Protein AF-A0A931I633-F1 (afdb_monomer)

Radius of gyration: 41.32 Å; Cα contacts (8 Å, |Δi|>4): 1097; chains: 1; bounding box: 123×38×95 Å

pLDDT: mean 81.34, std 18.95, range [30.23, 98.69]

Foldseek 3Di:
DDKDKPPVVLAAFDWADEAFGKDKDKDWDAWACDDPVCPPVFPTKKKKKKFKFFDFDDAKWKWKAWAQDDTDIAAQDWDWYFNHPVPPDPPGTQFTWHKDPPDSGMIMIMGGGNDDDITIMMMMITHHHHHDTIGMIMMMHNDPVVRPDPSRVLLVLEWEADDPPDDQWPPLEEAFQDKIKGFTANCQAADKWKDFAPRTFDWDDHDDGTITITTRHPPDDQVDFTWMWMAHSNGIYTDPRTHGYDQQAEEEQDDVVLCSVVLQVLLVVVVNPRYYYFQDDDDAAHLEYEYRAELVPADDPSSLVSLLSCAQHWYQAYAYEYEPCVVVVDVVSVVVSVVVVQVSCVVQQHHNVDPLRYHYPPDPRSNVSVVVRSPDGTPTGRGHNPPPFDKDFPDDDDDPVCLQVQNWTWIWTQDVVPADKDWAWDFPDPPDDGDGDDWDFPDDDRIGTGTGRDPNPPPPDDPDDAFTWTWTWIDRDPDTDTDTDGDGDDPPPPD

InterPro domains:
  IPR002909 IPT domain [PF01833] (174-241)
  IPR013783 Immunoglobulin-like fold [G3DSA:2.60.40.10] (163-245)
  IPR014756 Immunoglobulin E-set [SSF81296] (164-244)
  IPR027417 P-loop containing nucleoside triphosphate hydrolase [G3DSA:3.40.50.300] (247-362)

Solvent-accessible surface area (backbone atoms only — not comparable to full-atom values): 27322 Å² total; per-residue (Å²): 137,70,66,52,56,41,40,79,73,85,78,60,59,47,77,26,47,38,53,67,30,65,45,76,46,76,49,76,68,33,73,23,72,43,55,82,94,40,59,86,72,30,62,20,20,28,29,31,31,40,14,43,40,36,88,70,86,58,74,62,50,42,26,45,25,34,64,63,18,62,70,36,67,40,39,75,58,79,35,79,38,28,38,39,69,87,36,94,50,84,68,49,61,47,28,32,27,20,34,44,78,80,48,86,41,31,35,37,38,42,35,39,18,64,48,91,80,84,51,50,35,32,47,30,42,25,25,58,33,76,82,50,69,39,31,32,25,37,32,40,9,31,41,72,72,71,41,72,44,71,83,49,38,45,74,70,47,27,31,40,62,39,62,83,92,48,65,43,47,44,65,54,59,46,37,64,66,40,74,30,41,36,28,33,39,39,52,48,41,72,61,67,47,42,23,57,55,92,44,68,39,58,66,58,73,81,59,32,48,47,40,40,36,32,34,36,47,80,90,63,55,47,90,51,67,30,39,40,35,42,36,31,42,36,34,65,26,72,46,88,66,58,38,27,39,39,73,65,32,34,35,36,37,41,50,71,94,34,44,39,56,58,53,45,51,43,30,40,76,73,65,46,81,43,62,43,76,50,46,87,82,78,87,71,74,30,50,28,41,32,43,32,29,24,49,82,73,33,78,48,72,69,42,55,58,32,56,46,62,44,34,76,36,47,29,27,36,55,34,39,35,39,20,50,44,73,80,43,73,51,66,66,57,47,51,47,38,51,52,53,45,49,51,57,35,40,73,32,47,39,68,64,83,51,80,84,30,60,44,56,27,83,57,74,62,63,42,60,52,54,51,52,51,68,70,47,85,77,70,57,28,56,24,50,43,68,76,69,66,45,77,42,71,75,60,77,81,89,44,76,69,43,57,75,70,38,55,61,48,49,36,34,35,42,58,84,79,75,68,82,72,45,79,46,66,50,79,61,53,97,86,66,81,91,61,86,70,87,68,58,80,62,72,90,68,104,46,43,43,41,41,44,62,57,75,71,79,75,82,79,82,81,87,85,79,77,72,56,45,58,40,48,35,40,32,50,81,93,46,75,48,74,54,79,56,81,53,80,70,79,78,82,77,75,134

Mean predicted aligned error: 13.02 Å

Sequence (495 aa):
MAFELFPDPPVTPLPVGPQGVRVDTVFVQHAGVPMPEFAGIYAQMMFLRVAMIGPAMVPPRFFLRAGAGPPVEAVSDPTPIFRDAAAAGAAGLVGDVFSIAVSNQVFEIVVGFDQATTERWELGIENDDPTTVRLFTWIVAETPAETINAWVDPATFRPRFAEPPAAQFEPVTAAEGTPVTLTGDNFDIGAVRVAFGAITTELIGSPSRTRLVAAVPEGLDPETAVPITVTTTAGAAVSTVRFRAVARQVVLLGRADHGVEDVAAALRARGLRTVTVGAETFTADTALVAAVVSCVDGPMPDMRRSLHSLGGRTVARAAIVLTKTDVVADPEIQALVEAETRELLAGVHISPLDPHSVVRQPGPDVAAEVVRILALPEANYHVVAPLAATIGFADPPFTPERAKRGDPITLHVVNPEQEPLKVGFQPLWFGLPQQVVDAEIIGTSTGVSVQVRVPSLAMAGIHGLGSGVAVVSLVAGDHRIECGQRFQVESAVNP

Secondary structure (DSSP, 8-state):
--EEEESSSSSS-EEE-SSSEEEEEEEE---BPPPGGGBTTBSEEEEEEEEEES--SS--EEEEEETTSPPEE--SS-EEEESSTT-SSSTTEEEEEEEEEEETTEEEEEEEESS----EEEEEEEE--SS--EEEEEEEESSHHHH--GGG-GGGGS-EEPPTTS-SEE-SEEETT-EEEEEEE-TTSSS-EEEETTEEE-BSS---SSEEEEEPPTT--TTS-EEEEEEETTEEEEEEEEEEEEP--EEEES-GGGTHHHHHHHHHHTT---EEESSS---S-BSEEEEEEETTT-S-HHHHHHHHTTTT-EES-EEEEEE-TTT---HHHHHHHHHHHHHHHHHTT-----GGGEEESSSS-HHHHHHHHHTSPP--EE-PPP---EEEESSS---HHHHHHTPPEEEEEE-TT----EEEEEEE-TTPPPPPP---B---SSSEEEEE-PPP----S-------EEEEEEEETTEEEEEEPPP--------

Structure (mmCIF, N/CA/C/O backbone):
data_AF-A0A931I633-F1
#
_entry.id   AF-A0A931I633-F1
#
loop_
_atom_site.group_PDB
_atom_site.id
_atom_site.type_symbol
_atom_site.label_atom_id
_atom_site.label_alt_id
_atom_site.label_comp_id
_atom_site.label_asym_id
_atom_site.label_entity_id
_atom_site.label_seq_id
_atom_site.pdbx_PDB_ins_code
_atom_site.Cartn_x
_atom_site.Cartn_y
_atom_site.Cartn_z
_atom_site.occupancy
_atom_site.B_iso_or_equiv
_atom_site.auth_seq_id
_atom_site.auth_comp_id
_atom_site.auth_asym_id
_atom_site.auth_atom_id
_atom_site.pdbx_PDB_model_num
ATOM 1 N N . MET A 1 1 ? 5.555 -2.480 -37.995 1.00 56.84 1 MET A N 1
ATOM 2 C CA . MET A 1 1 ? 6.330 -2.081 -36.811 1.00 56.84 1 MET A CA 1
ATOM 3 C C . MET A 1 1 ? 6.818 -3.367 -36.188 1.00 56.84 1 MET A C 1
ATOM 5 O O . MET A 1 1 ? 5.989 -4.137 -35.711 1.00 56.84 1 MET A O 1
ATOM 9 N N . ALA A 1 2 ? 8.104 -3.662 -36.339 1.00 79.62 2 ALA A N 1
ATOM 10 C CA . ALA A 1 2 ? 8.739 -4.807 -35.705 1.00 79.62 2 ALA A CA 1
ATOM 11 C C . ALA A 1 2 ? 9.575 -4.252 -34.551 1.00 79.62 2 ALA A C 1
ATOM 13 O O . ALA A 1 2 ? 10.611 -3.639 -34.779 1.00 79.62 2 ALA A O 1
ATOM 14 N N . PHE A 1 3 ? 9.078 -4.407 -33.330 1.00 85.00 3 PHE A N 1
ATOM 15 C CA . PHE A 1 3 ? 9.819 -4.093 -32.116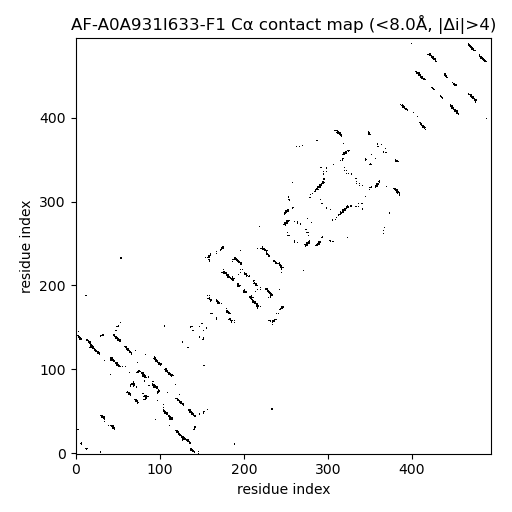 1.00 85.00 3 PHE A CA 1
ATOM 16 C C . PHE A 1 3 ? 9.681 -5.261 -31.145 1.00 85.00 3 PHE A C 1
ATOM 18 O O . PHE A 1 3 ? 8.679 -5.980 -31.173 1.00 85.00 3 PHE A O 1
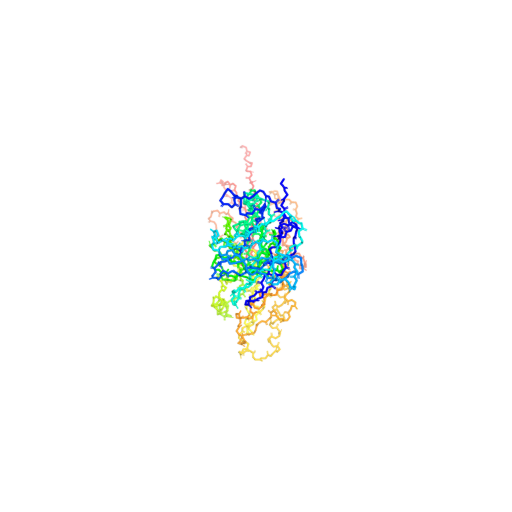ATOM 25 N N . GLU A 1 4 ? 10.677 -5.420 -30.288 1.00 87.38 4 GLU A N 1
ATOM 26 C CA . GLU A 1 4 ? 10.678 -6.366 -29.177 1.00 87.38 4 GLU A CA 1
ATOM 27 C C . GLU A 1 4 ? 10.752 -5.566 -27.879 1.00 87.38 4 GLU A C 1
ATOM 29 O O . GLU A 1 4 ? 11.484 -4.580 -27.782 1.00 87.38 4 GLU A O 1
ATOM 34 N N . LEU A 1 5 ? 9.951 -5.947 -26.891 1.00 87.94 5 LEU A N 1
ATOM 35 C CA . LEU A 1 5 ? 9.843 -5.233 -25.626 1.00 87.94 5 LEU A CA 1
ATOM 36 C C . LEU A 1 5 ? 10.089 -6.200 -24.472 1.00 87.94 5 LEU A C 1
ATOM 38 O O . LEU A 1 5 ? 9.743 -7.376 -24.556 1.00 87.94 5 LEU A O 1
ATOM 42 N N . PHE A 1 6 ? 10.642 -5.695 -23.376 1.00 84.56 6 PHE A N 1
ATOM 43 C CA . PHE A 1 6 ? 10.820 -6.475 -22.164 1.00 84.56 6 PHE A CA 1
ATOM 44 C C . PHE A 1 6 ? 10.346 -5.716 -20.921 1.00 84.56 6 PHE A C 1
ATOM 46 O O . PHE A 1 6 ? 10.748 -4.565 -20.698 1.00 84.56 6 PHE A O 1
ATOM 53 N N . PRO A 1 7 ? 9.560 -6.380 -20.056 1.00 80.62 7 PRO A N 1
ATOM 54 C CA . PRO A 1 7 ? 8.985 -7.728 -20.239 1.00 80.62 7 PRO A CA 1
ATOM 55 C C . PRO A 1 7 ? 7.817 -7.714 -21.247 1.00 80.62 7 PRO A C 1
ATOM 57 O O . PRO A 1 7 ? 7.091 -6.729 -21.286 1.00 80.62 7 PRO A O 1
ATOM 60 N N . ASP A 1 8 ? 7.583 -8.792 -22.004 1.00 78.06 8 ASP A N 1
ATOM 61 C CA . ASP A 1 8 ? 6.388 -8.959 -22.857 1.00 78.06 8 ASP A CA 1
ATOM 62 C C . ASP A 1 8 ? 5.464 -10.069 -22.311 1.00 78.06 8 ASP A C 1
ATOM 64 O O . ASP A 1 8 ? 5.882 -11.231 -22.265 1.00 78.06 8 ASP A O 1
ATOM 68 N N . PRO A 1 9 ? 4.226 -9.767 -21.863 1.00 78.44 9 PRO A N 1
ATOM 69 C CA . PRO A 1 9 ? 3.612 -8.438 -21.732 1.00 78.44 9 PRO A CA 1
ATOM 70 C C . PRO A 1 9 ? 4.278 -7.584 -20.624 1.00 78.44 9 PRO A C 1
ATOM 72 O O . PRO A 1 9 ? 4.942 -8.134 -19.743 1.00 78.44 9 PRO A O 1
ATOM 75 N N . PRO A 1 10 ? 4.060 -6.250 -20.593 1.00 71.50 10 PRO A N 1
ATOM 76 C CA . PRO A 1 10 ? 4.782 -5.249 -19.784 1.00 71.50 10 PRO A CA 1
ATOM 77 C C . PRO A 1 10 ? 4.318 -5.237 -18.327 1.00 71.50 10 PRO A C 1
ATOM 79 O O . PRO A 1 10 ? 3.842 -4.229 -17.801 1.00 71.50 10 PRO A O 1
ATOM 82 N N . VAL A 1 11 ? 4.320 -6.397 -17.688 1.00 75.31 11 VAL A N 1
ATOM 83 C CA . VAL A 1 11 ? 3.654 -6.569 -16.398 1.00 75.31 11 VAL A CA 1
ATOM 84 C C . VAL A 1 11 ? 4.610 -6.404 -15.227 1.00 75.31 11 VAL A C 1
ATOM 86 O O . VAL A 1 11 ? 4.189 -5.904 -14.189 1.00 75.31 11 VAL A O 1
ATOM 89 N N . THR A 1 12 ? 5.886 -6.768 -15.379 1.00 84.62 12 THR A N 1
ATOM 90 C CA . THR A 1 12 ? 6.834 -6.790 -14.255 1.00 84.62 12 THR A CA 1
ATOM 91 C C . THR A 1 12 ? 8.235 -6.345 -14.679 1.00 84.62 12 THR A C 1
ATOM 93 O O . THR A 1 12 ? 8.969 -7.142 -15.264 1.00 84.62 12 THR A O 1
ATOM 96 N N . PRO A 1 13 ? 8.629 -5.092 -14.389 1.00 92.25 13 PRO A N 1
ATOM 97 C CA . PRO A 1 13 ? 9.971 -4.601 -14.683 1.00 92.25 13 PRO A CA 1
ATOM 98 C C . PRO A 1 13 ? 11.075 -5.539 -14.187 1.00 92.25 13 PRO A C 1
ATOM 100 O O . PRO A 1 13 ? 10.929 -6.169 -13.140 1.00 92.25 13 PRO A O 1
ATOM 103 N N . LEU A 1 14 ? 12.194 -5.584 -14.907 1.00 94.19 14 LEU A N 1
ATOM 104 C CA . LEU A 1 14 ? 13.354 -6.400 -14.573 1.00 94.19 14 LEU A CA 1
ATOM 105 C C . LEU A 1 14 ? 14.002 -5.906 -13.271 1.00 94.19 14 LEU A C 1
ATOM 107 O O . LEU A 1 14 ? 14.526 -4.788 -13.259 1.00 94.19 14 LEU A O 1
ATOM 111 N N . PRO A 1 15 ? 14.021 -6.704 -12.191 1.00 94.62 15 PRO A N 1
ATOM 112 C CA . PRO A 1 15 ? 14.761 -6.347 -10.995 1.00 94.62 15 PRO A CA 1
ATOM 113 C C . PRO A 1 15 ? 16.251 -6.627 -11.191 1.00 94.62 15 PRO A C 1
ATOM 115 O O . PRO A 1 15 ? 16.653 -7.748 -11.498 1.00 94.62 15 PRO A O 1
ATOM 118 N N . VAL A 1 16 ? 17.078 -5.615 -10.953 1.00 95.06 16 VAL A N 1
ATOM 119 C CA . VAL A 1 16 ? 18.538 -5.726 -10.929 1.00 95.06 16 VAL A CA 1
ATOM 120 C C . VAL A 1 16 ? 19.001 -5.371 -9.519 1.00 95.06 16 VAL A C 1
ATOM 122 O O . VAL A 1 16 ? 18.698 -4.291 -9.000 1.00 95.06 16 VAL A O 1
ATOM 125 N N . GLY A 1 17 ? 19.676 -6.323 -8.869 1.00 92.94 17 GLY A N 1
ATOM 126 C CA . GLY A 1 17 ? 20.149 -6.197 -7.486 1.00 92.94 17 GLY A CA 1
ATOM 127 C C . GLY A 1 17 ? 21.093 -5.005 -7.284 1.00 92.94 17 GLY A C 1
ATOM 128 O O . GLY A 1 17 ? 21.555 -4.430 -8.263 1.00 92.94 17 GLY A O 1
ATOM 129 N N . PRO A 1 18 ? 21.367 -4.587 -6.040 1.00 93.00 18 PRO A N 1
ATOM 130 C CA . PRO A 1 18 ? 22.313 -3.505 -5.778 1.00 93.00 18 PRO A CA 1
ATOM 131 C C . PRO A 1 18 ? 23.761 -3.912 -6.101 1.00 93.00 18 PRO A C 1
ATOM 133 O O . PRO A 1 18 ? 24.086 -5.095 -6.133 1.00 93.00 18 PRO A O 1
ATOM 136 N N . GLN A 1 19 ? 24.629 -2.913 -6.242 1.00 88.94 19 GLN A N 1
ATOM 137 C CA . GLN A 1 19 ? 26.090 -2.999 -6.219 1.00 88.94 19 GLN A CA 1
ATOM 138 C C . GLN A 1 19 ? 26.716 -3.950 -7.255 1.00 88.94 19 GLN A C 1
ATOM 140 O O . GLN A 1 19 ? 27.241 -5.011 -6.913 1.00 88.94 19 GLN A O 1
ATOM 145 N N . GLY A 1 20 ? 26.729 -3.539 -8.525 1.00 87.75 20 GLY A N 1
ATOM 146 C CA . GLY A 1 20 ? 27.462 -4.236 -9.591 1.00 87.75 20 GLY A CA 1
ATOM 147 C C . GLY A 1 20 ? 26.839 -5.575 -9.994 1.00 87.75 20 GLY A C 1
ATOM 148 O O . GLY A 1 20 ? 27.438 -6.365 -10.722 1.00 87.75 20 GLY A O 1
ATOM 149 N N . VAL A 1 21 ? 25.624 -5.862 -9.514 1.00 93.88 21 VAL A N 1
ATOM 150 C CA . VAL A 1 21 ? 24.847 -6.997 -10.004 1.00 93.88 21 VAL A CA 1
ATOM 151 C C . VAL A 1 21 ? 24.427 -6.691 -11.433 1.00 93.88 21 VAL A C 1
ATOM 153 O O . VAL A 1 21 ? 23.756 -5.692 -11.698 1.00 93.88 21 VAL A O 1
ATOM 156 N N . ARG A 1 22 ? 24.813 -7.588 -12.338 1.00 96.19 22 ARG A N 1
ATOM 157 C CA . ARG A 1 22 ? 24.447 -7.558 -13.749 1.00 96.19 22 ARG A CA 1
ATOM 158 C C . ARG A 1 22 ? 23.402 -8.624 -14.052 1.00 96.19 22 ARG A C 1
ATOM 160 O O . ARG A 1 22 ? 23.537 -9.768 -13.621 1.00 96.19 22 ARG A O 1
ATOM 167 N N . VAL A 1 23 ? 22.384 -8.250 -14.821 1.00 97.06 23 VAL A N 1
ATOM 168 C CA . VAL A 1 23 ? 21.394 -9.178 -15.378 1.00 97.06 23 VAL A CA 1
ATOM 169 C C . VAL A 1 23 ? 21.416 -9.073 -16.895 1.00 97.06 23 VAL A C 1
ATOM 171 O O . VAL A 1 23 ? 21.296 -7.976 -17.435 1.00 97.06 23 VAL A O 1
ATOM 174 N N . ASP A 1 24 ? 21.561 -10.213 -17.568 1.00 97.00 24 ASP A N 1
ATOM 175 C CA . ASP A 1 24 ? 21.559 -10.310 -19.026 1.00 97.00 24 ASP A CA 1
ATOM 176 C C . ASP A 1 24 ? 20.196 -10.782 -19.543 1.00 97.00 24 ASP A C 1
ATOM 178 O O . ASP A 1 24 ? 19.603 -11.732 -19.026 1.00 97.00 24 ASP A O 1
ATOM 182 N N . THR A 1 25 ? 19.702 -10.121 -20.586 1.00 96.75 25 THR A N 1
ATOM 183 C CA . THR A 1 25 ? 18.447 -10.453 -21.268 1.00 96.75 25 THR A CA 1
ATOM 184 C C . THR A 1 25 ? 18.686 -10.595 -22.766 1.00 96.75 25 THR A C 1
ATOM 186 O O . THR A 1 25 ? 19.440 -9.824 -23.349 1.00 96.75 25 THR A O 1
ATOM 189 N N . VAL A 1 26 ? 18.086 -11.609 -23.389 1.00 96.25 26 VAL A N 1
ATOM 190 C CA . VAL A 1 26 ? 18.274 -11.923 -24.814 1.00 96.25 26 VAL A CA 1
ATOM 191 C C . VAL A 1 26 ? 17.187 -11.246 -25.643 1.00 96.25 26 VAL A C 1
ATOM 193 O O . VAL A 1 26 ? 16.039 -11.243 -25.211 1.00 96.25 26 VAL A O 1
ATOM 196 N N . PHE A 1 27 ? 17.531 -10.778 -26.844 1.00 96.50 27 PHE A N 1
ATOM 197 C CA . PHE A 1 27 ? 16.575 -10.282 -27.839 1.00 96.50 27 PHE A CA 1
ATOM 198 C C . PHE A 1 27 ? 17.049 -10.544 -29.280 1.00 96.50 27 PHE A C 1
ATOM 200 O O . PHE A 1 27 ? 18.200 -10.938 -29.524 1.00 96.50 27 PHE A O 1
ATOM 207 N N . VAL A 1 28 ? 16.147 -10.362 -30.244 1.00 95.38 28 VAL A N 1
ATOM 208 C CA . VAL A 1 28 ? 16.416 -10.479 -31.683 1.00 95.38 28 VAL A CA 1
ATOM 209 C C . VAL A 1 28 ? 16.796 -9.116 -32.262 1.00 95.38 28 VAL A C 1
ATOM 211 O O . VAL A 1 28 ? 16.290 -8.075 -31.858 1.00 95.38 28 VAL A O 1
ATOM 214 N N . GLN A 1 29 ? 17.704 -9.107 -33.236 1.00 96.44 29 GLN A N 1
ATOM 215 C CA . GLN A 1 29 ? 18.097 -7.880 -33.921 1.00 96.44 29 GLN A CA 1
ATOM 216 C C . GLN A 1 29 ? 16.925 -7.221 -34.668 1.00 96.44 29 GLN A C 1
ATOM 218 O O . GLN A 1 29 ? 16.305 -7.848 -35.527 1.00 96.44 29 GLN A O 1
ATOM 223 N N . HIS A 1 30 ? 16.721 -5.925 -34.426 1.00 96.00 30 HIS A N 1
ATOM 224 C CA . HIS A 1 30 ? 15.824 -5.060 -35.198 1.00 96.00 30 HIS A CA 1
ATOM 225 C C . HIS A 1 30 ? 16.642 -3.969 -35.891 1.00 96.00 30 HIS A C 1
ATOM 227 O O . HIS A 1 30 ? 16.983 -2.960 -35.282 1.00 96.00 30 HIS A O 1
ATOM 233 N N . ALA A 1 31 ? 17.010 -4.195 -37.152 1.00 94.19 31 ALA A N 1
ATOM 234 C CA . ALA A 1 31 ? 17.910 -3.315 -37.893 1.00 94.19 31 ALA A CA 1
ATOM 235 C C . ALA A 1 31 ? 17.167 -2.534 -38.986 1.00 94.19 31 ALA A C 1
ATOM 237 O O . ALA A 1 31 ? 16.661 -3.118 -39.944 1.00 94.19 31 ALA A O 1
ATOM 238 N N . GLY A 1 32 ? 17.139 -1.210 -38.848 1.00 94.69 32 GLY A N 1
ATOM 239 C CA . GLY A 1 32 ? 16.532 -0.268 -39.781 1.00 94.69 32 GLY A CA 1
ATOM 240 C C . GLY A 1 32 ? 17.545 0.557 -40.575 1.00 94.69 32 GLY A C 1
ATOM 241 O O . GLY A 1 32 ? 18.752 0.291 -40.594 1.00 94.69 32 GLY A O 1
ATOM 242 N N . VAL A 1 33 ? 17.024 1.577 -41.260 1.00 96.62 33 VAL A N 1
ATOM 243 C CA . VAL A 1 33 ? 17.825 2.545 -42.022 1.00 96.62 33 VAL A CA 1
ATOM 244 C C . VAL A 1 33 ? 18.628 3.422 -41.049 1.00 96.62 33 VAL A C 1
ATOM 246 O O . VAL A 1 33 ? 18.052 3.885 -40.062 1.00 96.62 33 VAL A O 1
ATOM 249 N N . PRO A 1 34 ? 19.921 3.691 -41.314 1.00 97.31 34 PRO A N 1
ATOM 250 C CA . PRO A 1 34 ? 20.709 4.598 -40.488 1.00 97.31 34 PRO A CA 1
ATOM 251 C C . PRO A 1 34 ? 20.084 5.990 -40.370 1.00 97.31 34 PRO A C 1
ATOM 253 O O . PRO A 1 34 ? 19.471 6.490 -41.319 1.00 97.31 34 PRO A O 1
ATOM 256 N N . MET A 1 35 ? 20.281 6.648 -39.225 1.00 96.50 35 MET A N 1
ATOM 257 C CA . MET A 1 35 ? 19.895 8.055 -39.086 1.00 96.50 35 MET A CA 1
ATOM 258 C C . MET A 1 35 ? 20.694 8.924 -40.076 1.00 96.50 35 MET A C 1
ATOM 260 O O . MET A 1 35 ? 21.826 8.562 -40.419 1.00 96.50 35 MET A O 1
ATOM 264 N N . PRO A 1 36 ? 20.149 10.065 -40.541 1.00 97.31 36 PRO A N 1
ATOM 265 C CA . PRO A 1 36 ? 20.804 10.909 -41.543 1.00 97.31 36 PRO A CA 1
ATOM 266 C C . PRO A 1 36 ? 22.255 11.292 -41.217 1.00 97.31 36 PRO A C 1
ATOM 268 O O . PRO A 1 36 ? 23.085 11.352 -42.119 1.00 97.31 36 PRO A O 1
ATOM 271 N N . GLU A 1 37 ? 22.576 11.520 -39.945 1.00 96.31 37 GLU A N 1
ATOM 272 C CA . GLU A 1 37 ? 23.918 11.861 -39.460 1.00 96.31 37 GLU A CA 1
ATOM 273 C C . GLU A 1 37 ? 24.929 10.705 -39.526 1.00 96.31 37 GLU A C 1
ATOM 275 O O . GLU A 1 37 ? 26.132 10.953 -39.564 1.00 96.31 37 GLU A O 1
ATOM 280 N N . PHE A 1 38 ? 24.458 9.457 -39.588 1.00 96.50 38 PHE A N 1
ATOM 281 C CA . PHE A 1 38 ? 25.288 8.253 -39.692 1.00 96.50 38 PHE A CA 1
ATOM 282 C C . PHE A 1 38 ? 25.221 7.603 -41.082 1.00 96.50 38 PHE A C 1
ATOM 284 O O . PHE A 1 38 ? 25.799 6.536 -41.314 1.00 96.50 38 PHE A O 1
ATOM 291 N N . ALA A 1 39 ? 24.524 8.238 -42.027 1.00 95.69 39 ALA A N 1
ATOM 292 C CA . ALA A 1 39 ? 24.407 7.749 -43.389 1.00 95.69 39 ALA A CA 1
ATOM 293 C C . ALA A 1 39 ? 25.790 7.675 -44.063 1.00 95.69 39 ALA A C 1
ATOM 295 O O . ALA A 1 39 ? 26.520 8.661 -44.141 1.00 95.69 39 ALA A O 1
ATOM 296 N N . GLY A 1 40 ? 26.144 6.491 -44.570 1.00 95.25 40 GLY A N 1
ATOM 297 C CA . GLY A 1 40 ? 27.442 6.230 -45.201 1.00 95.25 40 GLY A CA 1
ATOM 298 C C . GLY A 1 40 ? 28.559 5.827 -44.233 1.00 95.25 40 GLY A C 1
ATOM 299 O O . GLY A 1 40 ? 29.627 5.445 -44.704 1.00 95.25 40 GLY A O 1
ATOM 300 N N . ILE A 1 41 ? 28.308 5.871 -42.919 1.00 97.25 41 ILE A N 1
ATOM 301 C CA . ILE A 1 41 ? 29.176 5.274 -41.893 1.00 97.25 41 ILE A CA 1
ATOM 302 C C . ILE A 1 41 ? 28.711 3.842 -41.625 1.00 97.25 41 ILE A C 1
ATOM 304 O O . ILE A 1 41 ? 29.490 2.908 -41.774 1.00 97.25 41 ILE A O 1
ATOM 308 N N . TYR A 1 42 ? 27.420 3.671 -41.326 1.00 97.94 42 TYR A N 1
ATOM 309 C CA . TYR A 1 42 ? 26.810 2.366 -41.069 1.00 97.94 42 TYR A CA 1
ATOM 310 C C . TYR A 1 42 ? 25.879 1.943 -42.211 1.00 97.94 42 TYR A C 1
ATOM 312 O O . TYR A 1 42 ? 25.251 2.777 -42.868 1.00 97.94 42 TYR A O 1
ATOM 320 N N . ALA A 1 43 ? 25.773 0.635 -42.441 1.00 97.56 43 ALA A N 1
ATOM 321 C CA . ALA A 1 43 ? 24.849 0.032 -43.397 1.00 97.56 43 ALA A CA 1
ATOM 322 C C . ALA A 1 43 ? 23.416 -0.050 -42.842 1.00 97.56 43 ALA A C 1
ATOM 324 O O . ALA A 1 43 ? 22.453 0.142 -43.585 1.00 97.56 43 ALA A O 1
ATOM 325 N N . GLN A 1 44 ? 23.276 -0.333 -41.545 1.00 97.75 44 GLN A N 1
ATOM 326 C CA . GLN A 1 44 ? 22.005 -0.408 -40.818 1.00 97.75 44 GLN A CA 1
ATOM 327 C C . GLN A 1 44 ? 22.188 0.087 -39.377 1.00 97.75 44 GLN A C 1
ATOM 329 O O . GLN A 1 44 ? 23.318 0.185 -38.901 1.00 97.75 44 GLN A O 1
ATOM 334 N N . MET A 1 45 ? 21.092 0.363 -38.665 1.00 98.00 45 MET A N 1
ATOM 335 C CA . MET A 1 45 ? 21.130 0.715 -37.239 1.00 98.00 45 MET A CA 1
ATOM 336 C C . MET A 1 45 ? 20.016 0.035 -36.440 1.00 98.00 45 MET A C 1
ATOM 338 O O . MET A 1 45 ? 18.946 -0.236 -36.976 1.00 98.00 45 MET A O 1
ATOM 342 N N . MET A 1 46 ? 20.266 -0.223 -35.159 1.00 97.88 46 MET A N 1
ATOM 343 C CA . MET A 1 46 ? 19.293 -0.720 -34.183 1.00 97.88 46 MET A CA 1
ATOM 344 C C . MET A 1 46 ? 19.266 0.211 -32.975 1.00 97.88 46 MET A C 1
ATOM 346 O O . MET A 1 46 ? 20.313 0.688 -32.530 1.00 97.88 46 MET A O 1
ATOM 350 N N . PHE A 1 47 ? 18.074 0.435 -32.430 1.00 97.75 47 PHE A N 1
ATOM 351 C CA . PHE A 1 47 ? 17.855 1.361 -31.325 1.00 97.75 47 PHE A CA 1
ATOM 352 C C . PHE A 1 47 ? 17.250 0.614 -30.150 1.00 97.75 47 PHE A C 1
ATOM 354 O O . PHE A 1 47 ? 16.221 -0.047 -30.292 1.00 97.75 47 PHE A O 1
ATOM 361 N N . LEU A 1 48 ? 17.874 0.733 -28.983 1.00 97.56 48 LEU A N 1
ATOM 362 C CA . LEU A 1 48 ? 17.303 0.286 -27.727 1.00 97.56 48 LEU A CA 1
ATOM 363 C C . LEU A 1 48 ? 17.001 1.494 -26.861 1.00 97.56 48 LEU A C 1
ATOM 365 O O . LEU A 1 48 ? 17.793 2.429 -26.781 1.00 97.56 48 LEU A O 1
ATOM 369 N N . ARG A 1 49 ? 15.897 1.436 -26.129 1.00 96.94 49 ARG A N 1
ATOM 370 C CA . ARG A 1 49 ? 15.598 2.407 -25.082 1.00 96.94 49 ARG A CA 1
ATOM 371 C C . ARG A 1 49 ? 15.370 1.684 -23.778 1.00 96.94 49 ARG A C 1
ATOM 373 O O . ARG A 1 49 ? 14.500 0.823 -23.700 1.00 96.94 49 ARG A O 1
ATOM 380 N N . VAL A 1 50 ? 16.154 2.043 -22.770 1.00 96.31 50 VAL A N 1
ATOM 381 C CA . VAL A 1 50 ? 16.130 1.442 -21.439 1.00 96.31 50 VAL A CA 1
ATOM 382 C C . VAL A 1 50 ? 15.634 2.479 -20.442 1.00 96.31 50 VAL A C 1
ATOM 384 O O . VAL A 1 50 ? 16.195 3.570 -20.333 1.00 96.31 50 VAL A O 1
ATOM 387 N N . ALA A 1 51 ? 14.574 2.144 -19.715 1.00 95.19 51 ALA A N 1
ATOM 388 C CA . ALA A 1 51 ? 13.984 2.980 -18.683 1.00 95.19 51 ALA A CA 1
ATOM 389 C C . ALA A 1 51 ? 14.254 2.383 -17.300 1.00 95.19 51 ALA A C 1
ATOM 391 O O . ALA A 1 51 ? 13.935 1.227 -17.033 1.00 95.19 51 ALA A O 1
ATOM 392 N N . MET A 1 52 ? 14.826 3.189 -16.412 1.00 94.88 52 MET A N 1
ATOM 393 C CA . MET A 1 52 ? 15.030 2.891 -15.001 1.00 94.88 52 MET A CA 1
ATOM 394 C C . MET A 1 52 ? 13.867 3.460 -14.183 1.00 94.88 52 MET A C 1
ATOM 396 O O . MET A 1 52 ? 13.586 4.658 -14.213 1.00 94.88 52 MET A O 1
ATOM 400 N N . ILE A 1 53 ? 13.209 2.608 -13.406 1.00 92.94 53 ILE A N 1
ATOM 401 C CA . ILE A 1 53 ? 12.056 2.959 -12.579 1.00 92.94 53 ILE A CA 1
ATOM 402 C C . ILE A 1 53 ? 12.511 3.242 -11.141 1.00 92.94 53 ILE A C 1
ATOM 404 O O . ILE A 1 53 ? 13.255 2.474 -10.526 1.00 92.94 53 ILE A O 1
ATOM 408 N N . GLY A 1 54 ? 12.014 4.352 -10.592 1.00 85.62 54 GLY A N 1
ATOM 409 C CA . GLY A 1 54 ? 12.305 4.828 -9.237 1.00 85.62 54 GLY A CA 1
ATOM 410 C C . GLY A 1 54 ? 13.361 5.936 -9.167 1.00 85.62 54 GLY A C 1
ATOM 411 O O . GLY A 1 54 ? 13.949 6.301 -10.182 1.00 85.62 54 GLY A O 1
ATOM 412 N N . PRO A 1 55 ? 13.588 6.545 -7.990 1.00 80.38 55 PRO A N 1
ATOM 413 C CA . PRO A 1 55 ? 14.351 7.791 -7.863 1.00 80.38 55 PRO A CA 1
ATOM 414 C C . PRO A 1 55 ? 15.820 7.604 -8.270 1.00 80.38 55 PRO A C 1
ATOM 416 O O . PRO A 1 55 ? 16.540 6.849 -7.620 1.00 80.38 55 PRO A O 1
ATOM 419 N N . ALA A 1 56 ? 16.262 8.264 -9.342 1.00 67.69 56 ALA A N 1
ATOM 420 C CA . ALA A 1 56 ? 17.622 8.133 -9.869 1.00 67.69 56 ALA A CA 1
ATOM 421 C C . ALA A 1 56 ? 18.657 8.806 -8.953 1.00 67.69 56 ALA A C 1
ATOM 423 O O . ALA A 1 56 ? 18.458 9.949 -8.547 1.00 67.69 56 ALA A O 1
ATOM 424 N N . MET A 1 57 ? 19.763 8.115 -8.663 1.00 74.62 57 MET A N 1
ATOM 425 C CA . MET A 1 57 ? 20.919 8.677 -7.940 1.00 74.62 57 MET A CA 1
ATOM 426 C C . MET A 1 57 ? 22.257 8.278 -8.578 1.00 74.62 57 MET A C 1
ATOM 428 O O . MET A 1 57 ? 23.191 9.072 -8.560 1.00 74.62 57 MET A O 1
ATOM 432 N N . VAL A 1 58 ? 22.341 7.084 -9.175 1.00 91.25 58 VAL A N 1
ATOM 433 C CA . VAL A 1 58 ? 23.529 6.585 -9.881 1.00 91.25 58 VAL A CA 1
ATOM 434 C C . VAL A 1 58 ? 23.071 5.998 -11.221 1.00 91.25 58 VAL A C 1
ATOM 436 O O . VAL A 1 58 ? 22.132 5.198 -11.215 1.00 91.25 58 VAL A O 1
ATOM 439 N N . PRO A 1 59 ? 23.640 6.423 -12.364 1.00 93.44 59 PRO A N 1
ATOM 440 C CA . PRO A 1 59 ? 23.302 5.840 -13.657 1.00 93.44 59 PRO A CA 1
ATOM 441 C C . PRO A 1 59 ? 23.781 4.376 -13.723 1.00 93.44 59 PRO A C 1
ATOM 443 O O . PRO A 1 59 ? 24.860 4.079 -13.215 1.00 93.44 59 PRO A O 1
ATOM 446 N N . PRO A 1 60 ? 22.997 3.462 -14.318 1.00 95.88 60 PRO A N 1
ATOM 447 C CA . PRO A 1 60 ? 23.422 2.085 -14.562 1.00 95.88 60 PRO A CA 1
ATOM 448 C C . PRO A 1 60 ? 24.488 2.019 -15.664 1.00 95.88 60 PRO A C 1
ATOM 450 O O . PRO A 1 60 ? 24.638 2.955 -16.455 1.00 95.88 60 PRO A O 1
ATOM 453 N N . ARG A 1 61 ? 25.151 0.867 -15.775 1.00 97.31 61 ARG A N 1
ATOM 454 C CA . ARG A 1 61 ? 25.981 0.521 -16.935 1.00 97.31 61 ARG A CA 1
ATOM 455 C C . ARG A 1 61 ? 25.272 -0.497 -17.811 1.00 97.31 61 ARG A C 1
ATOM 457 O O . ARG A 1 61 ? 24.580 -1.392 -17.322 1.00 97.31 61 ARG A O 1
ATOM 464 N N . PHE A 1 62 ? 25.447 -0.349 -19.117 1.00 98.06 62 PHE A N 1
ATOM 465 C CA . PHE A 1 62 ? 24.833 -1.217 -20.112 1.00 98.06 62 PHE A CA 1
ATOM 466 C C . PHE A 1 62 ? 25.907 -1.937 -20.899 1.00 98.06 62 PHE A C 1
ATOM 468 O O . PHE A 1 62 ? 26.899 -1.335 -21.294 1.00 98.06 62 PHE A O 1
ATOM 475 N N . PHE A 1 63 ? 25.683 -3.213 -21.166 1.00 98.38 63 PHE A N 1
ATOM 476 C CA . PHE A 1 63 ? 26.597 -4.047 -21.922 1.00 98.38 63 PHE A CA 1
ATOM 477 C C . PHE A 1 63 ? 25.835 -4.743 -23.033 1.00 98.38 63 PHE A C 1
ATOM 479 O O . PHE A 1 63 ? 24.838 -5.401 -22.751 1.00 98.38 63 PHE A O 1
ATOM 486 N N . LEU A 1 64 ? 26.312 -4.662 -24.271 1.00 98.25 64 LEU A N 1
ATOM 487 C CA . LEU A 1 64 ? 25.770 -5.470 -25.358 1.00 98.25 64 LEU A CA 1
ATOM 488 C C . LEU A 1 64 ? 26.720 -6.594 -25.741 1.00 98.25 64 LEU A C 1
ATOM 490 O O . LEU A 1 64 ? 27.936 -6.426 -25.762 1.00 98.25 64 LEU A O 1
ATOM 494 N N . ARG A 1 65 ? 26.150 -7.748 -26.076 1.00 97.75 65 ARG A N 1
ATOM 495 C CA . ARG A 1 65 ? 26.866 -8.877 -26.670 1.00 97.75 65 ARG A CA 1
ATOM 496 C C . ARG A 1 65 ? 26.163 -9.311 -27.950 1.00 97.75 65 ARG A C 1
ATOM 498 O O . ARG A 1 65 ? 24.955 -9.534 -27.934 1.00 97.75 65 ARG A O 1
ATOM 505 N N . ALA A 1 66 ? 26.931 -9.471 -29.026 1.00 97.06 66 ALA A N 1
ATOM 506 C CA . ALA A 1 66 ? 26.477 -10.063 -30.280 1.00 97.06 66 ALA A CA 1
ATOM 507 C C . ALA A 1 66 ? 26.966 -11.514 -30.372 1.00 97.06 66 ALA A C 1
ATOM 509 O O . ALA A 1 66 ? 28.161 -11.776 -30.223 1.00 97.06 66 ALA A O 1
ATOM 510 N N . GLY A 1 67 ? 26.063 -12.463 -30.620 1.00 94.81 67 GLY A N 1
ATOM 511 C CA . GLY A 1 67 ? 26.417 -13.871 -30.799 1.00 94.81 67 GLY A CA 1
ATOM 512 C C . GLY A 1 67 ? 27.229 -14.437 -29.627 1.00 94.81 67 GLY A C 1
ATOM 513 O O . GLY A 1 67 ? 26.764 -14.453 -28.487 1.00 94.81 67 GLY A O 1
ATOM 514 N N . ALA A 1 68 ? 28.443 -14.913 -29.916 1.00 94.06 68 ALA A N 1
ATOM 515 C CA . ALA A 1 68 ? 29.375 -15.485 -28.941 1.00 94.06 68 ALA A CA 1
ATOM 516 C C . ALA A 1 68 ? 30.535 -14.534 -28.578 1.00 94.06 68 ALA A C 1
ATOM 518 O O . ALA A 1 68 ? 31.526 -14.967 -27.986 1.00 94.06 68 ALA A O 1
ATOM 519 N N . GLY A 1 69 ? 30.447 -13.259 -28.963 1.00 94.94 69 GLY A N 1
ATOM 520 C CA . GLY A 1 69 ? 31.466 -12.255 -28.684 1.00 94.94 69 GLY A CA 1
ATOM 521 C C . GLY A 1 69 ? 31.551 -11.867 -27.206 1.00 94.94 69 GLY A C 1
ATOM 522 O O . GLY A 1 69 ? 30.699 -12.248 -26.399 1.00 94.94 69 GLY A O 1
ATOM 523 N N . PRO A 1 70 ? 32.577 -11.101 -26.808 1.00 95.12 70 PRO A N 1
ATOM 524 C CA . PRO A 1 70 ? 32.629 -10.532 -25.468 1.00 95.12 70 PRO A CA 1
ATOM 525 C C . PRO A 1 70 ? 31.545 -9.449 -25.293 1.00 95.12 70 PRO A C 1
ATOM 527 O O . PRO A 1 70 ? 31.210 -8.759 -26.257 1.00 95.12 70 PRO A O 1
ATOM 530 N N . PRO A 1 71 ? 30.995 -9.264 -24.080 1.00 97.06 71 PRO A N 1
ATOM 531 C CA . PRO A 1 71 ? 30.133 -8.124 -23.801 1.00 97.06 71 PRO A CA 1
ATOM 532 C C . PRO A 1 71 ? 30.933 -6.815 -23.855 1.00 97.06 71 PRO A C 1
ATOM 534 O O . PRO A 1 71 ? 32.013 -6.722 -23.274 1.00 97.06 71 PRO A O 1
ATOM 537 N N . VAL A 1 72 ? 30.373 -5.804 -24.511 1.00 97.25 72 VAL A N 1
ATOM 538 C CA . VAL A 1 72 ? 30.955 -4.469 -24.691 1.00 97.25 72 VAL A CA 1
ATOM 539 C C . VAL A 1 72 ? 30.109 -3.455 -23.936 1.00 97.25 72 VAL A C 1
ATOM 541 O O . VAL A 1 72 ? 28.890 -3.436 -24.098 1.00 97.25 72 VAL A O 1
ATOM 544 N N . GLU A 1 73 ? 30.739 -2.631 -23.100 1.00 97.81 73 GLU A N 1
ATOM 545 C CA . GLU A 1 73 ? 30.050 -1.553 -22.387 1.00 97.81 73 GLU A CA 1
ATOM 546 C C . GLU A 1 73 ? 29.624 -0.453 -23.367 1.00 97.81 73 GLU A C 1
ATOM 548 O O . GLU A 1 73 ? 30.440 0.067 -24.127 1.00 97.81 73 GLU A O 1
ATOM 553 N N . ALA A 1 74 ? 28.344 -0.093 -23.349 1.00 97.88 74 ALA A N 1
ATOM 554 C CA . ALA A 1 74 ? 27.810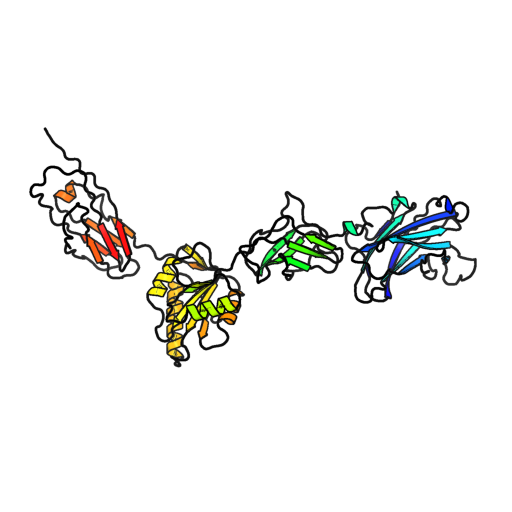 1.004 -24.137 1.00 97.88 74 ALA A CA 1
ATOM 555 C C . ALA A 1 74 ? 28.092 2.328 -23.415 1.00 97.88 74 ALA A C 1
ATOM 557 O O . ALA A 1 74 ? 27.322 2.763 -22.556 1.00 97.88 74 ALA A O 1
ATOM 558 N N . VAL A 1 75 ? 29.203 2.967 -23.771 1.00 97.56 75 VAL A N 1
ATOM 559 C CA . VAL A 1 75 ? 29.603 4.299 -23.287 1.00 97.56 75 VAL A CA 1
ATOM 560 C C . VAL A 1 75 ? 29.202 5.389 -24.288 1.00 97.56 75 VAL A C 1
ATOM 562 O O . VAL A 1 75 ? 28.611 5.090 -25.320 1.00 97.56 75 VAL A O 1
ATOM 565 N N . SER A 1 76 ? 29.489 6.662 -24.004 1.00 96.94 76 SER A N 1
ATOM 566 C CA . SER A 1 76 ? 29.117 7.769 -24.902 1.00 96.94 76 SER A CA 1
ATOM 567 C C . SER A 1 76 ? 29.854 7.757 -26.243 1.00 96.94 76 SER A C 1
ATOM 569 O O . SER A 1 76 ? 29.320 8.246 -27.235 1.00 96.94 76 SER A O 1
ATOM 571 N N . ASP A 1 77 ? 31.074 7.219 -26.265 1.00 97.38 77 ASP A N 1
ATOM 572 C CA . ASP A 1 77 ? 31.883 7.106 -27.476 1.00 97.38 77 ASP A CA 1
ATOM 573 C C . ASP A 1 77 ? 31.605 5.769 -28.193 1.00 97.38 77 ASP A C 1
ATOM 575 O O . ASP A 1 77 ? 31.495 4.733 -27.525 1.00 97.38 77 ASP A O 1
ATOM 579 N N . PRO A 1 78 ? 31.526 5.753 -29.541 1.00 98.00 78 PRO A N 1
ATOM 580 C CA . PRO A 1 78 ? 31.358 4.521 -30.307 1.00 98.00 78 PRO A CA 1
ATOM 581 C C . PRO A 1 78 ? 32.435 3.491 -29.968 1.00 98.00 78 PRO A C 1
ATOM 583 O O . PRO A 1 78 ? 33.633 3.767 -30.071 1.00 98.00 78 PRO A O 1
ATOM 586 N N . THR A 1 79 ? 31.998 2.302 -29.556 1.00 97.38 79 THR A N 1
ATOM 587 C CA . THR A 1 79 ? 32.882 1.198 -29.180 1.00 97.38 79 THR A CA 1
ATOM 588 C C . THR A 1 79 ? 32.614 -0.024 -30.063 1.00 97.38 79 THR A C 1
ATOM 590 O O . THR A 1 79 ? 31.466 -0.472 -30.123 1.00 97.38 79 THR A O 1
ATOM 593 N N . PRO A 1 80 ? 33.643 -0.609 -30.705 1.00 96.94 80 PRO A N 1
ATOM 594 C CA . PRO A 1 80 ? 33.470 -1.762 -31.583 1.00 96.94 80 PRO A CA 1
ATOM 595 C C . PRO A 1 80 ? 32.898 -2.993 -30.872 1.00 96.94 80 PRO A C 1
ATOM 597 O O . PRO A 1 80 ? 33.344 -3.356 -29.781 1.00 96.94 80 PRO A O 1
ATOM 600 N N . ILE A 1 81 ? 31.968 -3.686 -31.531 1.00 96.69 81 ILE A N 1
ATOM 601 C CA . ILE A 1 81 ? 31.356 -4.934 -31.066 1.00 96.69 81 ILE A CA 1
ATOM 602 C C . ILE A 1 81 ? 31.579 -6.078 -32.060 1.00 96.69 81 ILE A C 1
ATOM 604 O O . ILE A 1 81 ? 31.438 -5.931 -33.275 1.00 96.69 81 ILE A O 1
ATOM 608 N N . PHE A 1 82 ? 31.932 -7.250 -31.531 1.00 95.88 82 PHE A N 1
ATOM 609 C CA . PHE A 1 82 ? 32.340 -8.424 -32.305 1.00 95.88 82 PHE A CA 1
ATOM 610 C C . PHE A 1 82 ? 31.411 -9.606 -32.025 1.00 95.88 82 PHE A C 1
ATOM 612 O O . PHE A 1 82 ? 30.911 -9.744 -30.911 1.00 95.88 82 PHE A O 1
ATOM 619 N N . ARG A 1 83 ? 31.203 -10.479 -33.019 1.00 94.75 83 ARG A N 1
ATOM 620 C CA . ARG A 1 83 ? 30.348 -11.679 -32.889 1.00 94.75 83 ARG A CA 1
ATOM 621 C C . ARG A 1 83 ? 31.055 -12.910 -32.309 1.00 94.75 83 ARG A C 1
ATOM 623 O O . ARG A 1 83 ? 30.384 -13.844 -31.875 1.00 94.75 83 ARG A O 1
ATOM 630 N N . ASP A 1 84 ? 32.391 -12.912 -32.310 1.00 91.44 84 ASP A N 1
ATOM 631 C CA . ASP A 1 84 ? 33.233 -14.058 -31.948 1.00 91.44 84 ASP A CA 1
ATOM 632 C C . ASP A 1 84 ? 34.197 -13.713 -30.804 1.00 91.44 84 ASP A C 1
ATOM 634 O O . ASP A 1 84 ? 34.845 -12.667 -30.811 1.00 91.44 84 ASP A O 1
ATOM 638 N N . ALA A 1 85 ? 34.364 -14.626 -29.843 1.00 81.06 85 ALA A N 1
ATOM 639 C CA . ALA A 1 85 ? 35.230 -14.430 -28.673 1.00 81.06 85 ALA A CA 1
ATOM 640 C C . ALA A 1 85 ? 36.727 -14.243 -29.004 1.00 81.06 85 ALA A C 1
ATOM 642 O O . ALA A 1 85 ? 37.462 -13.636 -28.228 1.00 81.06 85 ALA A O 1
ATOM 643 N N . ALA A 1 86 ? 37.195 -14.784 -30.134 1.00 71.00 86 ALA A N 1
ATOM 644 C CA . ALA A 1 86 ? 38.609 -14.771 -30.531 1.00 71.00 86 ALA A CA 1
ATOM 645 C C . ALA A 1 86 ? 39.011 -13.527 -31.348 1.00 71.00 86 ALA A C 1
ATOM 647 O O . ALA A 1 86 ? 40.188 -13.334 -31.656 1.00 71.00 86 ALA A O 1
ATOM 648 N N . ALA A 1 87 ? 38.040 -12.695 -31.720 1.00 60.09 87 ALA A N 1
ATOM 649 C CA . ALA A 1 87 ? 38.209 -11.623 -32.682 1.00 60.09 87 ALA A CA 1
ATOM 650 C C . ALA A 1 87 ? 38.450 -10.268 -32.006 1.00 60.09 87 ALA A C 1
ATOM 652 O O . ALA A 1 87 ? 37.626 -9.370 -32.077 1.00 60.09 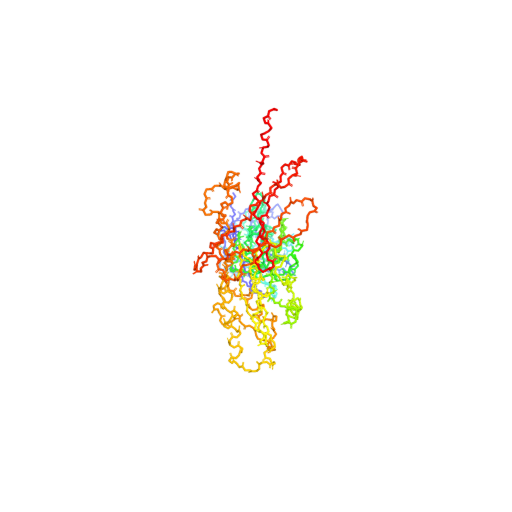87 ALA A O 1
ATOM 653 N N . ALA A 1 88 ? 39.630 -10.073 -31.418 1.00 57.38 88 ALA A N 1
ATOM 654 C CA . ALA A 1 88 ? 40.153 -8.718 -31.192 1.00 57.38 88 ALA A CA 1
ATOM 655 C C . ALA A 1 88 ? 40.760 -8.109 -32.486 1.00 57.38 88 ALA A C 1
ATOM 657 O O . ALA A 1 88 ? 41.615 -7.229 -32.430 1.00 57.38 88 ALA A O 1
ATOM 658 N N . GLY A 1 89 ? 40.365 -8.614 -33.664 1.00 66.81 89 GLY A N 1
ATOM 659 C CA . GLY A 1 89 ? 40.824 -8.187 -34.990 1.00 66.81 89 GLY A CA 1
ATOM 660 C C . GLY A 1 89 ? 39.652 -8.040 -35.968 1.00 66.81 89 GLY A C 1
ATOM 661 O O . GLY A 1 89 ? 38.532 -8.414 -35.649 1.00 66.81 89 GLY A O 1
ATOM 662 N N . ALA A 1 90 ? 39.900 -7.512 -37.173 1.00 71.88 90 ALA A N 1
ATOM 663 C CA . ALA A 1 90 ? 38.848 -7.125 -38.131 1.00 71.88 90 ALA A CA 1
ATOM 664 C C . ALA A 1 90 ? 37.882 -8.256 -38.560 1.00 71.88 90 ALA A C 1
ATOM 666 O O . ALA A 1 90 ? 36.776 -7.984 -39.026 1.00 71.88 90 ALA A O 1
ATOM 667 N N . ALA A 1 91 ? 38.278 -9.524 -38.425 1.00 82.25 91 ALA A N 1
ATOM 668 C CA . ALA A 1 91 ? 37.411 -10.658 -38.730 1.00 82.25 91 ALA A CA 1
ATOM 669 C C . ALA A 1 91 ? 36.370 -10.837 -37.616 1.00 82.25 91 ALA A C 1
ATOM 671 O O . ALA A 1 91 ? 36.737 -11.229 -36.521 1.00 82.25 91 ALA A O 1
ATOM 672 N N . GLY A 1 92 ? 35.091 -10.573 -37.896 1.00 90.25 92 GLY A N 1
ATOM 673 C CA . GLY A 1 92 ? 33.996 -10.747 -36.928 1.00 90.25 92 GLY A CA 1
ATOM 674 C C . GLY A 1 92 ? 33.434 -9.448 -36.341 1.00 90.25 92 GLY A C 1
ATOM 675 O O . GLY A 1 92 ? 32.529 -9.520 -35.508 1.00 90.25 92 GLY A O 1
ATOM 676 N N . LEU A 1 93 ? 33.917 -8.282 -36.793 1.00 94.69 93 LEU A N 1
ATOM 677 C CA . LEU A 1 93 ? 33.313 -6.984 -36.482 1.00 94.69 93 LEU A CA 1
ATOM 678 C C . LEU A 1 93 ? 31.842 -6.965 -36.935 1.00 94.69 93 LEU A C 1
ATOM 680 O O . LEU A 1 93 ? 31.507 -7.369 -38.054 1.00 94.69 93 LEU A O 1
ATOM 684 N N . VAL A 1 94 ? 30.957 -6.559 -36.029 1.00 96.31 94 VAL A N 1
ATOM 685 C CA . VAL A 1 94 ? 29.522 -6.379 -36.289 1.00 96.31 94 VAL A CA 1
ATOM 686 C C . VAL A 1 94 ? 29.219 -4.901 -36.540 1.00 96.31 94 VAL A C 1
ATOM 688 O O . VAL A 1 94 ? 28.434 -4.589 -37.435 1.00 96.31 94 VAL A O 1
ATOM 691 N N . GLY A 1 95 ? 29.883 -4.019 -35.794 1.00 96.62 95 GLY A N 1
ATOM 692 C CA . GLY A 1 95 ? 29.822 -2.568 -35.929 1.00 96.62 95 GLY A CA 1
ATOM 693 C C . GLY A 1 95 ? 30.189 -1.903 -34.604 1.00 96.62 95 GLY A C 1
ATOM 694 O O . GLY A 1 95 ? 31.033 -2.444 -33.887 1.00 96.62 95 GLY A O 1
ATOM 695 N N . ASP A 1 96 ? 29.527 -0.805 -34.244 1.00 97.94 96 ASP A N 1
ATOM 696 C CA . ASP A 1 96 ? 29.786 -0.053 -33.010 1.00 97.94 96 ASP A CA 1
ATOM 697 C C . ASP A 1 96 ? 28.537 0.076 -32.132 1.00 97.94 96 ASP A C 1
ATOM 699 O O . ASP A 1 96 ? 27.408 0.134 -32.626 1.00 97.94 96 ASP A O 1
ATOM 703 N N . VAL A 1 97 ? 28.745 0.181 -30.820 1.00 98.25 97 VAL A N 1
ATOM 704 C CA . VAL A 1 97 ? 27.709 0.490 -29.828 1.00 98.25 97 VAL A CA 1
ATOM 705 C C . VAL A 1 97 ? 28.075 1.744 -29.037 1.00 98.25 97 VAL A C 1
ATOM 707 O O . VAL A 1 97 ? 29.238 1.953 -28.695 1.00 98.25 97 VAL A O 1
ATOM 710 N N . PHE A 1 98 ? 27.079 2.571 -28.726 1.00 98.12 98 PHE A N 1
ATOM 711 C CA . PHE A 1 98 ? 27.204 3.699 -27.802 1.00 98.12 98 PHE A CA 1
ATOM 712 C C . PHE A 1 98 ? 25.879 3.961 -27.076 1.00 98.12 98 PHE A C 1
ATOM 714 O O . PHE A 1 98 ? 24.824 3.473 -27.489 1.00 98.12 98 PHE A O 1
ATOM 721 N N . SER A 1 99 ? 25.923 4.712 -25.977 1.00 97.69 99 SER A N 1
ATOM 722 C CA . SER A 1 99 ? 24.751 5.095 -25.190 1.00 97.69 99 SER A CA 1
ATOM 723 C C . SER A 1 99 ? 24.613 6.609 -25.031 1.00 97.69 99 SER A C 1
ATOM 725 O O . SER A 1 99 ? 25.586 7.356 -24.942 1.00 97.69 99 SER A O 1
ATOM 727 N N . ILE A 1 100 ? 23.364 7.065 -24.985 1.00 96.81 100 ILE A N 1
ATOM 728 C CA . ILE A 1 100 ? 22.967 8.458 -24.807 1.00 96.81 100 ILE A CA 1
ATOM 729 C C . ILE A 1 100 ? 21.996 8.524 -23.629 1.00 96.81 100 ILE A C 1
ATOM 731 O O . ILE A 1 100 ? 20.958 7.861 -23.611 1.00 96.81 100 ILE A O 1
ATOM 735 N N . ALA A 1 101 ? 22.296 9.362 -22.640 1.00 95.81 101 ALA A N 1
ATOM 736 C CA . ALA A 1 101 ? 21.342 9.672 -21.582 1.00 95.81 101 ALA A CA 1
ATOM 737 C C . ALA A 1 101 ? 20.294 10.670 -22.106 1.00 95.81 101 ALA A C 1
ATOM 739 O O . ALA A 1 101 ? 20.596 11.841 -22.324 1.00 95.81 101 ALA A O 1
ATOM 740 N N . VAL A 1 102 ? 19.052 10.215 -22.290 1.00 95.19 102 VAL A N 1
ATOM 741 C CA . VAL A 1 102 ? 17.914 11.071 -22.681 1.00 95.19 102 VAL A CA 1
ATOM 742 C C . VAL A 1 102 ? 17.389 11.839 -21.465 1.00 95.19 102 VAL A C 1
ATOM 744 O O . VAL A 1 102 ? 16.976 12.993 -21.557 1.00 95.19 102 VAL A O 1
ATOM 747 N N . SER A 1 103 ? 17.401 11.187 -20.303 1.00 92.25 103 SER A N 1
ATOM 748 C CA . SER A 1 103 ? 17.128 11.779 -18.993 1.00 92.25 103 SER A CA 1
ATOM 749 C C . SER A 1 103 ? 17.831 10.965 -17.901 1.00 92.25 103 SER A C 1
ATOM 751 O O . SER A 1 103 ? 18.416 9.924 -18.184 1.00 92.25 103 SER A O 1
ATOM 753 N N . ASN A 1 104 ? 17.705 11.368 -16.633 1.00 86.81 104 ASN A N 1
ATOM 754 C CA . ASN A 1 104 ? 18.286 10.631 -15.498 1.00 86.81 104 ASN A CA 1
ATOM 755 C C . ASN A 1 104 ? 17.767 9.187 -15.340 1.00 86.81 104 ASN A C 1
ATOM 757 O O . ASN A 1 104 ? 18.313 8.421 -14.552 1.00 86.81 104 ASN A O 1
ATOM 761 N N . GLN A 1 105 ? 16.680 8.835 -16.026 1.00 93.69 105 GLN A N 1
ATOM 762 C CA . GLN A 1 105 ? 16.017 7.536 -15.923 1.00 93.69 105 GLN A CA 1
ATOM 763 C C . GLN A 1 105 ? 15.839 6.851 -17.273 1.00 93.69 105 GLN A C 1
ATOM 765 O O . GLN A 1 105 ? 15.307 5.750 -17.312 1.00 93.69 105 GLN A O 1
ATOM 770 N N . VAL A 1 106 ? 16.224 7.485 -18.380 1.00 94.62 106 VAL A N 1
ATOM 771 C CA . VAL A 1 106 ? 15.967 6.945 -19.715 1.00 94.62 106 VAL A CA 1
ATOM 772 C C . VAL A 1 106 ? 17.223 7.076 -20.548 1.00 94.62 106 VAL A C 1
ATOM 774 O O . VAL A 1 106 ? 17.751 8.175 -20.712 1.00 94.62 106 VAL A O 1
ATOM 777 N N . PHE A 1 107 ? 17.657 5.946 -21.084 1.00 96.38 107 PHE A N 1
ATOM 778 C CA . PHE A 1 107 ? 18.885 5.797 -21.842 1.00 96.38 107 PHE A CA 1
ATOM 779 C C . PHE A 1 107 ? 18.546 5.225 -23.209 1.00 96.38 107 PHE A C 1
ATOM 781 O O . PHE A 1 107 ? 17.702 4.337 -23.324 1.00 96.38 107 PHE A O 1
ATOM 788 N N . GLU A 1 108 ? 19.192 5.744 -24.237 1.00 97.38 108 GLU A N 1
ATOM 789 C CA . GLU A 1 108 ? 19.130 5.218 -25.590 1.00 97.38 108 GLU A CA 1
ATOM 790 C C . GLU A 1 108 ? 20.462 4.535 -25.885 1.00 97.38 108 GLU A C 1
ATOM 792 O O . GLU A 1 108 ? 21.516 5.127 -25.674 1.00 97.38 108 GLU A O 1
ATOM 797 N N . ILE A 1 109 ? 20.425 3.277 -26.309 1.00 98.19 109 ILE A N 1
ATOM 798 C CA . ILE A 1 109 ? 21.602 2.537 -26.758 1.00 98.19 109 ILE A CA 1
ATOM 799 C C . ILE A 1 109 ? 21.449 2.365 -28.257 1.00 98.19 109 ILE A C 1
ATOM 801 O O . ILE A 1 109 ? 20.432 1.864 -28.737 1.00 98.19 109 ILE A O 1
ATOM 805 N N . VAL A 1 110 ? 22.464 2.785 -28.991 1.00 98.31 110 VAL A N 1
ATOM 806 C CA . VAL A 1 110 ? 22.461 2.784 -30.445 1.00 98.31 110 VAL A CA 1
ATOM 807 C C . VAL A 1 110 ? 23.520 1.807 -30.919 1.00 98.31 110 VAL A C 1
ATOM 809 O O . VAL A 1 110 ? 24.652 1.827 -30.434 1.00 98.31 110 VAL A O 1
ATOM 812 N N . VAL A 1 111 ? 23.145 0.949 -31.864 1.00 98.31 111 VAL A N 1
ATOM 813 C CA . VAL A 1 111 ? 24.066 0.024 -32.521 1.00 98.31 111 VAL A CA 1
ATOM 814 C C . VAL A 1 111 ? 24.105 0.357 -34.004 1.00 98.31 111 VAL A C 1
ATOM 816 O O . VAL A 1 111 ? 23.086 0.259 -34.688 1.00 98.31 111 VAL A O 1
ATOM 819 N N . GLY A 1 112 ? 25.270 0.769 -34.494 1.00 98.00 112 GLY A N 1
ATOM 820 C CA . GLY A 1 112 ? 25.542 0.931 -35.918 1.00 98.00 112 GLY A CA 1
ATOM 821 C C . GLY A 1 112 ? 26.157 -0.344 -36.474 1.00 98.00 112 GLY A C 1
ATOM 822 O O . GLY A 1 112 ? 27.101 -0.858 -35.888 1.00 98.00 112 GLY A O 1
ATOM 823 N N . PHE A 1 113 ? 25.628 -0.871 -37.578 1.00 97.94 113 PHE A N 1
ATOM 824 C CA . PHE A 1 113 ? 26.139 -2.083 -38.222 1.00 97.94 113 PHE A CA 1
ATOM 825 C C . PHE A 1 113 ? 26.942 -1.734 -39.473 1.00 97.94 113 PHE A C 1
ATOM 827 O O . PHE A 1 113 ? 26.423 -1.062 -40.364 1.00 97.94 113 PHE A O 1
ATOM 834 N N . ASP A 1 114 ? 28.163 -2.250 -39.603 1.00 95.81 114 ASP A N 1
ATOM 835 C CA . ASP A 1 114 ? 29.019 -1.994 -40.779 1.00 95.81 114 ASP A CA 1
ATOM 836 C C . ASP A 1 114 ? 28.519 -2.707 -42.045 1.00 95.81 114 ASP A C 1
ATOM 838 O O . ASP A 1 114 ? 28.834 -2.334 -43.174 1.00 95.81 114 ASP A O 1
ATOM 842 N N . GLN A 1 115 ? 27.722 -3.756 -41.859 1.00 95.19 115 GLN A N 1
ATOM 843 C CA . GLN A 1 115 ? 27.107 -4.552 -42.914 1.00 95.19 115 GLN A CA 1
ATOM 844 C C . GLN A 1 115 ? 25.747 -5.069 -42.443 1.00 95.19 115 GLN A C 1
ATOM 846 O O . GLN A 1 115 ? 25.450 -5.047 -41.251 1.00 95.19 115 GLN A O 1
ATOM 851 N N . ALA A 1 116 ? 24.923 -5.570 -43.362 1.00 94.94 116 ALA A N 1
ATOM 852 C CA . ALA A 1 116 ? 23.666 -6.200 -42.978 1.00 94.94 116 ALA A CA 1
ATOM 853 C C . ALA A 1 116 ? 23.919 -7.521 -42.231 1.00 94.94 116 ALA A C 1
ATOM 855 O O . ALA A 1 116 ? 24.632 -8.395 -42.731 1.00 94.94 116 ALA A O 1
ATOM 856 N N . THR A 1 117 ? 23.336 -7.670 -41.042 1.00 93.94 117 THR A N 1
ATOM 857 C CA . THR A 1 117 ? 23.514 -8.843 -40.170 1.00 93.94 117 THR A CA 1
ATOM 858 C C . THR A 1 117 ? 22.186 -9.308 -39.575 1.00 93.94 117 THR A C 1
ATOM 860 O O . THR A 1 117 ? 21.170 -8.621 -39.657 1.00 93.94 117 THR A O 1
ATOM 863 N N . THR A 1 118 ? 22.193 -10.501 -38.982 1.00 93.19 118 THR A N 1
ATOM 864 C CA . THR A 1 118 ? 21.073 -11.050 -38.207 1.00 93.19 118 THR A CA 1
ATOM 865 C C . THR A 1 118 ? 21.647 -11.782 -37.001 1.00 93.19 118 THR A C 1
ATOM 867 O O . THR A 1 118 ? 21.779 -13.008 -37.008 1.00 93.19 118 THR A O 1
ATOM 870 N N . GLU A 1 119 ? 22.072 -11.027 -35.993 1.00 94.94 119 GLU A N 1
ATOM 871 C CA . GLU A 1 119 ? 22.666 -11.600 -34.788 1.00 94.94 119 GLU A CA 1
ATOM 872 C C . GLU A 1 119 ? 21.609 -11.841 -33.702 1.00 94.94 119 GLU A C 1
ATOM 874 O O . GLU A 1 119 ? 20.561 -11.190 -33.642 1.00 94.94 119 GLU A O 1
ATOM 879 N N . ARG A 1 120 ? 21.909 -12.786 -32.809 1.00 95.62 120 ARG A N 1
ATOM 880 C CA . ARG A 1 120 ? 21.249 -12.878 -31.506 1.00 95.62 120 ARG A CA 1
ATOM 881 C C . ARG A 1 120 ? 21.983 -11.955 -30.542 1.00 95.62 120 ARG A C 1
ATOM 883 O O . ARG A 1 120 ? 23.212 -12.010 -30.477 1.00 95.62 120 ARG A O 1
ATOM 890 N N . TRP A 1 121 ? 21.233 -11.159 -29.792 1.00 97.75 121 TRP A N 1
ATOM 891 C CA . TRP A 1 121 ? 21.793 -10.150 -28.904 1.00 97.75 121 TRP A CA 1
ATOM 892 C C . TRP A 1 121 ? 21.498 -10.445 -27.444 1.00 97.75 121 TRP A C 1
ATOM 894 O O . TRP A 1 121 ? 20.509 -11.100 -27.110 1.00 97.75 121 TRP A O 1
ATOM 904 N N . GLU A 1 122 ? 22.361 -9.925 -26.580 1.00 97.81 122 GLU A N 1
ATOM 905 C CA . GLU A 1 122 ? 22.119 -9.844 -25.147 1.00 97.81 122 GLU A CA 1
ATOM 906 C C . GLU A 1 122 ? 22.378 -8.433 -24.628 1.00 97.81 122 GLU A C 1
ATOM 908 O O . GLU A 1 122 ? 23.426 -7.850 -24.912 1.00 97.81 122 GLU A O 1
ATOM 913 N N . LEU A 1 123 ? 21.426 -7.914 -23.852 1.00 98.19 123 LEU A N 1
ATOM 914 C CA . LEU A 1 123 ? 21.530 -6.686 -23.076 1.00 98.19 123 LEU A CA 1
ATOM 915 C C . LEU A 1 123 ? 21.804 -7.047 -21.617 1.00 98.19 123 LEU A C 1
ATOM 917 O O . LEU A 1 123 ? 20.929 -7.573 -20.926 1.00 98.19 123 LEU A O 1
ATOM 921 N N . GLY A 1 124 ? 23.011 -6.729 -21.163 1.00 98.19 124 GLY A N 1
ATOM 922 C CA . GLY A 1 124 ? 23.413 -6.727 -19.767 1.00 98.19 124 GLY A CA 1
ATOM 923 C C . GLY A 1 124 ? 23.141 -5.376 -19.124 1.00 98.19 124 GLY A C 1
ATOM 924 O O . GLY A 1 124 ? 23.656 -4.360 -19.586 1.00 98.19 124 GLY A O 1
ATOM 925 N N . ILE A 1 125 ? 22.362 -5.363 -18.047 1.00 97.81 125 ILE A N 1
ATOM 926 C CA . ILE A 1 125 ? 22.113 -4.172 -17.230 1.00 97.81 125 ILE A CA 1
ATOM 927 C C . ILE A 1 125 ? 22.795 -4.377 -15.886 1.00 97.81 125 ILE A C 1
ATOM 929 O O . ILE A 1 125 ? 22.469 -5.325 -15.171 1.00 97.81 125 ILE A O 1
ATOM 933 N N . GLU A 1 126 ? 23.723 -3.490 -15.547 1.00 97.31 126 GLU A N 1
ATOM 934 C CA . GLU A 1 126 ? 24.421 -3.485 -14.267 1.00 97.31 126 GLU A CA 1
ATOM 935 C C . GLU A 1 126 ? 23.982 -2.284 -13.429 1.00 97.31 126 GLU A C 1
ATOM 937 O O . GLU A 1 126 ? 24.041 -1.131 -13.864 1.00 97.31 126 GLU A O 1
ATOM 942 N N . ASN A 1 127 ? 23.500 -2.567 -12.220 1.00 94.50 127 ASN A N 1
ATOM 943 C CA . ASN A 1 127 ? 23.043 -1.549 -11.286 1.00 94.50 127 ASN A CA 1
ATOM 944 C C . ASN A 1 127 ? 24.176 -1.152 -10.334 1.00 94.50 127 ASN A C 1
ATOM 946 O O . ASN A 1 127 ? 24.535 -1.901 -9.423 1.00 94.50 127 ASN A O 1
ATOM 950 N N . ASP A 1 128 ? 24.694 0.060 -10.513 1.00 92.62 128 ASP A N 1
ATOM 951 C CA . ASP A 1 128 ? 25.752 0.619 -9.668 1.00 92.62 128 ASP A CA 1
ATOM 952 C C . ASP A 1 128 ? 25.221 1.274 -8.375 1.00 92.62 128 ASP A C 1
ATOM 954 O O . ASP A 1 128 ? 25.999 1.808 -7.583 1.00 92.62 128 ASP A O 1
ATOM 958 N N . ASP A 1 129 ? 23.909 1.230 -8.107 1.00 91.69 129 ASP A N 1
ATOM 959 C CA . ASP A 1 129 ? 23.357 1.685 -6.828 1.00 91.69 129 ASP A CA 1
ATOM 960 C C . ASP A 1 129 ? 23.767 0.733 -5.689 1.00 91.69 129 ASP A C 1
ATOM 962 O O . ASP A 1 129 ? 23.437 -0.455 -5.737 1.00 91.69 129 ASP A O 1
ATOM 966 N N . PRO A 1 130 ? 24.452 1.214 -4.635 1.00 91.06 130 PRO A N 1
ATOM 967 C CA . PRO A 1 130 ? 25.015 0.342 -3.608 1.00 91.06 130 PRO A CA 1
ATOM 968 C C . PRO A 1 130 ? 23.974 -0.269 -2.663 1.00 91.06 130 PRO A C 1
ATOM 970 O O . PRO A 1 130 ? 24.298 -1.204 -1.935 1.00 91.06 130 PRO A O 1
ATOM 973 N N . THR A 1 131 ? 22.751 0.262 -2.610 1.00 89.94 131 THR A N 1
ATOM 974 C CA . THR A 1 131 ? 21.774 -0.120 -1.576 1.00 89.94 131 THR A CA 1
ATOM 975 C C . THR A 1 131 ? 20.408 -0.487 -2.128 1.00 89.94 131 THR A C 1
ATOM 977 O O . THR A 1 131 ? 19.639 -1.167 -1.448 1.00 89.94 131 THR A O 1
ATOM 980 N N . THR A 1 132 ? 20.090 -0.060 -3.347 1.00 90.50 132 THR A N 1
ATOM 981 C CA . THR A 1 132 ? 18.730 -0.121 -3.874 1.00 90.50 132 THR A CA 1
ATOM 982 C C . THR A 1 132 ? 18.649 -1.076 -5.055 1.00 90.50 132 THR A C 1
ATOM 984 O O . THR A 1 132 ? 19.347 -0.909 -6.053 1.00 90.50 132 THR A O 1
ATOM 987 N N . VAL A 1 133 ? 17.739 -2.051 -4.975 1.00 91.69 133 VAL A N 1
ATOM 988 C CA . VAL A 1 133 ? 17.310 -2.829 -6.147 1.00 91.69 133 VAL A CA 1
ATOM 989 C C . VAL A 1 133 ? 16.639 -1.879 -7.133 1.00 91.69 133 VAL A C 1
ATOM 991 O O . VAL A 1 133 ? 15.705 -1.157 -6.770 1.00 91.69 133 VAL A O 1
ATOM 994 N N . ARG A 1 134 ? 17.096 -1.886 -8.382 1.00 92.31 134 ARG A N 1
ATOM 995 C CA . ARG A 1 134 ? 16.534 -1.063 -9.453 1.00 92.31 134 ARG A CA 1
ATOM 996 C C . ARG A 1 134 ? 15.667 -1.901 -10.373 1.00 92.31 134 ARG A C 1
ATOM 998 O O . ARG A 1 134 ? 15.853 -3.106 -10.505 1.00 92.31 134 ARG A O 1
ATOM 1005 N N . LEU A 1 135 ? 14.677 -1.245 -10.957 1.00 94.56 135 LEU A N 1
ATOM 1006 C CA . LEU A 1 135 ? 13.696 -1.855 -11.838 1.00 94.56 135 LEU A CA 1
ATOM 1007 C C . LEU A 1 135 ? 13.891 -1.280 -13.238 1.00 94.56 135 LEU A C 1
ATOM 1009 O O . LEU A 1 135 ? 13.993 -0.061 -13.370 1.00 94.56 135 LEU A O 1
ATOM 1013 N N . PHE A 1 136 ? 13.936 -2.132 -14.259 1.00 94.94 136 PHE A N 1
ATOM 1014 C CA . PHE A 1 136 ? 14.188 -1.707 -15.634 1.00 94.94 136 PHE A CA 1
ATOM 1015 C C . PHE A 1 136 ? 13.141 -2.238 -16.608 1.00 94.94 136 PHE A C 1
ATOM 1017 O O . PHE A 1 136 ? 12.675 -3.369 -16.484 1.00 94.94 136 PHE A O 1
ATOM 1024 N N . THR A 1 137 ? 12.810 -1.440 -17.614 1.00 95.31 137 THR A N 1
ATOM 1025 C CA . THR A 1 137 ? 12.140 -1.906 -18.832 1.00 95.31 137 THR A CA 1
ATOM 1026 C C . THR A 1 137 ? 12.953 -1.489 -20.037 1.00 95.31 137 THR A C 1
ATOM 1028 O O . THR A 1 137 ? 13.716 -0.522 -19.975 1.00 95.31 137 THR A O 1
ATOM 1031 N N . TRP A 1 138 ? 12.827 -2.227 -21.133 1.00 95.75 138 TRP A N 1
ATOM 1032 C CA . TRP A 1 138 ? 13.497 -1.853 -22.366 1.00 95.75 138 TRP A CA 1
ATOM 1033 C C . TRP A 1 138 ? 12.701 -2.254 -23.603 1.00 95.75 138 TRP A C 1
ATOM 1035 O O . TRP A 1 138 ? 11.833 -3.123 -23.557 1.00 95.75 138 TRP A O 1
ATOM 1045 N N . ILE A 1 139 ? 12.988 -1.574 -24.706 1.00 95.75 139 ILE A N 1
ATOM 1046 C CA . ILE A 1 139 ? 12.439 -1.842 -26.037 1.00 95.75 139 ILE A CA 1
ATOM 1047 C C . ILE A 1 139 ? 13.573 -1.789 -27.054 1.00 95.75 139 ILE A C 1
ATOM 1049 O O . ILE A 1 139 ? 14.468 -0.956 -26.916 1.00 95.75 139 ILE A O 1
ATOM 1053 N N . VAL A 1 140 ? 13.520 -2.655 -28.060 1.00 96.19 140 VAL A N 1
ATOM 1054 C CA . VAL A 1 140 ? 14.420 -2.675 -29.217 1.00 96.19 140 VAL A CA 1
ATOM 1055 C C . VAL A 1 140 ? 13.587 -2.440 -30.476 1.00 96.19 140 VAL A C 1
ATOM 1057 O O . VAL A 1 140 ? 12.544 -3.073 -30.651 1.00 96.19 140 VAL A O 1
ATOM 1060 N N . ALA A 1 141 ? 14.023 -1.531 -31.348 1.00 96.38 141 ALA A N 1
ATOM 1061 C CA . ALA A 1 141 ? 13.310 -1.178 -32.574 1.00 96.38 141 ALA A CA 1
ATOM 1062 C C . ALA A 1 141 ? 14.249 -0.780 -33.726 1.00 96.38 141 ALA A C 1
ATOM 1064 O O . ALA A 1 141 ? 15.436 -0.505 -33.533 1.00 96.38 141 ALA A O 1
ATOM 1065 N N . GLU A 1 142 ? 13.681 -0.717 -34.933 1.00 96.50 142 GLU A N 1
ATOM 1066 C CA . GLU A 1 142 ? 14.378 -0.340 -36.170 1.00 96.50 142 GLU A CA 1
ATOM 1067 C C . GLU A 1 142 ? 14.577 1.173 -36.306 1.00 96.50 142 GLU A C 1
ATOM 1069 O O . GLU A 1 142 ? 15.452 1.620 -37.047 1.00 96.50 142 GLU A O 1
ATOM 1074 N N . THR A 1 143 ? 13.763 1.975 -35.614 1.00 95.81 143 THR A N 1
ATOM 1075 C CA . THR A 1 143 ? 13.832 3.439 -35.663 1.00 95.81 143 THR A CA 1
ATOM 1076 C C . THR A 1 143 ? 13.795 4.055 -34.263 1.00 95.81 143 THR A C 1
ATOM 1078 O O . THR A 1 143 ? 13.119 3.521 -33.378 1.00 95.81 143 THR A O 1
ATOM 1081 N N . PRO A 1 144 ? 14.422 5.231 -34.048 1.00 95.00 144 PRO A N 1
ATOM 1082 C CA . PRO A 1 144 ? 14.348 5.923 -32.760 1.00 95.00 144 PRO A CA 1
ATOM 1083 C C . PRO A 1 144 ? 12.905 6.225 -32.342 1.00 95.00 144 PRO A C 1
ATOM 1085 O O . PRO A 1 144 ? 12.547 6.078 -31.177 1.00 95.00 144 PRO A O 1
ATOM 1088 N N . ALA A 1 145 ? 12.049 6.601 -33.299 1.00 94.69 145 ALA A N 1
ATOM 1089 C CA . ALA A 1 145 ? 10.655 6.959 -33.043 1.00 94.69 145 ALA A CA 1
ATOM 1090 C C . ALA A 1 145 ? 9.833 5.791 -32.475 1.00 94.69 145 ALA A C 1
ATOM 1092 O O . ALA A 1 145 ? 9.003 6.004 -31.594 1.00 94.69 145 ALA A O 1
ATOM 1093 N N . GLU A 1 146 ? 10.081 4.562 -32.931 1.00 93.62 146 GLU A N 1
ATOM 1094 C CA . GLU A 1 146 ? 9.398 3.364 -32.426 1.00 93.62 146 GLU A CA 1
ATOM 1095 C C . GLU A 1 146 ? 9.807 3.010 -30.990 1.00 93.62 146 GLU A C 1
ATOM 1097 O O . GLU A 1 146 ? 9.015 2.410 -30.264 1.00 93.62 146 GLU A O 1
ATOM 1102 N N . THR A 1 147 ? 10.993 3.439 -30.538 1.00 93.00 147 THR A N 1
ATOM 1103 C CA . THR A 1 147 ? 11.395 3.268 -29.133 1.00 93.00 147 THR A CA 1
ATOM 1104 C C . THR A 1 147 ? 10.625 4.187 -28.178 1.00 93.00 147 THR A C 1
ATOM 1106 O O . THR A 1 147 ? 10.583 3.924 -26.978 1.00 93.00 147 THR A O 1
ATOM 1109 N N . ILE A 1 148 ? 9.981 5.255 -28.670 1.00 91.00 148 ILE A N 1
ATOM 1110 C CA . ILE A 1 148 ? 9.209 6.213 -27.861 1.00 91.00 148 ILE A CA 1
ATOM 1111 C C . ILE A 1 148 ? 7.806 5.651 -27.597 1.00 91.00 148 ILE A C 1
ATOM 1113 O O . ILE A 1 148 ? 6.800 6.141 -28.108 1.00 91.00 148 ILE A O 1
ATOM 1117 N N . ASN A 1 149 ? 7.732 4.593 -26.794 1.00 83.44 149 ASN A N 1
ATOM 1118 C CA . ASN A 1 149 ? 6.470 4.004 -26.360 1.00 83.44 149 ASN A CA 1
ATOM 1119 C C . ASN A 1 149 ? 6.169 4.376 -24.899 1.00 83.44 149 ASN A C 1
ATOM 1121 O O . ASN A 1 149 ? 7.077 4.630 -24.109 1.00 83.44 149 ASN A O 1
ATOM 1125 N N . ALA A 1 150 ? 4.895 4.374 -24.503 1.00 77.31 150 ALA A N 1
ATOM 1126 C CA . ALA A 1 150 ? 4.492 4.706 -23.135 1.00 77.31 150 ALA A CA 1
ATOM 1127 C C . ALA A 1 150 ? 5.126 3.762 -22.091 1.00 77.31 150 ALA A C 1
ATOM 1129 O O . ALA A 1 150 ? 5.283 4.123 -20.934 1.00 77.31 150 ALA A O 1
ATOM 1130 N N . TRP A 1 151 ? 5.528 2.553 -22.487 1.00 74.25 151 TRP A N 1
ATOM 1131 C CA . TRP A 1 151 ? 5.967 1.495 -21.567 1.00 74.25 151 TRP A CA 1
ATOM 1132 C C . TRP A 1 151 ? 7.448 1.623 -21.171 1.00 74.25 151 TRP A C 1
ATOM 1134 O O . TRP A 1 151 ? 7.937 0.898 -20.305 1.00 74.25 151 TRP A O 1
ATOM 1144 N N . VAL A 1 152 ? 8.149 2.581 -21.780 1.00 81.06 152 VAL A N 1
ATOM 1145 C CA . VAL A 1 152 ? 9.485 3.046 -21.380 1.00 81.06 152 VAL A CA 1
ATOM 1146 C C . VAL A 1 152 ? 9.439 4.456 -20.784 1.00 81.06 152 VAL A C 1
ATOM 1148 O O . VAL A 1 152 ? 10.472 5.105 -20.634 1.00 81.06 152 VAL A O 1
ATOM 1151 N N . ASP A 1 153 ? 8.246 4.942 -20.431 1.00 87.75 153 ASP A N 1
ATOM 1152 C CA . ASP A 1 153 ? 8.087 6.105 -19.564 1.00 87.75 153 ASP A CA 1
ATOM 1153 C C . ASP A 1 153 ? 7.958 5.626 -18.105 1.00 87.75 153 ASP A C 1
ATOM 1155 O O . ASP A 1 153 ? 6.936 5.022 -17.751 1.00 87.75 153 ASP A O 1
ATOM 1159 N N . PRO A 1 154 ? 8.949 5.907 -17.233 1.00 87.12 154 PRO A N 1
ATOM 1160 C CA . PRO A 1 154 ? 8.893 5.558 -15.814 1.00 87.12 154 PRO A CA 1
ATOM 1161 C C . PRO A 1 154 ? 7.625 6.050 -15.102 1.00 87.12 154 PRO A C 1
ATOM 1163 O O . PRO A 1 154 ? 7.199 5.445 -14.116 1.00 87.12 154 PRO A O 1
ATOM 1166 N N . ALA A 1 155 ? 6.993 7.127 -15.585 1.00 89.12 155 ALA A N 1
ATOM 1167 C CA . ALA A 1 155 ? 5.757 7.644 -15.013 1.00 89.12 155 ALA A CA 1
ATOM 1168 C C . ALA A 1 155 ? 4.583 6.660 -15.140 1.00 89.12 155 ALA A C 1
ATOM 1170 O O . ALA A 1 155 ? 3.704 6.665 -14.279 1.00 89.12 155 ALA A O 1
ATOM 1171 N N . THR A 1 156 ? 4.580 5.781 -16.147 1.00 90.56 156 THR A N 1
ATOM 1172 C CA . THR A 1 156 ? 3.504 4.791 -16.342 1.00 90.56 156 THR A CA 1
ATOM 1173 C C . THR A 1 156 ? 3.506 3.668 -15.312 1.00 90.56 156 THR A C 1
ATOM 1175 O O . THR A 1 156 ? 2.472 3.032 -15.111 1.00 90.56 156 THR A O 1
ATOM 1178 N N . PHE A 1 157 ? 4.627 3.466 -14.614 1.00 91.19 157 PHE A N 1
ATOM 1179 C CA . PHE A 1 157 ? 4.756 2.498 -13.524 1.00 91.19 157 PHE A CA 1
ATOM 1180 C C . PHE A 1 157 ? 4.397 3.080 -12.161 1.00 91.19 157 PHE A C 1
ATOM 1182 O O . PHE A 1 157 ? 4.367 2.342 -11.177 1.00 91.19 157 PHE A O 1
ATOM 1189 N N . ARG A 1 158 ? 4.119 4.388 -12.070 1.00 94.25 158 ARG A N 1
ATOM 1190 C CA . ARG A 1 158 ? 3.674 4.985 -10.810 1.00 94.25 158 ARG A CA 1
ATOM 1191 C C . ARG A 1 158 ? 2.380 4.312 -10.349 1.00 94.25 158 ARG A C 1
ATOM 1193 O O . ARG A 1 158 ? 1.539 3.971 -11.189 1.00 94.25 158 ARG A O 1
ATOM 1200 N N . PRO A 1 159 ? 2.208 4.129 -9.030 1.00 97.31 159 PRO A N 1
ATOM 1201 C CA . PRO A 1 159 ? 0.952 3.641 -8.507 1.00 97.31 159 PRO A CA 1
ATOM 1202 C C . PRO A 1 159 ? -0.135 4.651 -8.864 1.00 97.31 159 PRO A C 1
ATOM 1204 O O . PRO A 1 159 ? 0.114 5.858 -8.945 1.00 97.31 159 PRO A O 1
ATOM 1207 N N . ARG A 1 160 ? -1.349 4.160 -9.075 1.00 97.38 160 ARG A N 1
ATOM 1208 C CA . ARG A 1 160 ? -2.534 5.002 -9.243 1.00 97.38 160 ARG A CA 1
ATOM 1209 C C . ARG A 1 160 ? -3.713 4.334 -8.569 1.00 97.38 160 ARG A C 1
ATOM 1211 O O . ARG A 1 160 ? -3.835 3.116 -8.622 1.00 97.38 160 ARG A O 1
ATOM 1218 N N . PHE A 1 161 ? -4.565 5.120 -7.927 1.00 98.25 161 PHE A N 1
ATOM 1219 C CA . PHE A 1 161 ? -5.839 4.611 -7.437 1.00 98.25 161 PHE A CA 1
ATOM 1220 C C . PHE A 1 161 ? -6.821 4.447 -8.597 1.00 98.25 161 PHE A C 1
ATOM 1222 O O . PHE A 1 161 ? -6.667 5.080 -9.641 1.00 98.25 161 PHE A O 1
ATOM 1229 N N . ALA A 1 162 ? -7.831 3.600 -8.408 1.00 97.25 162 ALA A N 1
ATOM 1230 C CA . ALA A 1 162 ? -8.920 3.482 -9.365 1.00 97.25 162 ALA A CA 1
ATOM 1231 C C . ALA A 1 162 ? -9.618 4.842 -9.570 1.00 97.25 162 ALA A C 1
ATOM 1233 O O . ALA A 1 162 ? -9.799 5.619 -8.628 1.00 97.25 162 ALA A O 1
ATOM 1234 N N . GLU A 1 163 ? -10.007 5.134 -10.807 1.00 94.69 163 GLU A N 1
ATOM 1235 C CA . GLU A 1 163 ? -10.758 6.349 -11.125 1.00 94.69 163 GLU A CA 1
ATOM 1236 C C . GLU A 1 163 ? -12.267 6.123 -10.918 1.00 94.69 163 GLU A C 1
ATOM 1238 O O . GLU A 1 163 ? -12.763 5.009 -11.142 1.00 94.69 163 GLU A O 1
ATOM 1243 N N . PRO A 1 164 ? -13.032 7.158 -10.519 1.00 90.81 164 PRO A N 1
ATOM 1244 C CA . PRO A 1 164 ? -14.483 7.063 -10.407 1.00 90.81 164 PRO A CA 1
ATOM 1245 C C . PRO A 1 164 ? -15.134 6.521 -11.695 1.00 90.81 164 PRO A C 1
ATOM 1247 O O . PRO A 1 164 ? -14.723 6.895 -12.796 1.00 90.81 164 PRO A O 1
ATOM 1250 N N . PRO A 1 165 ? -16.171 5.666 -11.589 1.00 92.69 165 PRO A N 1
ATOM 1251 C CA . PRO A 1 165 ? -16.970 5.393 -10.390 1.00 92.69 165 PRO A CA 1
ATOM 1252 C C . PRO A 1 165 ? -16.432 4.266 -9.493 1.00 92.69 165 PRO A C 1
ATOM 1254 O O . PRO A 1 165 ? -17.069 3.953 -8.490 1.00 92.69 165 PRO A O 1
ATOM 1257 N N . ALA A 1 166 ? -15.307 3.636 -9.839 1.00 94.69 166 ALA A N 1
ATOM 1258 C CA . ALA A 1 166 ? -14.745 2.576 -9.012 1.00 94.69 166 ALA A CA 1
ATOM 1259 C C . ALA A 1 166 ? -14.266 3.137 -7.663 1.00 94.69 166 ALA A C 1
ATOM 1261 O O . ALA A 1 166 ? -13.669 4.214 -7.596 1.00 94.69 166 ALA A O 1
ATOM 1262 N N . ALA A 1 167 ? -14.526 2.404 -6.579 1.00 95.75 167 ALA A N 1
ATOM 1263 C CA . ALA A 1 167 ? -14.055 2.789 -5.257 1.00 95.75 167 ALA A CA 1
ATOM 1264 C C . ALA A 1 167 ? -12.526 2.655 -5.179 1.00 95.75 167 ALA A C 1
ATOM 1266 O O . ALA A 1 167 ? -11.960 1.610 -5.505 1.00 95.75 167 ALA A O 1
ATOM 1267 N N . GLN A 1 168 ? -11.856 3.710 -4.707 1.00 98.00 168 GLN A N 1
ATOM 1268 C CA . GLN A 1 168 ? -10.407 3.696 -4.469 1.00 98.00 168 GLN A CA 1
ATOM 1269 C C . GLN A 1 168 ? -10.031 2.784 -3.302 1.00 98.00 168 GLN A C 1
ATOM 1271 O O . GLN A 1 168 ? -8.945 2.204 -3.292 1.00 98.00 168 GLN A O 1
ATOM 1276 N N . PHE A 1 169 ? -10.924 2.671 -2.320 1.00 98.38 169 PHE A N 1
ATOM 1277 C CA . PHE A 1 169 ? -10.775 1.786 -1.180 1.00 98.38 169 PHE A CA 1
ATOM 1278 C C . PHE A 1 169 ? -12.106 1.520 -0.483 1.00 98.38 169 PHE A C 1
ATOM 1280 O O . PHE A 1 169 ? -13.010 2.356 -0.517 1.00 98.38 169 PHE A O 1
ATOM 1287 N N . GLU A 1 170 ? -12.192 0.374 0.190 1.00 97.62 170 GLU A N 1
ATOM 1288 C CA . GLU A 1 170 ? -13.334 -0.024 1.010 1.00 97.62 170 GLU A CA 1
ATOM 1289 C C . GLU A 1 170 ? -12.877 -0.771 2.278 1.00 97.62 170 GLU A C 1
ATOM 1291 O O . GLU A 1 170 ? -11.977 -1.617 2.200 1.00 97.62 170 GLU A O 1
ATOM 1296 N N . PRO A 1 171 ? -13.498 -0.504 3.444 1.00 97.31 171 PRO A N 1
ATOM 1297 C CA . PRO A 1 171 ? -14.513 0.531 3.688 1.00 97.31 171 PRO A CA 1
ATOM 1298 C C . PRO A 1 171 ? -13.917 1.956 3.754 1.00 97.31 171 PRO A C 1
ATOM 1300 O O . PRO A 1 171 ? -12.728 2.136 4.005 1.00 97.31 171 PRO A O 1
ATOM 1303 N N . VAL A 1 172 ? -14.752 2.991 3.569 1.00 97.38 172 VAL A N 1
ATOM 1304 C CA . VAL A 1 172 ? -14.329 4.410 3.688 1.00 97.38 172 VAL A CA 1
ATOM 1305 C C . VAL A 1 172 ? -14.185 4.890 5.133 1.00 97.38 172 VAL A C 1
ATOM 1307 O O . VAL A 1 172 ? -13.518 5.892 5.403 1.00 97.38 172 VAL A O 1
ATOM 1310 N N . THR A 1 173 ? -14.810 4.166 6.059 1.00 94.19 173 THR A N 1
ATOM 1311 C CA . THR A 1 173 ? -14.710 4.386 7.496 1.00 94.19 173 THR A CA 1
ATOM 1312 C C . THR A 1 173 ? -14.471 3.067 8.200 1.00 94.19 173 THR A C 1
ATOM 1314 O O . THR A 1 173 ? -15.199 2.108 7.945 1.00 94.19 173 THR A O 1
ATOM 1317 N N . ALA A 1 174 ? -13.496 3.017 9.099 1.00 92.75 174 ALA A N 1
ATOM 1318 C CA . ALA A 1 174 ? -13.251 1.829 9.905 1.00 92.75 174 ALA A CA 1
ATOM 1319 C C . ALA A 1 174 ? -12.473 2.144 11.180 1.00 92.75 174 ALA A C 1
ATOM 1321 O O . ALA A 1 174 ? -11.786 3.161 11.276 1.00 92.75 174 ALA A O 1
ATOM 1322 N N . ALA A 1 175 ? -12.588 1.247 12.155 1.00 86.06 175 ALA A N 1
ATOM 1323 C CA . ALA A 1 175 ? -11.785 1.282 13.363 1.00 86.06 175 ALA A CA 1
ATOM 1324 C C . ALA A 1 175 ? -10.335 0.862 13.088 1.00 86.06 175 ALA A C 1
ATOM 1326 O O . ALA A 1 175 ? -10.050 0.150 12.124 1.00 86.06 175 ALA A O 1
ATOM 1327 N N . GLU A 1 176 ? -9.439 1.257 13.984 1.00 87.88 176 GLU A N 1
ATOM 1328 C CA . GLU A 1 176 ? -8.054 0.787 14.051 1.00 87.88 176 GLU A CA 1
ATOM 1329 C C . GLU A 1 176 ? -7.935 -0.740 13.887 1.00 87.88 176 GLU A C 1
ATOM 1331 O O . GLU A 1 176 ? -8.794 -1.493 14.346 1.00 87.88 176 GLU A O 1
ATOM 1336 N N . GLY A 1 177 ? -6.898 -1.206 13.192 1.00 88.06 177 GLY A N 1
ATOM 1337 C CA . GLY A 1 177 ? -6.634 -2.618 12.904 1.00 88.06 177 GLY A CA 1
ATOM 1338 C C . GLY A 1 177 ? -7.556 -3.260 11.860 1.00 88.06 177 GLY A C 1
ATOM 1339 O O . GLY A 1 177 ? -7.258 -4.349 11.376 1.00 88.06 177 GLY A O 1
ATOM 1340 N N . THR A 1 178 ? -8.658 -2.610 11.473 1.00 90.75 178 THR A N 1
ATOM 1341 C CA . THR A 1 178 ? -9.577 -3.150 10.458 1.00 90.75 178 THR A CA 1
ATOM 1342 C C . THR A 1 178 ? -8.879 -3.201 9.092 1.00 90.75 178 THR A C 1
ATOM 1344 O O . THR A 1 178 ? -8.210 -2.233 8.723 1.00 90.75 178 THR A O 1
ATOM 1347 N N . PRO A 1 179 ? -9.020 -4.284 8.307 1.00 95.81 179 PRO A N 1
ATOM 1348 C CA . PRO A 1 179 ? -8.492 -4.331 6.949 1.00 95.81 179 PRO A CA 1
ATOM 1349 C C . PRO A 1 179 ? -9.246 -3.367 6.023 1.00 95.81 179 PRO A C 1
ATOM 1351 O O . PRO A 1 179 ? -10.472 -3.401 5.936 1.00 95.81 179 PRO A O 1
ATOM 1354 N N . VAL A 1 180 ? -8.502 -2.559 5.270 1.00 97.94 180 VAL A N 1
ATOM 1355 C CA . VAL A 1 180 ? -9.004 -1.710 4.184 1.00 97.94 180 VAL A CA 1
ATOM 1356 C C . VAL A 1 180 ? -8.434 -2.233 2.871 1.00 97.94 180 VAL A C 1
ATOM 1358 O O . VAL A 1 180 ? -7.217 -2.302 2.691 1.00 97.94 180 VAL A O 1
ATOM 1361 N N . THR A 1 181 ? -9.312 -2.620 1.946 1.00 98.44 181 THR A N 1
ATOM 1362 C CA . THR A 1 181 ? -8.916 -3.000 0.586 1.00 98.44 181 THR A CA 1
ATOM 1363 C C . THR A 1 181 ? -8.747 -1.738 -0.250 1.00 98.44 181 THR A C 1
ATOM 1365 O O . THR A 1 181 ? -9.688 -0.964 -0.361 1.00 98.44 181 THR A O 1
ATOM 1368 N N . LEU A 1 182 ? -7.580 -1.552 -0.863 1.00 98.56 182 LEU A N 1
ATOM 1369 C CA . LEU A 1 182 ? -7.285 -0.496 -1.831 1.00 98.56 182 LEU A CA 1
ATOM 1370 C C . LEU A 1 182 ? -7.314 -1.072 -3.252 1.00 98.56 182 LEU A C 1
ATOM 1372 O O . LEU A 1 182 ? -6.809 -2.175 -3.485 1.00 98.56 182 LEU A O 1
ATOM 1376 N N . THR A 1 183 ? -7.831 -0.294 -4.200 1.00 98.50 183 THR A N 1
ATOM 1377 C CA . THR A 1 183 ? -7.963 -0.676 -5.613 1.00 98.50 183 THR A CA 1
ATOM 1378 C C . THR A 1 183 ? -7.261 0.344 -6.505 1.00 98.50 183 THR A C 1
ATOM 1380 O O . THR A 1 183 ? -7.397 1.557 -6.310 1.00 98.50 183 THR A O 1
ATOM 1383 N N . GLY A 1 184 ? -6.513 -0.134 -7.496 1.00 97.69 184 GLY A N 1
ATOM 1384 C CA . GLY A 1 184 ? -5.721 0.727 -8.366 1.00 97.69 184 GLY A CA 1
ATOM 1385 C C . GLY A 1 184 ? -4.942 -0.029 -9.430 1.00 97.69 184 GLY A C 1
ATOM 1386 O O . GLY A 1 184 ? -5.374 -1.084 -9.879 1.00 97.69 184 GLY A O 1
ATOM 1387 N N . ASP A 1 185 ? -3.790 0.513 -9.813 1.00 96.56 185 ASP A N 1
ATOM 1388 C CA . ASP A 1 185 ? -2.796 -0.146 -10.656 1.00 96.56 185 ASP A CA 1
ATOM 1389 C C . ASP A 1 185 ? -1.386 0.079 -10.108 1.00 96.56 185 ASP A C 1
ATOM 1391 O O . ASP A 1 185 ? -1.110 1.075 -9.429 1.00 96.56 185 ASP A O 1
ATOM 1395 N N . ASN A 1 186 ? -0.485 -0.831 -10.486 1.00 95.75 186 ASN A N 1
ATOM 1396 C CA . ASN A 1 186 ? 0.937 -0.816 -10.154 1.00 95.75 186 ASN A CA 1
ATOM 1397 C C . ASN A 1 186 ? 1.207 -0.802 -8.639 1.00 95.75 186 ASN A C 1
ATOM 1399 O O . ASN A 1 186 ? 2.189 -0.223 -8.177 1.00 95.75 186 ASN A O 1
ATOM 1403 N N . PHE A 1 187 ? 0.341 -1.440 -7.849 1.00 97.06 187 PHE A N 1
ATOM 1404 C CA . PHE A 1 187 ? 0.520 -1.578 -6.400 1.00 97.06 187 PHE A CA 1
ATOM 1405 C C . PHE A 1 187 ? 1.554 -2.641 -6.001 1.00 97.06 187 PHE A C 1
ATOM 1407 O O . PHE A 1 187 ? 1.821 -2.787 -4.815 1.00 97.06 187 PHE A O 1
ATOM 1414 N N . ASP A 1 188 ? 2.158 -3.347 -6.957 1.00 95.50 188 ASP A N 1
ATOM 1415 C CA . ASP A 1 188 ? 3.161 -4.404 -6.767 1.00 95.50 188 ASP A CA 1
ATOM 1416 C C . ASP A 1 188 ? 4.561 -4.037 -7.298 1.00 95.50 188 ASP A C 1
ATOM 1418 O O . ASP A 1 188 ? 5.450 -4.887 -7.363 1.00 95.50 188 ASP A O 1
ATOM 1422 N N . ILE A 1 189 ? 4.796 -2.769 -7.658 1.00 93.69 189 ILE A N 1
ATOM 1423 C CA . ILE A 1 189 ? 6.078 -2.341 -8.233 1.00 93.69 189 ILE A CA 1
ATOM 1424 C C . ILE A 1 189 ? 7.136 -2.111 -7.142 1.00 93.69 189 ILE A C 1
ATOM 1426 O O . ILE A 1 189 ? 7.296 -1.017 -6.594 1.00 93.69 189 ILE A O 1
ATOM 1430 N N . GLY A 1 190 ? 7.918 -3.149 -6.855 1.00 91.12 190 GLY A N 1
ATOM 1431 C CA . GLY A 1 190 ? 9.038 -3.084 -5.917 1.00 91.12 190 GLY A CA 1
ATOM 1432 C C . GLY A 1 190 ? 8.589 -2.990 -4.455 1.00 91.12 190 GLY A C 1
ATOM 1433 O O . GLY A 1 190 ? 7.736 -3.753 -4.013 1.00 91.12 190 GLY A O 1
ATOM 1434 N N . ALA A 1 191 ? 9.197 -2.092 -3.674 1.00 92.75 191 ALA A N 1
ATOM 1435 C CA . ALA A 1 191 ? 8.896 -1.958 -2.250 1.00 92.75 191 ALA A CA 1
ATOM 1436 C C . ALA A 1 191 ? 7.624 -1.126 -2.033 1.00 92.75 191 ALA A C 1
ATOM 1438 O O . ALA A 1 191 ? 7.598 0.051 -2.383 1.00 92.75 191 ALA A O 1
ATOM 1439 N N . VAL A 1 192 ? 6.600 -1.720 -1.414 1.00 96.75 192 VAL A N 1
ATOM 1440 C CA . VAL A 1 192 ? 5.274 -1.106 -1.223 1.00 96.75 192 VAL A CA 1
ATOM 1441 C C . VAL A 1 192 ? 5.083 -0.667 0.229 1.00 96.75 192 VAL A C 1
ATOM 1443 O O . VAL A 1 192 ? 5.372 -1.420 1.159 1.00 96.75 192 VAL A O 1
ATOM 1446 N N . ARG A 1 193 ? 4.577 0.551 0.436 1.00 97.75 193 ARG A N 1
ATOM 1447 C CA . ARG A 1 193 ? 4.196 1.107 1.743 1.00 97.75 193 ARG A CA 1
ATOM 1448 C C . ARG A 1 193 ? 2.865 1.841 1.635 1.00 97.75 193 ARG A C 1
ATOM 1450 O O . ARG A 1 193 ? 2.601 2.492 0.627 1.00 97.75 193 ARG A O 1
ATOM 1457 N N . VAL A 1 194 ? 2.060 1.782 2.693 1.00 98.38 194 VAL A N 1
ATOM 1458 C CA . VAL A 1 194 ? 0.781 2.500 2.792 1.00 98.38 194 VAL A CA 1
ATOM 1459 C C . VAL A 1 194 ? 0.800 3.409 4.010 1.00 98.38 194 VAL A C 1
ATOM 1461 O O . VAL A 1 194 ? 1.318 3.035 5.063 1.00 98.38 194 VAL A O 1
ATOM 1464 N N . ALA A 1 195 ? 0.226 4.600 3.868 1.00 98.56 195 ALA A N 1
ATOM 1465 C CA . ALA A 1 195 ? 0.019 5.532 4.965 1.00 98.56 195 ALA A CA 1
ATOM 1466 C C . ALA A 1 195 ? -1.396 6.116 4.947 1.00 98.56 195 ALA A C 1
ATOM 1468 O O . ALA A 1 195 ? -1.933 6.426 3.885 1.00 98.56 195 ALA A O 1
ATOM 1469 N N . PHE A 1 196 ? -1.969 6.305 6.132 1.00 98.19 196 PHE A N 1
ATOM 1470 C CA . PHE A 1 196 ? -3.221 7.022 6.354 1.00 98.19 196 PHE A CA 1
ATOM 1471 C C . PHE A 1 196 ? -2.866 8.394 6.933 1.00 98.19 196 PHE A C 1
ATOM 1473 O O . PHE A 1 196 ? -2.399 8.509 8.068 1.00 98.19 196 PHE A O 1
ATOM 1480 N N . GLY A 1 197 ? -3.008 9.447 6.130 1.00 97.69 197 GLY A N 1
ATOM 1481 C CA . GLY A 1 197 ? -2.419 10.746 6.444 1.00 97.69 197 GLY A CA 1
ATOM 1482 C C . GLY A 1 197 ? -0.897 10.636 6.575 1.00 97.69 197 GLY A C 1
ATOM 1483 O O . GLY A 1 197 ? -0.215 10.295 5.613 1.00 97.69 197 GLY A O 1
ATOM 1484 N N . ALA A 1 198 ? -0.370 10.919 7.768 1.00 97.12 198 ALA A N 1
ATOM 1485 C CA . ALA A 1 198 ? 1.062 10.835 8.066 1.00 97.12 198 ALA A CA 1
ATOM 1486 C C . ALA A 1 198 ? 1.490 9.503 8.715 1.00 97.12 198 ALA A C 1
ATOM 1488 O O . ALA A 1 198 ? 2.680 9.301 8.951 1.00 97.12 198 ALA A O 1
ATOM 1489 N N . ILE A 1 199 ? 0.546 8.608 9.030 1.00 97.38 199 ILE A N 1
ATOM 1490 C CA . ILE A 1 199 ? 0.818 7.391 9.803 1.00 97.38 199 ILE A CA 1
ATOM 1491 C C . ILE A 1 199 ? 0.965 6.207 8.851 1.00 97.38 199 ILE A C 1
ATOM 1493 O O . ILE A 1 199 ? 0.019 5.844 8.150 1.00 97.38 199 ILE A O 1
ATOM 1497 N N . THR A 1 200 ? 2.154 5.608 8.807 1.00 97.81 200 THR A N 1
ATOM 1498 C CA . THR A 1 200 ? 2.414 4.391 8.024 1.00 97.81 200 THR A CA 1
ATOM 1499 C C . THR A 1 200 ? 1.798 3.167 8.689 1.00 97.81 200 THR A C 1
ATOM 1501 O O . THR A 1 200 ? 1.788 3.081 9.913 1.00 97.81 200 THR A O 1
ATOM 1504 N N . THR A 1 201 ? 1.356 2.201 7.889 1.00 97.31 201 THR A N 1
ATOM 1505 C CA . THR A 1 201 ? 0.741 0.960 8.374 1.00 97.31 201 THR A CA 1
ATOM 1506 C C . THR A 1 201 ? 1.342 -0.281 7.716 1.00 97.31 201 THR A C 1
ATOM 1508 O O . THR A 1 201 ? 2.039 -0.190 6.699 1.00 97.31 201 THR A O 1
ATOM 1511 N N . GLU A 1 202 ? 1.051 -1.441 8.295 1.00 93.69 202 GLU A N 1
ATOM 1512 C CA . GLU A 1 202 ? 1.420 -2.743 7.755 1.00 93.69 202 GLU A CA 1
ATOM 1513 C C . GLU A 1 202 ? 0.435 -3.211 6.676 1.00 93.69 202 GLU A C 1
ATOM 1515 O O . GLU A 1 202 ? -0.768 -2.919 6.696 1.00 93.69 202 GLU A O 1
ATOM 1520 N N . LEU A 1 203 ? 0.973 -3.956 5.711 1.00 97.50 203 LEU A N 1
ATOM 1521 C CA . LEU A 1 203 ? 0.192 -4.611 4.672 1.00 97.50 203 LEU A CA 1
ATOM 1522 C C . LEU A 1 203 ? -0.334 -5.949 5.184 1.00 97.50 203 LEU A C 1
ATOM 1524 O O . LEU A 1 203 ? 0.376 -6.699 5.852 1.00 97.50 203 LEU A O 1
ATOM 1528 N N . ILE A 1 204 ? -1.564 -6.273 4.806 1.00 97.00 204 ILE A N 1
ATOM 1529 C CA . ILE A 1 204 ? -2.179 -7.566 5.081 1.00 97.00 204 ILE A CA 1
ATOM 1530 C C . ILE A 1 204 ? -2.053 -8.413 3.814 1.00 97.00 204 ILE A C 1
ATOM 1532 O O . ILE A 1 204 ? -2.785 -8.227 2.843 1.00 97.00 204 ILE A O 1
ATOM 1536 N N . GLY A 1 205 ? -1.116 -9.360 3.834 1.00 96.31 205 GLY A N 1
ATOM 1537 C CA . GLY A 1 205 ? -0.810 -10.218 2.689 1.00 96.31 205 GLY A CA 1
ATOM 1538 C C . GLY A 1 205 ? 0.107 -9.560 1.653 1.00 96.31 205 GLY A C 1
ATOM 1539 O O . GLY A 1 205 ? 0.643 -8.471 1.859 1.00 96.31 205 GLY A O 1
ATOM 1540 N N . SER A 1 206 ? 0.327 -10.257 0.538 1.00 95.69 206 SER A N 1
ATOM 1541 C CA . SER A 1 206 ? 1.182 -9.764 -0.545 1.00 95.69 206 SER A CA 1
ATOM 1542 C C . SER A 1 206 ? 0.422 -8.786 -1.453 1.00 95.69 206 SER A C 1
ATOM 1544 O O . SER A 1 206 ? -0.722 -9.072 -1.818 1.00 95.69 206 SER A O 1
ATOM 1546 N N . PRO A 1 207 ? 1.039 -7.656 -1.850 1.00 97.06 207 PRO A N 1
ATOM 1547 C CA . PRO A 1 207 ? 0.460 -6.747 -2.832 1.00 97.06 207 PRO A CA 1
ATOM 1548 C C . PRO A 1 207 ? 0.244 -7.459 -4.174 1.00 97.06 207 PRO A C 1
ATOM 1550 O O . PRO A 1 207 ? 1.016 -8.336 -4.558 1.00 97.06 207 PRO A O 1
ATOM 1553 N N . SER A 1 208 ? -0.787 -7.043 -4.904 1.00 96.75 208 SER A N 1
ATOM 1554 C CA . SER A 1 208 ? -0.983 -7.391 -6.314 1.00 96.75 208 SER A CA 1
ATOM 1555 C C . SER A 1 208 ? -1.016 -6.119 -7.149 1.00 96.75 208 SER A C 1
ATOM 1557 O O . SER A 1 208 ? -1.251 -5.041 -6.604 1.00 96.75 208 SER A O 1
ATOM 1559 N N . ARG A 1 209 ? -0.864 -6.237 -8.471 1.00 95.31 209 ARG A N 1
ATOM 1560 C CA . ARG A 1 209 ? -0.911 -5.089 -9.383 1.00 95.31 209 ARG A CA 1
ATOM 1561 C C . ARG A 1 209 ? -2.098 -4.167 -9.151 1.00 95.31 209 ARG A C 1
ATOM 1563 O O . ARG A 1 209 ? -1.921 -2.953 -9.168 1.00 95.31 209 ARG A O 1
ATOM 1570 N N . THR A 1 210 ? -3.287 -4.728 -8.945 1.00 97.50 210 THR A N 1
ATOM 1571 C CA . THR A 1 210 ? -4.536 -3.954 -8.916 1.00 97.50 210 THR A CA 1
ATOM 1572 C C . THR A 1 210 ? -5.200 -3.865 -7.549 1.00 97.50 210 THR A C 1
ATOM 1574 O O . THR A 1 210 ? -6.190 -3.150 -7.383 1.00 97.50 210 THR A O 1
ATOM 1577 N N . ARG A 1 211 ? -4.672 -4.584 -6.554 1.00 98.06 211 ARG A N 1
ATOM 1578 C CA . ARG A 1 211 ? -5.277 -4.687 -5.227 1.00 98.06 211 ARG A CA 1
ATOM 1579 C C . ARG A 1 211 ? -4.227 -4.774 -4.130 1.00 98.06 211 ARG A C 1
ATOM 1581 O O . ARG A 1 211 ? -3.272 -5.545 -4.230 1.00 98.06 211 ARG A O 1
ATOM 1588 N N . LEU A 1 212 ? -4.477 -4.041 -3.053 1.00 97.94 212 LEU A N 1
ATOM 1589 C CA . LEU A 1 212 ? -3.685 -4.035 -1.828 1.00 97.94 212 LEU A CA 1
ATOM 1590 C C . LEU A 1 212 ? -4.622 -4.101 -0.620 1.00 97.94 212 LEU A C 1
ATOM 1592 O O . LEU A 1 212 ? -5.739 -3.600 -0.692 1.00 97.94 212 LEU A O 1
ATOM 1596 N N . VAL A 1 213 ? -4.195 -4.698 0.490 1.00 98.38 213 VAL A N 1
ATOM 1597 C CA . VAL A 1 213 ? -4.944 -4.638 1.754 1.00 98.38 213 VAL A CA 1
ATOM 1598 C C . VAL A 1 213 ? -4.020 -4.087 2.830 1.00 98.38 213 VAL A C 1
ATOM 1600 O O . VAL A 1 213 ? -2.890 -4.548 2.970 1.00 98.38 213 VAL A O 1
ATOM 1603 N N . ALA A 1 214 ? -4.486 -3.084 3.566 1.00 98.19 214 ALA A N 1
ATOM 1604 C CA . ALA A 1 214 ? -3.731 -2.427 4.626 1.00 98.19 214 ALA A CA 1
ATOM 1605 C C . ALA A 1 214 ? -4.578 -2.340 5.898 1.00 98.19 214 ALA A C 1
ATOM 1607 O O . ALA A 1 214 ? -5.788 -2.128 5.815 1.00 98.19 214 ALA A O 1
ATOM 1608 N N . ALA A 1 215 ? -3.964 -2.501 7.069 1.00 96.75 215 ALA A N 1
ATOM 1609 C CA . ALA A 1 215 ? -4.662 -2.290 8.336 1.00 96.75 215 ALA A CA 1
ATOM 1610 C C . ALA A 1 215 ? -4.835 -0.786 8.604 1.00 96.75 215 ALA A C 1
ATOM 1612 O O . ALA A 1 215 ? -3.926 -0.003 8.323 1.00 96.75 215 ALA A O 1
ATOM 1613 N N . VAL A 1 216 ? -5.959 -0.356 9.179 1.00 95.56 216 VAL A N 1
ATOM 1614 C CA . VAL A 1 216 ? -6.082 1.019 9.701 1.00 95.56 216 VAL A CA 1
ATOM 1615 C C . VAL A 1 216 ? -5.060 1.205 10.836 1.00 95.56 216 VAL A C 1
ATOM 1617 O O . VAL A 1 216 ? -5.129 0.453 11.807 1.00 95.56 216 VAL A O 1
ATOM 1620 N N . PRO A 1 217 ? -4.115 2.159 10.753 1.00 95.25 217 PRO A N 1
ATOM 1621 C CA . PRO A 1 217 ? -3.094 2.325 11.782 1.00 95.25 217 PRO A CA 1
ATOM 1622 C C . PRO A 1 217 ? -3.652 2.936 13.070 1.00 95.25 217 PRO A C 1
ATOM 1624 O O . PRO A 1 217 ? -4.666 3.642 13.053 1.00 95.25 217 PRO A O 1
ATOM 1627 N N . GLU A 1 218 ? -2.942 2.705 14.174 1.00 86.31 218 GLU A N 1
ATOM 1628 C CA . GLU A 1 218 ? -3.252 3.323 15.462 1.00 86.31 218 GLU A CA 1
ATOM 1629 C C . GLU A 1 218 ? -2.993 4.835 15.458 1.00 86.31 218 GLU A C 1
ATOM 1631 O O . GLU A 1 218 ? -2.192 5.361 14.681 1.00 86.31 218 GLU A O 1
ATOM 1636 N N . GLY A 1 219 ? -3.673 5.552 16.355 1.00 86.25 219 GLY A N 1
ATOM 1637 C CA . GLY A 1 219 ? -3.426 6.979 16.591 1.00 86.25 219 GLY A CA 1
ATOM 1638 C C . GLY A 1 219 ? -4.041 7.938 15.566 1.00 86.25 219 GLY A C 1
ATOM 1639 O O . GLY A 1 219 ? -3.809 9.147 15.657 1.00 86.25 219 GLY A O 1
ATOM 1640 N N . LEU A 1 220 ? -4.847 7.442 14.621 1.00 91.94 220 LEU A N 1
ATOM 1641 C CA . LEU A 1 220 ? -5.662 8.299 13.760 1.00 91.94 220 LEU A CA 1
ATOM 1642 C C . LEU A 1 220 ? -6.718 9.054 14.577 1.00 91.94 220 LEU A C 1
ATOM 1644 O O . LEU A 1 220 ? -7.383 8.494 15.447 1.00 91.94 220 LEU A O 1
ATOM 1648 N N . ASP A 1 221 ? -6.892 10.335 14.263 1.00 89.12 221 ASP A N 1
ATOM 1649 C CA . ASP A 1 221 ? -7.942 11.158 14.854 1.00 89.12 221 ASP A CA 1
ATOM 1650 C C . ASP A 1 221 ? -9.298 10.848 14.187 1.00 89.12 221 ASP A C 1
ATOM 1652 O O . ASP A 1 221 ? -9.446 11.105 12.988 1.00 89.12 221 ASP A O 1
ATOM 1656 N N . PRO A 1 222 ? -10.298 10.315 14.916 1.00 87.56 222 PRO A N 1
ATOM 1657 C CA . PRO A 1 222 ? -11.597 9.950 14.341 1.00 87.56 222 PRO A CA 1
ATOM 1658 C C . PRO A 1 222 ? -12.375 11.150 13.771 1.00 87.56 222 PRO A C 1
ATOM 1660 O O . PRO A 1 222 ? -13.197 11.006 12.858 1.00 87.56 222 PRO A O 1
ATOM 1663 N N . GLU A 1 223 ? -12.083 12.359 14.253 1.00 87.06 223 GLU A N 1
ATOM 1664 C CA . GLU A 1 223 ? -12.738 13.583 13.789 1.00 87.06 223 GLU A CA 1
ATOM 1665 C C . GLU A 1 223 ? -12.166 14.091 12.457 1.00 87.06 223 GLU A C 1
ATOM 1667 O O . GLU A 1 223 ? -12.843 14.811 11.712 1.00 87.06 223 GLU A O 1
ATOM 1672 N N . THR A 1 224 ? -10.970 13.638 12.077 1.00 94.81 224 THR A N 1
ATOM 1673 C CA . THR A 1 224 ? -10.254 14.126 10.898 1.00 94.81 224 THR A CA 1
ATOM 1674 C C . THR A 1 224 ? -10.216 13.071 9.792 1.00 94.81 224 THR A C 1
ATOM 1676 O O . THR A 1 224 ? -9.577 12.030 9.912 1.00 94.81 224 THR A O 1
ATOM 1679 N N . ALA A 1 225 ? -10.860 13.359 8.656 1.00 97.12 225 ALA A N 1
ATOM 1680 C CA . ALA A 1 225 ? -10.740 12.512 7.470 1.00 97.12 225 ALA A CA 1
ATOM 1681 C C . ALA A 1 225 ? -9.389 12.754 6.767 1.00 97.12 225 ALA A C 1
ATOM 1683 O O . ALA A 1 225 ? -9.053 13.896 6.443 1.00 97.12 225 ALA A O 1
ATOM 1684 N N . VAL A 1 226 ? -8.638 11.690 6.484 1.00 98.25 226 VAL A N 1
ATOM 1685 C CA . VAL A 1 226 ? -7.273 11.731 5.934 1.00 98.25 226 VAL A CA 1
ATOM 1686 C C . VAL A 1 226 ? -7.192 11.047 4.563 1.00 98.25 226 VAL A C 1
ATOM 1688 O O . VAL A 1 226 ? -7.943 10.108 4.303 1.00 98.25 226 VAL A O 1
ATOM 1691 N N . PRO A 1 227 ? -6.311 11.487 3.647 1.00 98.44 227 PRO A N 1
ATOM 1692 C CA . PRO A 1 227 ? -6.041 10.737 2.422 1.00 98.44 227 PRO A CA 1
ATOM 1693 C C . PRO A 1 227 ? -5.217 9.474 2.721 1.00 98.44 227 PRO A C 1
ATOM 1695 O O . PRO A 1 227 ? -4.476 9.429 3.704 1.00 98.44 227 PRO A O 1
ATOM 1698 N N . ILE A 1 228 ? -5.299 8.475 1.845 1.00 98.56 228 ILE A N 1
ATOM 1699 C CA . ILE A 1 228 ? -4.428 7.297 1.856 1.00 98.56 228 ILE A CA 1
ATOM 1700 C C . ILE A 1 228 ? -3.331 7.506 0.813 1.00 98.56 228 ILE A C 1
ATOM 1702 O O . ILE A 1 228 ? -3.614 7.839 -0.337 1.00 98.56 228 ILE A O 1
ATOM 1706 N N . THR A 1 229 ? -2.074 7.314 1.206 1.00 98.69 229 THR A N 1
ATOM 1707 C CA . THR A 1 229 ? -0.923 7.369 0.298 1.00 98.69 229 THR A CA 1
ATOM 1708 C C . THR A 1 229 ? -0.358 5.970 0.097 1.00 98.69 229 THR A C 1
ATOM 1710 O O . THR A 1 229 ? -0.029 5.296 1.072 1.00 98.69 229 THR A O 1
ATOM 1713 N N . VAL A 1 230 ? -0.223 5.545 -1.159 1.00 98.44 230 VAL A N 1
ATOM 1714 C CA . VAL A 1 230 ? 0.493 4.323 -1.551 1.00 98.44 230 VAL A CA 1
ATOM 1715 C C . VAL A 1 230 ? 1.825 4.737 -2.156 1.00 98.44 230 VAL A C 1
ATOM 1717 O O . VAL A 1 230 ? 1.852 5.457 -3.151 1.00 98.44 230 VAL A O 1
ATOM 1720 N N . THR A 1 231 ? 2.924 4.264 -1.578 1.00 97.62 231 THR A N 1
ATOM 1721 C CA . THR A 1 231 ? 4.283 4.488 -2.081 1.00 97.62 231 THR A CA 1
ATOM 1722 C C . THR A 1 231 ? 4.860 3.167 -2.565 1.00 97.62 231 THR A C 1
ATOM 1724 O O . THR A 1 231 ? 4.823 2.172 -1.847 1.00 97.62 231 THR A O 1
ATOM 1727 N N . THR A 1 232 ? 5.411 3.173 -3.771 1.00 96.31 232 THR A N 1
ATOM 1728 C CA . THR A 1 232 ? 6.103 2.048 -4.413 1.00 96.31 232 THR A CA 1
ATOM 1729 C C . THR A 1 232 ? 7.515 2.480 -4.815 1.00 96.31 232 THR A C 1
ATOM 1731 O O . THR A 1 232 ? 7.844 3.670 -4.735 1.00 96.31 232 THR A O 1
ATOM 1734 N N . THR A 1 233 ? 8.343 1.568 -5.335 1.00 92.12 233 THR A N 1
ATOM 1735 C CA . THR A 1 233 ? 9.640 1.956 -5.918 1.00 92.12 233 THR A CA 1
ATOM 1736 C C . THR A 1 233 ? 9.463 2.930 -7.089 1.00 92.12 233 THR A C 1
ATOM 1738 O O . THR A 1 233 ? 10.307 3.799 -7.286 1.00 92.12 233 THR A O 1
ATOM 1741 N N . ALA A 1 234 ? 8.357 2.841 -7.836 1.00 91.88 234 ALA A N 1
ATOM 1742 C CA . ALA A 1 234 ? 8.089 3.695 -8.994 1.00 91.88 234 ALA A CA 1
ATOM 1743 C C . ALA A 1 234 ? 7.609 5.115 -8.647 1.00 91.88 234 ALA A C 1
ATOM 1745 O O . ALA A 1 234 ? 7.642 6.002 -9.501 1.00 91.88 234 ALA A O 1
ATOM 1746 N N . GLY A 1 235 ? 7.161 5.356 -7.413 1.00 94.31 235 GLY A N 1
ATOM 1747 C CA . GLY A 1 235 ? 6.633 6.646 -6.972 1.00 94.31 235 GLY A CA 1
ATOM 1748 C C . GLY A 1 235 ? 5.483 6.496 -5.981 1.00 94.31 235 GLY A C 1
ATOM 1749 O O . GLY A 1 235 ? 5.270 5.421 -5.426 1.00 94.31 235 GLY A O 1
ATOM 1750 N N . ALA A 1 236 ? 4.730 7.574 -5.765 1.00 96.81 236 ALA A N 1
ATOM 1751 C CA . ALA A 1 236 ? 3.617 7.603 -4.821 1.00 96.81 236 ALA A CA 1
ATOM 1752 C C . ALA A 1 236 ? 2.305 8.062 -5.471 1.00 96.81 236 ALA A C 1
ATOM 1754 O O . ALA A 1 236 ? 2.316 8.871 -6.401 1.00 96.81 236 ALA A O 1
ATOM 1755 N N . ALA A 1 237 ? 1.192 7.566 -4.933 1.00 97.94 237 ALA A N 1
ATOM 1756 C CA . ALA A 1 237 ? -0.175 7.946 -5.267 1.00 97.94 237 ALA A CA 1
ATOM 1757 C C . ALA A 1 237 ? -0.911 8.370 -4.002 1.00 97.94 237 ALA A C 1
ATOM 1759 O O . ALA A 1 237 ? -0.785 7.713 -2.969 1.00 97.94 237 ALA A O 1
ATOM 1760 N N . VAL A 1 238 ? -1.711 9.428 -4.094 1.00 98.31 238 VAL A N 1
ATOM 1761 C CA . VAL A 1 238 ? -2.555 9.915 -2.997 1.00 98.31 238 VAL A CA 1
ATOM 1762 C C . VAL A 1 238 ? -4.010 9.752 -3.410 1.00 98.31 238 VAL A C 1
ATOM 1764 O O . VAL A 1 238 ? -4.385 10.155 -4.511 1.00 98.31 238 VAL A O 1
ATOM 1767 N N . SER A 1 239 ? -4.823 9.154 -2.544 1.00 98.31 239 SER A N 1
ATOM 1768 C CA . SER A 1 239 ? -6.248 8.979 -2.798 1.00 98.31 239 SER A CA 1
ATOM 1769 C C . SER A 1 239 ? -6.965 10.330 -2.840 1.00 98.31 239 SER A C 1
ATOM 1771 O O . SER A 1 239 ? -6.653 11.253 -2.082 1.00 98.31 239 SER A O 1
ATOM 1773 N N . THR A 1 240 ? -7.959 10.449 -3.716 1.00 97.44 240 THR A N 1
ATOM 1774 C CA . THR A 1 240 ? -8.840 11.624 -3.774 1.00 97.44 240 THR A CA 1
ATOM 1775 C C . THR A 1 240 ? -9.999 11.487 -2.787 1.00 97.44 240 THR A C 1
ATOM 1777 O O . THR A 1 240 ? -10.445 12.482 -2.213 1.00 97.44 240 THR A O 1
ATOM 1780 N N . VAL A 1 241 ? -10.447 10.253 -2.524 1.00 96.88 241 VAL A N 1
ATOM 1781 C CA . VAL A 1 241 ? -11.378 9.935 -1.433 1.00 96.88 241 VAL A CA 1
ATOM 1782 C C . VAL A 1 241 ? -10.623 9.972 -0.103 1.00 96.88 241 VAL A C 1
ATOM 1784 O O . VAL A 1 241 ? -9.484 9.508 -0.013 1.00 96.88 241 VAL A O 1
ATOM 1787 N N . ARG A 1 242 ? -11.246 10.529 0.942 1.00 97.81 242 ARG A N 1
ATOM 1788 C CA . ARG A 1 242 ? -10.671 10.576 2.294 1.00 97.81 242 ARG A CA 1
ATOM 1789 C C . ARG A 1 242 ? -11.240 9.468 3.166 1.00 97.81 242 ARG A C 1
ATOM 1791 O O . ARG A 1 242 ? -12.449 9.264 3.199 1.00 97.81 242 ARG A O 1
ATOM 1798 N N . PHE A 1 243 ? -10.355 8.792 3.881 1.00 97.94 243 PHE A N 1
ATOM 1799 C CA . PHE A 1 243 ? -10.682 7.795 4.884 1.00 97.94 243 PHE A CA 1
ATOM 1800 C C . PHE A 1 243 ? -10.965 8.473 6.226 1.00 97.94 243 PHE A C 1
ATOM 1802 O O . PHE A 1 243 ? -10.273 9.421 6.599 1.00 97.94 243 PHE A O 1
ATOM 1809 N N . ARG A 1 244 ? -11.952 7.982 6.978 1.00 96.81 244 ARG A N 1
ATOM 1810 C CA . ARG A 1 244 ? -12.233 8.451 8.341 1.00 96.81 244 ARG A CA 1
ATOM 1811 C C . ARG A 1 244 ? -12.123 7.293 9.324 1.00 96.81 244 ARG A C 1
ATOM 1813 O O . ARG A 1 244 ? -12.864 6.319 9.223 1.00 96.81 244 ARG A O 1
ATOM 1820 N N . ALA A 1 245 ? -11.224 7.424 10.294 1.00 93.38 245 ALA A N 1
ATOM 1821 C CA . ALA A 1 245 ? -11.150 6.462 11.381 1.00 93.38 245 ALA A CA 1
ATOM 1822 C C . ALA A 1 245 ? -12.425 6.532 12.234 1.00 93.38 245 ALA A C 1
ATOM 1824 O O . ALA A 1 245 ? -12.971 7.608 12.469 1.00 93.38 245 ALA A O 1
ATOM 1825 N N . VAL A 1 246 ? -12.893 5.381 12.702 1.00 87.31 246 VAL A N 1
ATOM 1826 C CA . VAL A 1 246 ? -13.956 5.296 13.705 1.00 87.31 246 VAL A CA 1
ATOM 1827 C C . VAL A 1 246 ? -13.297 4.977 15.035 1.00 87.31 246 VAL A C 1
ATOM 1829 O O . VAL A 1 246 ? -12.476 4.065 15.133 1.00 87.31 246 VAL A O 1
ATOM 1832 N N . ALA A 1 247 ? -13.631 5.745 16.063 1.00 77.56 247 ALA A N 1
ATOM 1833 C CA . ALA A 1 247 ? -13.076 5.511 17.380 1.00 77.56 247 ALA A CA 1
ATOM 1834 C C . ALA A 1 247 ? -13.598 4.180 17.943 1.00 77.56 247 ALA A C 1
ATOM 1836 O O . ALA A 1 247 ? -14.802 3.919 17.918 1.00 77.56 247 ALA A O 1
ATOM 1837 N N . ARG A 1 248 ? -12.708 3.341 18.481 1.00 74.56 248 ARG A N 1
ATOM 1838 C CA . ARG A 1 248 ? -13.122 2.165 19.255 1.00 74.56 248 ARG A CA 1
ATOM 1839 C C . ARG A 1 248 ? -13.631 2.640 20.609 1.00 74.56 248 ARG A C 1
ATOM 1841 O O . ARG A 1 248 ? -12.841 2.993 21.483 1.00 74.56 248 ARG A O 1
ATOM 1848 N N . GLN A 1 249 ? -14.948 2.695 20.786 1.00 81.31 249 GLN A N 1
ATOM 1849 C CA . GLN A 1 249 ? -15.515 3.074 22.076 1.00 81.31 249 GLN A CA 1
ATOM 1850 C C . GLN A 1 249 ? -15.263 1.963 23.103 1.00 81.31 249 GLN A C 1
ATOM 1852 O O . GLN A 1 249 ? -15.621 0.805 22.877 1.00 81.31 249 GLN A O 1
ATOM 1857 N N . VAL A 1 250 ? -14.629 2.331 24.217 1.00 86.62 250 VAL A N 1
ATOM 1858 C CA . VAL A 1 250 ? -14.457 1.497 25.406 1.00 86.62 250 VAL A CA 1
ATOM 1859 C C . VAL A 1 250 ? -15.389 2.030 26.478 1.00 86.62 250 VAL A C 1
ATOM 1861 O O . VAL A 1 250 ? -15.380 3.220 26.802 1.00 86.62 250 VAL A O 1
ATOM 1864 N N . VAL A 1 251 ? -16.194 1.137 27.030 1.00 88.69 251 VAL A N 1
ATOM 1865 C CA . VAL A 1 251 ? -17.213 1.469 28.016 1.00 88.69 251 VAL A CA 1
ATOM 1866 C C . VAL A 1 251 ? -16.821 0.865 29.338 1.00 88.69 251 VAL A C 1
ATOM 1868 O O . VAL A 1 251 ? -16.663 -0.348 29.441 1.00 88.69 251 VAL A O 1
ATOM 1871 N N . LEU A 1 252 ? -16.660 1.714 30.344 1.00 91.12 252 LEU A N 1
ATOM 1872 C CA . LEU A 1 252 ? -16.357 1.288 31.697 1.00 91.12 252 LEU A CA 1
ATOM 1873 C C . LEU A 1 252 ? -17.625 1.354 32.540 1.00 91.12 252 LEU A C 1
ATOM 1875 O O . LEU A 1 252 ? -18.215 2.421 32.723 1.00 91.12 252 LEU A O 1
ATOM 1879 N N . LEU A 1 253 ? -18.026 0.203 33.067 1.00 91.06 253 LEU A N 1
ATOM 1880 C CA . LEU A 1 253 ? -19.169 0.078 33.959 1.00 91.06 253 LEU A CA 1
ATOM 1881 C C . LEU A 1 253 ? -18.655 -0.088 35.382 1.00 91.06 253 LEU A C 1
ATOM 1883 O O . LEU A 1 253 ? -17.927 -1.029 35.664 1.00 91.06 253 LEU A O 1
ATOM 1887 N N . GLY A 1 254 ? -19.022 0.816 36.280 1.00 87.44 254 GLY A N 1
ATOM 1888 C CA . GLY A 1 254 ? -18.564 0.791 37.666 1.00 87.44 254 GLY A CA 1
ATOM 1889 C C . GLY A 1 254 ? -18.803 2.134 38.340 1.00 87.44 254 GLY A C 1
ATOM 1890 O O . GLY A 1 254 ? -19.132 3.120 37.678 1.00 87.44 254 GLY A O 1
ATOM 1891 N N . ARG A 1 255 ? -18.653 2.182 39.663 1.00 86.69 255 ARG A N 1
ATOM 1892 C CA . ARG A 1 255 ? -18.762 3.435 40.416 1.00 86.69 255 ARG A CA 1
ATOM 1893 C C . ARG A 1 255 ? -17.421 4.166 40.479 1.00 86.69 255 ARG A C 1
ATOM 1895 O O . ARG A 1 255 ? -16.362 3.539 40.465 1.00 86.69 255 ARG A O 1
ATOM 1902 N N . ALA A 1 256 ? -17.472 5.492 40.608 1.00 83.81 256 ALA A N 1
ATOM 1903 C CA . ALA A 1 256 ? -16.288 6.345 40.751 1.00 83.81 256 ALA A CA 1
ATOM 1904 C C . ALA A 1 256 ? -15.364 5.892 41.903 1.00 83.81 256 ALA A C 1
ATOM 1906 O O . ALA A 1 256 ? -14.151 5.803 41.729 1.00 83.81 256 ALA A O 1
ATOM 1907 N N . ASP A 1 257 ? -15.939 5.516 43.049 1.00 84.38 257 ASP A N 1
ATOM 1908 C CA . ASP A 1 257 ? -15.245 5.025 44.252 1.00 84.38 257 ASP A CA 1
ATOM 1909 C C . ASP A 1 257 ? -14.657 3.601 44.117 1.00 84.38 257 ASP A C 1
ATOM 1911 O O . ASP A 1 257 ? -13.929 3.131 45.000 1.00 84.38 257 ASP A O 1
ATOM 1915 N N . HIS A 1 258 ? -14.933 2.914 43.004 1.00 85.81 258 HIS A N 1
ATOM 1916 C CA . HIS A 1 258 ? -14.364 1.606 42.661 1.00 85.81 258 HIS A CA 1
ATOM 1917 C C . HIS A 1 258 ? -13.134 1.717 41.742 1.00 85.81 258 HIS A C 1
ATOM 1919 O O . HIS A 1 258 ? -12.637 0.698 41.269 1.00 85.81 258 HIS A O 1
ATOM 1925 N N . GLY A 1 259 ? -12.629 2.929 41.487 1.00 85.75 259 GLY A N 1
ATOM 1926 C CA . GLY A 1 259 ? -11.433 3.151 40.666 1.00 85.75 259 GLY A CA 1
ATOM 1927 C C . GLY A 1 259 ? -11.699 3.180 39.158 1.00 85.75 259 GLY A C 1
ATOM 1928 O O . GLY A 1 259 ? -10.760 3.155 38.369 1.00 85.75 259 GLY A O 1
ATOM 1929 N N . VAL A 1 260 ? -12.965 3.258 38.726 1.00 89.25 260 VAL A N 1
ATOM 1930 C CA . VAL A 1 260 ? -13.319 3.330 37.295 1.00 89.25 260 VAL A CA 1
ATOM 1931 C C . VAL A 1 260 ? -12.690 4.544 36.601 1.00 89.25 260 VAL A C 1
ATOM 1933 O O . VAL A 1 260 ? -12.274 4.439 35.451 1.00 89.25 260 VAL A O 1
ATOM 1936 N N . GLU A 1 261 ? -12.552 5.674 37.303 1.00 90.25 261 GLU A N 1
ATOM 1937 C CA . GLU A 1 261 ? -11.894 6.873 36.769 1.00 90.25 261 GLU A CA 1
ATOM 1938 C C . GLU A 1 261 ? -10.376 6.709 36.663 1.00 90.25 261 GLU A C 1
ATOM 1940 O O . GLU A 1 261 ? -9.779 7.205 35.710 1.00 90.25 261 GLU A O 1
ATOM 1945 N N . ASP A 1 262 ? -9.754 5.955 37.573 1.00 89.06 262 ASP A N 1
ATOM 1946 C CA . ASP A 1 262 ? -8.324 5.641 37.497 1.00 89.06 262 ASP A CA 1
ATOM 1947 C C . ASP A 1 262 ? -8.042 4.731 36.296 1.00 89.06 262 ASP A C 1
ATOM 1949 O O . ASP A 1 262 ? -7.117 4.982 35.520 1.00 89.06 262 ASP A O 1
ATOM 1953 N N . VAL A 1 263 ? -8.894 3.721 36.079 1.00 88.94 263 VAL A N 1
ATOM 1954 C CA . VAL A 1 263 ? -8.856 2.875 34.876 1.00 88.94 263 VAL A CA 1
ATOM 1955 C C . VAL A 1 263 ? -9.080 3.730 33.628 1.00 88.94 263 VAL A C 1
ATOM 1957 O O . VAL A 1 263 ? -8.335 3.610 32.656 1.00 88.94 263 VAL A O 1
ATOM 1960 N N . ALA A 1 264 ? -10.053 4.645 33.651 1.00 90.12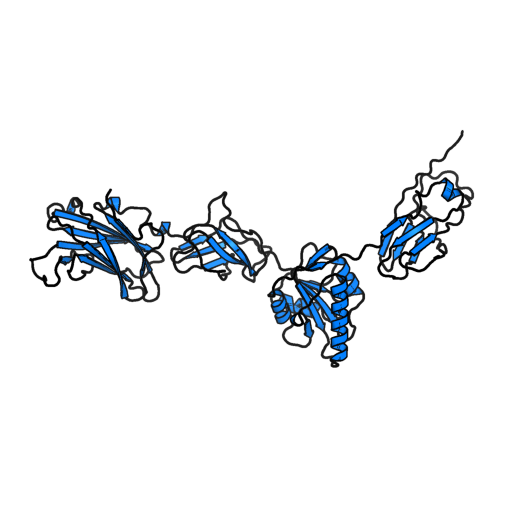 264 ALA A N 1
ATOM 1961 C CA . ALA A 1 264 ? -10.323 5.534 32.527 1.00 90.12 264 ALA A CA 1
ATOM 1962 C C . ALA A 1 264 ? -9.129 6.439 32.202 1.00 90.12 264 ALA A C 1
ATOM 1964 O O . ALA A 1 264 ? -8.758 6.585 31.036 1.00 90.12 264 ALA A O 1
ATOM 1965 N N . ALA A 1 265 ? -8.512 7.035 33.221 1.00 88.44 265 ALA A N 1
ATOM 1966 C CA . ALA A 1 265 ? -7.324 7.862 33.085 1.00 88.44 265 ALA A CA 1
ATOM 1967 C C . ALA A 1 265 ? -6.143 7.056 32.529 1.00 88.44 265 ALA A C 1
ATOM 1969 O O . ALA A 1 265 ? -5.472 7.529 31.611 1.00 88.44 265 ALA A O 1
ATOM 1970 N N . ALA A 1 266 ? -5.936 5.825 33.008 1.00 88.00 266 ALA A N 1
ATOM 1971 C CA . ALA A 1 266 ? -4.894 4.933 32.509 1.00 88.00 266 ALA A CA 1
ATOM 1972 C C . ALA A 1 266 ? -5.100 4.578 31.024 1.00 88.00 266 ALA A C 1
ATOM 1974 O O . ALA A 1 266 ? -4.162 4.666 30.230 1.00 88.00 266 ALA A O 1
ATOM 1975 N N . LEU A 1 267 ? -6.332 4.260 30.612 1.00 87.50 267 LEU A N 1
ATOM 1976 C CA . LEU A 1 267 ? -6.664 3.981 29.209 1.00 87.50 267 LEU A CA 1
ATOM 1977 C C . LEU A 1 267 ? -6.466 5.212 28.313 1.00 87.50 267 LEU A C 1
ATOM 1979 O O . LEU A 1 267 ? -5.873 5.107 27.238 1.00 87.50 267 LEU A O 1
ATOM 1983 N N . ARG A 1 268 ? -6.895 6.396 28.768 1.00 86.31 268 ARG A N 1
ATOM 1984 C CA . ARG A 1 268 ? -6.687 7.659 28.039 1.00 86.31 268 ARG A CA 1
ATOM 1985 C C . ARG A 1 268 ? -5.205 8.006 27.907 1.00 86.31 268 ARG A C 1
ATOM 1987 O O . ARG A 1 268 ? -4.785 8.442 26.838 1.00 86.31 268 ARG A O 1
ATOM 1994 N N . ALA A 1 269 ? -4.402 7.761 28.944 1.00 83.19 269 ALA A N 1
ATOM 1995 C CA . ALA A 1 269 ? -2.950 7.945 28.902 1.00 83.19 269 ALA A CA 1
ATOM 1996 C C . ALA A 1 269 ? -2.261 7.011 27.888 1.00 83.19 269 ALA A C 1
ATOM 1998 O O . ALA A 1 269 ? -1.208 7.357 27.356 1.00 83.19 269 ALA A O 1
ATOM 1999 N N . ARG A 1 270 ? -2.877 5.864 27.566 1.00 80.69 270 ARG A N 1
ATOM 2000 C CA . ARG A 1 270 ? -2.458 4.954 26.486 1.00 80.69 270 ARG A CA 1
ATOM 2001 C C . ARG A 1 270 ? -3.041 5.298 25.111 1.00 80.69 270 ARG A C 1
ATOM 2003 O O . ARG A 1 270 ? -2.807 4.563 24.162 1.00 80.69 270 ARG A O 1
ATOM 2010 N N . GLY A 1 271 ? -3.770 6.407 24.979 1.00 75.94 271 GLY A N 1
ATOM 2011 C CA . GLY A 1 271 ? -4.288 6.885 23.695 1.00 75.94 271 GLY A CA 1
ATOM 2012 C C . GLY A 1 271 ? -5.703 6.420 23.349 1.00 75.94 271 GLY A C 1
ATOM 2013 O O . GLY A 1 271 ? -6.216 6.820 22.304 1.00 75.94 271 GLY A O 1
ATOM 2014 N N . LEU A 1 272 ? -6.385 5.664 24.220 1.00 81.00 272 LEU A N 1
ATOM 2015 C CA . LEU A 1 272 ? -7.804 5.347 24.034 1.00 81.00 272 LEU A CA 1
ATOM 2016 C C . LEU A 1 272 ? -8.642 6.594 24.336 1.00 81.00 272 LEU A C 1
ATOM 2018 O O . LEU A 1 272 ? -8.950 6.911 25.484 1.00 81.00 272 LEU A O 1
ATOM 2022 N N . ARG A 1 273 ? -8.984 7.344 23.286 1.00 72.50 273 ARG A N 1
ATOM 2023 C CA . ARG A 1 273 ? -9.684 8.634 23.415 1.00 72.50 273 ARG A CA 1
ATOM 2024 C C . ARG A 1 273 ? -11.165 8.482 23.752 1.00 72.50 273 ARG A C 1
ATOM 2026 O O . ARG A 1 273 ? -11.731 9.338 24.424 1.00 72.50 273 ARG A O 1
ATOM 2033 N N . THR A 1 274 ? -11.785 7.385 23.334 1.00 77.94 274 THR A N 1
ATOM 2034 C CA . THR A 1 274 ? -13.217 7.115 23.518 1.00 77.94 274 THR A CA 1
ATOM 2035 C C . THR A 1 274 ? -13.477 6.182 24.686 1.00 77.94 274 THR A C 1
ATOM 2037 O O . THR A 1 274 ? -14.041 5.105 24.522 1.00 77.94 274 THR A O 1
ATOM 2040 N N . VAL A 1 275 ? -13.049 6.613 25.873 1.00 81.19 275 VAL A N 1
ATOM 2041 C CA . VAL A 1 275 ? -13.363 5.939 27.136 1.00 81.19 275 VAL A CA 1
ATOM 2042 C C . VAL A 1 275 ? -14.517 6.664 27.810 1.00 81.19 275 VAL A C 1
ATOM 2044 O O . VAL A 1 275 ? -14.366 7.807 28.262 1.00 81.19 275 VAL A O 1
ATOM 2047 N N . THR A 1 276 ? -15.658 5.991 27.887 1.00 83.38 276 THR A N 1
ATOM 2048 C CA . THR A 1 276 ? -16.863 6.496 28.545 1.00 83.38 276 THR A CA 1
ATOM 2049 C C . THR A 1 276 ? -17.066 5.760 29.865 1.00 83.38 276 THR A C 1
ATOM 2051 O O . THR A 1 276 ? -16.982 4.535 29.908 1.00 83.38 276 THR A O 1
ATOM 2054 N N . VAL A 1 277 ? -17.322 6.512 30.935 1.00 82.88 277 VAL A N 1
ATOM 2055 C CA . VAL A 1 277 ? -17.623 5.981 32.271 1.00 82.88 277 VAL A CA 1
ATOM 2056 C C . VAL A 1 277 ? -19.125 6.083 32.514 1.00 82.88 277 VAL A C 1
ATOM 2058 O O . VAL A 1 277 ? -19.725 7.124 32.242 1.00 82.88 277 VAL A O 1
ATOM 2061 N N . GLY A 1 278 ? -19.722 5.013 33.036 1.00 78.38 278 GLY A N 1
ATOM 2062 C CA . GLY A 1 278 ? -21.168 4.921 33.238 1.00 78.38 278 GLY A CA 1
ATOM 2063 C C . GLY A 1 278 ? -21.895 4.526 31.958 1.00 78.38 278 GLY A C 1
ATOM 2064 O O . GLY A 1 278 ? -21.263 4.362 30.925 1.00 78.38 278 GLY A O 1
ATOM 2065 N N . ALA A 1 279 ? -23.214 4.334 32.037 1.00 66.12 279 ALA A N 1
ATOM 2066 C CA . ALA A 1 279 ? -24.000 3.640 31.012 1.00 66.12 279 ALA A CA 1
ATOM 2067 C C . ALA A 1 279 ? -25.048 4.518 30.286 1.00 66.12 279 ALA A C 1
ATOM 2069 O O . ALA A 1 279 ? -25.832 4.022 29.477 1.00 66.12 279 ALA A O 1
ATOM 2070 N N . GLU A 1 280 ? -25.079 5.823 30.568 1.00 63.81 280 GLU A N 1
ATOM 2071 C CA . GLU A 1 280 ? -26.165 6.722 30.137 1.00 63.81 280 GLU A CA 1
ATOM 2072 C C . GLU A 1 280 ? -25.877 7.505 28.841 1.00 63.81 280 GLU A C 1
ATOM 2074 O O . GLU A 1 280 ? -26.765 8.162 28.305 1.00 63.81 280 GLU A O 1
ATOM 2079 N N . THR A 1 281 ? -24.664 7.428 28.289 1.00 58.72 281 THR A N 1
ATOM 2080 C CA . THR A 1 281 ? -24.208 8.294 27.178 1.00 58.72 281 THR A CA 1
ATOM 2081 C C . THR A 1 281 ? -23.907 7.551 25.869 1.00 58.72 281 THR A C 1
ATOM 2083 O O . THR A 1 281 ? -23.225 8.079 24.991 1.00 58.72 281 THR A O 1
ATOM 2086 N N . PHE A 1 282 ? -24.435 6.337 25.686 1.00 65.44 282 PHE A N 1
ATOM 2087 C CA . PHE A 1 282 ? -24.092 5.486 24.537 1.00 65.44 282 PHE A CA 1
ATOM 2088 C C . PHE A 1 282 ? -25.012 5.708 23.348 1.00 65.44 282 PHE A C 1
ATOM 2090 O O . PHE A 1 282 ? -26.227 5.537 23.440 1.00 65.44 282 PHE A O 1
ATOM 2097 N N . THR A 1 283 ? -24.428 5.980 22.185 1.00 61.03 283 THR A N 1
ATOM 2098 C CA . THR A 1 283 ? -25.170 6.195 20.933 1.00 61.03 283 THR A CA 1
ATOM 2099 C C . THR A 1 283 ? -24.822 5.194 19.827 1.00 61.03 283 THR A C 1
ATOM 2101 O O . THR A 1 283 ? -25.535 5.166 18.830 1.00 61.03 283 THR A O 1
ATOM 2104 N N . ALA A 1 284 ? -23.806 4.335 20.002 1.00 62.84 284 ALA A N 1
ATOM 2105 C CA . ALA A 1 284 ? -23.330 3.405 18.968 1.00 62.84 284 ALA A CA 1
ATOM 2106 C C . ALA A 1 284 ? -22.885 2.031 19.522 1.00 62.84 284 ALA A C 1
ATOM 2108 O O . ALA A 1 284 ? -22.874 1.816 20.740 1.00 62.84 284 ALA A O 1
ATOM 2109 N N . ASP A 1 285 ? -22.544 1.110 18.612 1.00 70.50 285 ASP A N 1
ATOM 2110 C CA . ASP A 1 285 ? -21.915 -0.183 18.914 1.00 70.50 285 ASP A CA 1
ATOM 2111 C C . ASP A 1 285 ? -20.551 0.009 19.593 1.00 70.50 285 ASP A C 1
ATOM 2113 O O . ASP A 1 285 ? -19.813 0.955 19.314 1.00 70.50 285 ASP A O 1
ATOM 2117 N N . THR A 1 286 ? -20.225 -0.885 20.525 1.00 70.81 286 THR A N 1
ATOM 2118 C CA . THR A 1 286 ? -19.099 -0.724 21.452 1.00 70.81 286 THR A CA 1
ATOM 2119 C C . THR A 1 286 ? -18.020 -1.775 21.203 1.00 70.81 286 THR A C 1
ATOM 2121 O O . THR A 1 286 ? -18.304 -2.972 21.135 1.00 70.81 286 THR A O 1
ATOM 2124 N N . ALA A 1 287 ? -16.759 -1.341 21.130 1.00 73.75 287 ALA A N 1
ATOM 2125 C CA . ALA A 1 287 ? -15.625 -2.236 20.895 1.00 73.75 287 ALA A CA 1
ATOM 2126 C C . ALA A 1 287 ? -15.281 -3.092 22.128 1.00 73.75 287 ALA A C 1
ATOM 2128 O O . ALA A 1 287 ? -14.823 -4.227 21.986 1.00 73.75 287 ALA A O 1
ATOM 2129 N N . LEU A 1 288 ? -15.501 -2.556 23.333 1.00 82.69 288 LEU A N 1
ATOM 2130 C CA . LEU A 1 288 ? -15.294 -3.260 24.597 1.00 82.69 288 LEU A CA 1
ATOM 2131 C C . LEU A 1 288 ? -16.189 -2.701 25.702 1.00 82.69 288 LEU A C 1
ATOM 2133 O O . LEU A 1 288 ? -16.211 -1.493 25.927 1.00 82.69 288 LEU A O 1
ATOM 2137 N N . VAL A 1 289 ? -16.830 -3.595 26.450 1.00 86.56 289 VAL A N 1
ATOM 2138 C CA . VAL A 1 289 ? -17.409 -3.289 27.764 1.00 86.56 289 VAL A CA 1
ATOM 2139 C C . VAL A 1 289 ? -16.506 -3.870 28.849 1.00 86.56 289 VAL A C 1
ATOM 2141 O O . VAL A 1 289 ? -16.278 -5.076 28.885 1.00 86.56 289 VAL A O 1
ATOM 2144 N N . ALA A 1 290 ? -15.992 -3.034 29.744 1.00 90.00 290 ALA A N 1
ATOM 2145 C CA . ALA A 1 290 ? -15.224 -3.465 30.904 1.00 90.00 290 ALA A CA 1
ATOM 2146 C C . ALA A 1 290 ? -16.020 -3.206 32.190 1.00 90.00 290 ALA A C 1
ATOM 2148 O O . ALA A 1 290 ? -16.306 -2.059 32.539 1.00 90.00 290 ALA A O 1
ATOM 2149 N N . ALA A 1 291 ? -16.373 -4.278 32.895 1.00 92.06 291 ALA A N 1
ATOM 2150 C CA . ALA A 1 291 ? -16.985 -4.216 34.216 1.00 92.06 291 ALA A CA 1
ATOM 2151 C C . ALA A 1 291 ? -15.892 -3.992 35.268 1.00 92.06 291 ALA A C 1
ATOM 2153 O O . ALA A 1 291 ? -15.099 -4.890 35.542 1.00 92.06 291 ALA A O 1
ATOM 2154 N N . VAL A 1 292 ? -15.827 -2.788 35.830 1.00 93.56 292 VAL A N 1
ATOM 2155 C CA . VAL A 1 292 ? -14.869 -2.394 36.866 1.00 93.56 292 VAL A CA 1
ATOM 2156 C C . VAL A 1 292 ? -15.501 -2.600 38.240 1.00 93.56 292 VAL A C 1
ATOM 2158 O O . VAL A 1 292 ? -16.440 -1.898 38.627 1.00 93.56 292 VAL A O 1
ATOM 2161 N N . VAL A 1 293 ? -14.987 -3.578 38.983 1.00 94.19 293 VAL A N 1
ATOM 2162 C CA . VAL A 1 293 ? -15.593 -4.084 40.218 1.00 94.19 293 VAL A CA 1
ATOM 2163 C C . VAL A 1 293 ? -14.574 -4.075 41.350 1.00 94.19 293 VAL A C 1
ATOM 2165 O O . VAL A 1 293 ? -13.485 -4.622 41.218 1.00 94.19 293 VAL A O 1
ATOM 2168 N N . SER A 1 294 ? -14.940 -3.474 42.480 1.00 94.88 294 SER A N 1
ATOM 2169 C CA . SER A 1 294 ? -14.141 -3.485 43.710 1.00 94.88 294 SER A CA 1
ATOM 2170 C C . SER A 1 294 ? -14.220 -4.864 44.360 1.00 94.88 294 SER A C 1
ATOM 2172 O O . SER A 1 294 ? -15.319 -5.340 44.633 1.00 94.88 294 SER A O 1
ATOM 2174 N N . CYS A 1 295 ? -13.088 -5.497 44.675 1.00 95.25 295 CYS A N 1
ATOM 2175 C CA . CYS A 1 295 ? -13.083 -6.755 45.434 1.00 95.25 295 CYS A CA 1
ATOM 2176 C C . CYS A 1 295 ? -13.614 -6.600 46.865 1.00 95.25 295 CYS A C 1
ATOM 2178 O O . CYS A 1 295 ? -13.974 -7.599 47.478 1.00 95.25 295 CYS A O 1
ATOM 2180 N N . VAL A 1 296 ? -13.656 -5.374 47.398 1.00 94.25 296 VAL A N 1
ATOM 2181 C CA . VAL A 1 296 ? -14.208 -5.086 48.732 1.00 94.25 296 VAL A CA 1
ATOM 2182 C C . VAL A 1 296 ? -15.735 -5.147 48.717 1.00 94.25 296 VAL A C 1
ATOM 2184 O O . VAL A 1 296 ? -16.338 -5.641 49.664 1.00 94.25 296 VAL A O 1
ATOM 2187 N N . ASP A 1 297 ? -16.342 -4.642 47.645 1.00 92.69 297 ASP A N 1
ATOM 2188 C CA . ASP A 1 297 ? -17.781 -4.363 47.591 1.00 92.69 297 ASP A CA 1
ATOM 2189 C C . ASP A 1 297 ? -18.536 -5.348 46.687 1.00 92.69 297 ASP A C 1
ATOM 2191 O O . ASP A 1 297 ? -19.748 -5.506 46.810 1.00 92.69 297 ASP A O 1
ATOM 2195 N N . GLY A 1 298 ? -17.824 -6.020 45.778 1.00 92.25 298 GLY A N 1
ATOM 2196 C CA . GLY A 1 298 ? -18.417 -6.891 44.776 1.00 92.25 298 GLY A CA 1
ATOM 2197 C C . GLY A 1 298 ? -19.229 -6.128 43.718 1.00 92.25 298 GLY A C 1
ATOM 2198 O O . GLY A 1 298 ? -19.123 -4.898 43.577 1.00 92.25 298 GLY A O 1
ATOM 2199 N N . PRO A 1 299 ? -20.018 -6.850 42.904 1.00 89.56 299 PRO A N 1
ATOM 2200 C CA . PRO A 1 299 ? -20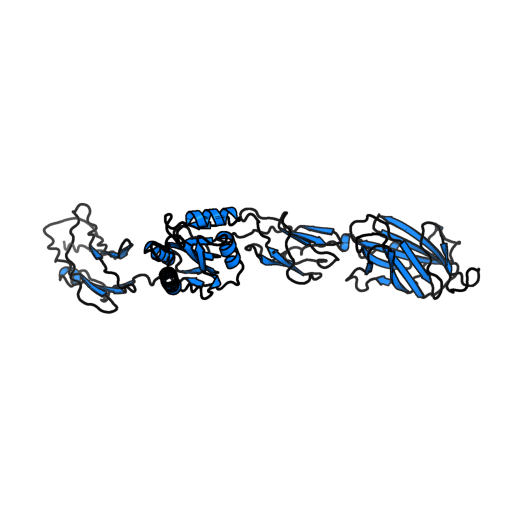.869 -6.241 41.897 1.00 89.56 299 PRO A CA 1
ATOM 2201 C C . PRO A 1 299 ? -22.062 -5.502 42.525 1.00 89.56 299 PRO A C 1
ATOM 2203 O O . PRO A 1 299 ? -22.990 -6.105 43.054 1.00 89.56 299 PRO A O 1
ATOM 2206 N N . MET A 1 300 ? -22.071 -4.172 42.418 1.00 88.00 300 MET A N 1
ATOM 2207 C CA . MET A 1 300 ? -23.122 -3.328 43.002 1.00 88.00 300 MET A CA 1
ATOM 2208 C C . MET A 1 300 ? -24.382 -3.222 42.117 1.00 88.00 300 MET A C 1
ATOM 2210 O O . MET A 1 300 ? -24.275 -3.307 40.889 1.00 88.00 300 MET A O 1
ATOM 2214 N N . PRO A 1 301 ? -25.569 -2.926 42.693 1.00 86.81 301 PRO A N 1
ATOM 2215 C CA . PRO A 1 301 ? -26.816 -2.735 41.938 1.00 86.81 301 PRO A CA 1
ATOM 2216 C C . PRO A 1 301 ? -26.718 -1.713 40.792 1.00 86.81 301 PRO A C 1
ATOM 2218 O O . PRO A 1 301 ? -27.309 -1.906 39.729 1.00 86.81 301 PRO A O 1
ATOM 2221 N N . ASP A 1 302 ? -25.912 -0.662 40.962 1.00 84.56 302 ASP A N 1
ATOM 2222 C CA . ASP A 1 302 ? -25.680 0.363 39.933 1.00 84.56 302 ASP A CA 1
ATOM 2223 C C . ASP A 1 302 ? -25.044 -0.216 38.658 1.00 84.56 302 ASP A C 1
ATOM 2225 O O . ASP A 1 302 ? -25.326 0.240 37.546 1.00 84.56 302 ASP A O 1
ATOM 2229 N N . MET A 1 303 ? -24.214 -1.256 38.791 1.00 87.44 303 MET A N 1
ATOM 2230 C CA . MET A 1 303 ? -23.630 -1.948 37.643 1.00 87.44 303 MET A CA 1
ATOM 2231 C C . MET A 1 303 ? -24.679 -2.764 36.891 1.00 87.44 303 MET A C 1
ATOM 2233 O O . MET A 1 303 ? -24.664 -2.779 35.664 1.00 87.44 303 MET A O 1
ATOM 2237 N N . ARG A 1 304 ? -25.629 -3.389 37.595 1.00 86.81 304 ARG A N 1
ATOM 2238 C CA . ARG A 1 304 ? -26.757 -4.077 36.956 1.00 86.81 304 ARG A CA 1
ATOM 2239 C C . ARG A 1 304 ? -27.595 -3.091 36.138 1.00 86.81 304 ARG A C 1
ATOM 2241 O O . ARG A 1 304 ? -27.832 -3.322 34.956 1.00 86.81 304 ARG A O 1
ATOM 2248 N N . ARG A 1 305 ? -27.946 -1.941 36.725 1.00 85.06 305 ARG A N 1
ATOM 2249 C CA . ARG A 1 305 ? -28.644 -0.848 36.020 1.00 85.06 305 ARG A CA 1
ATOM 2250 C C . ARG A 1 305 ? -27.873 -0.388 34.779 1.00 85.06 305 ARG A C 1
ATOM 2252 O O . ARG A 1 305 ? -28.458 -0.204 33.715 1.00 85.06 305 ARG A O 1
ATOM 2259 N N . SER A 1 306 ? -26.556 -0.269 34.915 1.00 86.56 306 SER A N 1
ATOM 2260 C CA . SER A 1 306 ? -25.649 0.097 33.830 1.00 86.56 306 SER A CA 1
ATOM 2261 C C . SER A 1 306 ? -25.600 -0.946 32.705 1.00 86.56 306 SER A C 1
ATOM 2263 O O . SER A 1 306 ? -25.590 -0.599 31.531 1.00 86.56 306 SER A O 1
ATOM 2265 N N . LEU A 1 307 ? -25.619 -2.236 33.034 1.00 86.62 307 LEU A N 1
ATOM 2266 C CA . LEU A 1 307 ? -25.687 -3.305 32.036 1.00 86.62 307 LEU A CA 1
ATOM 2267 C C . LEU A 1 307 ? -27.032 -3.316 31.305 1.00 86.62 307 LEU A C 1
ATOM 2269 O O . LEU A 1 307 ? -27.076 -3.559 30.102 1.00 86.62 307 LEU A O 1
ATOM 2273 N N . HIS A 1 308 ? -28.129 -2.999 31.990 1.00 85.38 308 HIS A N 1
ATOM 2274 C CA . HIS A 1 308 ? -29.446 -2.945 31.362 1.00 85.38 308 HIS A CA 1
ATOM 2275 C C . HIS A 1 308 ? -29.592 -1.817 30.337 1.00 85.38 308 HIS A C 1
ATOM 2277 O O . HIS A 1 308 ? -30.268 -2.014 29.326 1.00 85.38 308 HIS A O 1
ATOM 2283 N N . SER A 1 309 ? -28.935 -0.668 30.525 1.00 83.75 309 SER A N 1
ATOM 2284 C CA . SER A 1 309 ? -28.970 0.408 29.521 1.00 83.75 309 SER A CA 1
ATOM 2285 C C . SER A 1 309 ? -28.182 0.074 28.243 1.00 83.75 309 SER A C 1
ATOM 2287 O O . SER A 1 309 ? -28.345 0.745 27.218 1.00 83.75 309 SER A O 1
ATOM 2289 N N . LEU A 1 310 ? -27.372 -0.994 28.265 1.00 83.50 310 LEU A N 1
ATOM 2290 C CA . LEU A 1 310 ? -26.747 -1.561 27.070 1.00 83.50 310 LEU A CA 1
ATOM 2291 C C . LEU A 1 310 ? -27.696 -2.455 26.256 1.00 83.50 310 LEU A C 1
ATOM 2293 O O . LEU A 1 310 ? -27.325 -2.888 25.169 1.00 83.50 310 LEU A O 1
ATOM 2297 N N . GLY A 1 311 ? -28.908 -2.727 26.745 1.00 85.25 311 GLY A N 1
ATOM 2298 C CA . GLY A 1 311 ? -29.881 -3.587 26.079 1.00 85.25 311 GLY A CA 1
ATOM 2299 C C . GLY A 1 311 ? -30.149 -3.212 24.615 1.00 85.25 311 GLY A C 1
ATOM 2300 O O . GLY A 1 311 ? -30.360 -2.047 24.281 1.00 85.25 311 GLY A O 1
ATOM 2301 N N . GLY A 1 312 ? -30.162 -4.220 23.740 1.00 81.94 312 GLY A N 1
ATOM 2302 C CA . GLY A 1 312 ? -30.374 -4.084 22.296 1.00 81.94 312 GLY A CA 1
ATOM 2303 C C . GLY A 1 312 ? -29.120 -3.738 21.486 1.00 81.94 312 GLY A C 1
ATOM 2304 O O . GLY A 1 312 ? -29.233 -3.528 20.280 1.00 81.94 312 GLY A O 1
ATOM 2305 N N . ARG A 1 313 ? -27.940 -3.668 22.114 1.00 83.81 313 ARG A N 1
ATOM 2306 C CA . ARG A 1 313 ? -26.676 -3.285 21.459 1.00 83.81 313 ARG A CA 1
ATOM 2307 C C . ARG A 1 313 ? -25.782 -4.483 21.170 1.00 83.81 313 ARG A C 1
ATOM 2309 O O . ARG A 1 313 ? -25.909 -5.528 21.807 1.00 83.81 313 ARG A O 1
ATOM 2316 N N . THR A 1 314 ? -24.827 -4.296 20.261 1.00 80.38 314 THR A N 1
ATOM 2317 C CA . THR A 1 314 ? -23.744 -5.258 20.034 1.00 80.38 314 THR A CA 1
ATOM 2318 C C . THR A 1 314 ? -22.467 -4.783 20.727 1.00 80.38 314 THR A C 1
ATOM 2320 O O . THR A 1 314 ? -22.064 -3.622 20.625 1.00 80.38 314 THR A O 1
ATOM 2323 N N . VAL A 1 315 ? -21.833 -5.694 21.456 1.00 83.38 315 VAL A N 1
ATOM 2324 C CA . VAL A 1 315 ? -20.593 -5.484 22.197 1.00 83.38 315 VAL A CA 1
ATOM 2325 C C . VAL A 1 315 ? -19.557 -6.448 21.641 1.00 83.38 315 VAL A C 1
ATOM 2327 O O . VAL A 1 315 ? -19.680 -7.660 21.802 1.00 83.38 315 VAL A O 1
ATOM 2330 N N . ALA A 1 316 ? -18.518 -5.931 20.989 1.00 81.88 316 ALA A N 1
ATOM 2331 C CA . ALA A 1 316 ? -17.541 -6.794 20.327 1.00 81.88 316 ALA A CA 1
ATOM 2332 C C . ALA A 1 316 ? -16.762 -7.666 21.330 1.00 81.88 316 ALA A C 1
ATOM 2334 O O . ALA A 1 316 ? -16.432 -8.814 21.023 1.00 81.88 316 ALA A O 1
ATOM 2335 N N . ARG A 1 317 ? -16.474 -7.137 22.529 1.00 87.75 317 ARG A N 1
ATOM 2336 C CA . ARG A 1 317 ? -15.665 -7.787 23.574 1.00 87.75 317 ARG A CA 1
ATOM 2337 C C . ARG A 1 317 ? -16.116 -7.387 24.976 1.00 87.75 317 ARG A C 1
ATOM 2339 O O . ARG A 1 317 ? -16.686 -6.313 25.163 1.00 87.75 317 ARG A O 1
ATOM 2346 N N . ALA A 1 318 ? -15.776 -8.206 25.968 1.00 89.69 318 ALA A N 1
ATOM 2347 C CA . ALA A 1 318 ? -16.012 -7.894 27.371 1.00 89.69 318 ALA A CA 1
ATOM 2348 C C . ALA A 1 318 ? -14.804 -8.219 28.252 1.00 89.69 318 ALA A C 1
ATOM 2350 O O . ALA A 1 318 ? -14.063 -9.162 27.972 1.00 89.69 318 ALA A O 1
ATOM 2351 N N . ALA A 1 319 ? -14.630 -7.439 29.316 1.00 92.75 319 ALA A N 1
ATOM 2352 C CA . ALA A 1 319 ? -13.600 -7.634 30.327 1.00 92.75 319 ALA A CA 1
ATOM 2353 C C . ALA A 1 319 ? -14.161 -7.407 31.735 1.00 92.75 319 ALA A C 1
ATOM 2355 O O . ALA A 1 319 ? -15.118 -6.656 31.922 1.00 92.75 319 ALA A O 1
ATOM 2356 N N . ILE A 1 320 ? -13.528 -8.024 32.726 1.00 93.75 320 ILE A N 1
ATOM 2357 C CA . ILE A 1 320 ? -13.744 -7.752 34.149 1.00 93.75 320 ILE A CA 1
ATOM 2358 C C . ILE A 1 320 ? -12.451 -7.132 34.669 1.00 93.75 320 ILE A C 1
ATOM 2360 O O . ILE A 1 320 ? -11.383 -7.720 34.526 1.00 93.75 320 ILE A O 1
ATOM 2364 N N . VAL A 1 321 ? -12.535 -5.952 35.270 1.00 94.38 321 VAL A N 1
ATOM 2365 C CA . VAL A 1 321 ? -11.415 -5.294 35.944 1.00 94.38 321 VAL A CA 1
ATOM 2366 C C . VAL A 1 321 ? -11.698 -5.312 37.440 1.00 94.38 321 VAL A C 1
ATOM 2368 O O . VAL A 1 321 ? -12.527 -4.552 37.932 1.00 94.38 321 VAL A O 1
ATOM 2371 N N . LEU A 1 322 ? -11.025 -6.202 38.160 1.00 95.06 322 LEU A N 1
ATOM 2372 C CA . LEU A 1 322 ? -11.096 -6.304 39.612 1.00 95.06 322 LEU A CA 1
ATOM 2373 C C . LEU A 1 322 ? -10.155 -5.277 40.243 1.00 95.06 322 LEU A C 1
ATOM 2375 O O . LEU A 1 322 ? -8.946 -5.340 40.027 1.00 95.06 322 LEU A O 1
ATOM 2379 N N . THR A 1 323 ? -10.689 -4.348 41.029 1.00 94.56 323 THR A N 1
ATOM 2380 C CA . THR A 1 323 ? -9.919 -3.322 41.743 1.00 94.56 323 THR A CA 1
ATOM 2381 C C . THR A 1 323 ? -9.823 -3.628 43.235 1.00 94.56 323 THR A C 1
ATOM 2383 O O . THR A 1 323 ? -10.598 -4.417 43.777 1.00 94.56 323 THR A O 1
ATOM 2386 N N . LYS A 1 324 ? -8.859 -2.998 43.920 1.00 93.31 324 LYS A N 1
ATOM 2387 C CA . LYS A 1 324 ? -8.588 -3.190 45.358 1.00 93.31 324 LYS A CA 1
ATOM 2388 C C . LYS A 1 324 ? -8.251 -4.646 45.731 1.00 93.31 324 LYS A C 1
ATOM 2390 O O . LYS A 1 324 ? -8.571 -5.103 46.830 1.00 93.31 324 LYS A O 1
ATOM 2395 N N . THR A 1 325 ? -7.602 -5.393 44.835 1.00 93.94 325 THR A N 1
ATOM 2396 C CA . THR A 1 325 ? -7.171 -6.782 45.095 1.00 93.94 325 THR A CA 1
ATOM 2397 C C . THR A 1 325 ? -6.038 -6.869 46.122 1.00 93.94 325 THR A C 1
ATOM 2399 O O . THR A 1 325 ? -5.776 -7.935 46.665 1.00 93.94 325 THR A O 1
ATOM 2402 N N . ASP A 1 326 ? -5.353 -5.761 46.397 1.00 93.19 326 ASP A N 1
ATOM 2403 C CA . ASP A 1 326 ? -4.379 -5.610 47.482 1.00 93.19 326 ASP A CA 1
ATOM 2404 C C . ASP A 1 326 ? -5.038 -5.460 48.852 1.00 93.19 326 ASP A C 1
ATOM 2406 O O . ASP A 1 326 ? -4.491 -5.922 49.851 1.00 93.19 326 ASP A O 1
ATOM 2410 N N . VAL A 1 327 ? -6.216 -4.835 48.898 1.00 94.69 327 VAL A N 1
ATOM 2411 C CA . VAL A 1 327 ? -7.007 -4.698 50.126 1.00 94.69 327 VAL A CA 1
ATOM 2412 C C . VAL A 1 327 ? -7.641 -6.037 50.504 1.00 94.69 327 VAL A C 1
ATOM 2414 O O . VAL A 1 327 ? -7.677 -6.396 51.680 1.00 94.69 327 VAL A O 1
ATOM 2417 N N . VAL A 1 328 ? -8.106 -6.800 49.511 1.00 95.19 328 VAL A N 1
ATOM 2418 C CA . VAL A 1 328 ? -8.697 -8.131 49.701 1.00 95.19 328 VAL A CA 1
ATOM 2419 C C . VAL A 1 328 ? -7.728 -9.194 49.201 1.00 95.19 328 VAL A C 1
ATOM 2421 O O . VAL A 1 328 ? -7.843 -9.672 48.078 1.00 95.19 328 VAL A O 1
ATOM 2424 N N . ALA A 1 329 ? -6.762 -9.571 50.039 1.00 93.00 329 ALA A N 1
ATOM 2425 C CA . ALA A 1 329 ? -5.721 -10.537 49.675 1.00 93.00 329 ALA A CA 1
ATOM 2426 C C . ALA A 1 329 ? -6.222 -11.990 49.537 1.00 93.00 329 ALA A C 1
ATOM 2428 O O . ALA A 1 329 ? -5.487 -12.838 49.033 1.00 93.00 329 ALA A O 1
ATOM 2429 N N . ASP A 1 330 ? -7.441 -12.289 49.997 1.00 96.19 330 ASP A N 1
ATOM 2430 C CA . ASP A 1 330 ? -8.015 -13.633 49.957 1.00 96.19 330 ASP A CA 1
ATOM 2431 C C . ASP A 1 330 ? -8.420 -14.023 48.517 1.00 96.19 330 ASP A C 1
ATOM 2433 O O . ASP A 1 330 ? -9.341 -13.418 47.952 1.00 96.19 330 ASP A O 1
ATOM 2437 N N . PRO A 1 331 ? -7.764 -15.028 47.905 1.00 94.31 331 PRO A N 1
ATOM 2438 C CA . PRO A 1 331 ? -8.067 -15.445 46.542 1.00 94.31 331 PRO A CA 1
ATOM 2439 C C . PRO A 1 331 ? -9.468 -16.050 46.394 1.00 94.31 331 PRO A C 1
ATOM 2441 O O . PRO A 1 331 ? -10.027 -15.975 45.300 1.00 94.31 331 PRO A O 1
ATOM 2444 N N . GLU A 1 332 ? -10.056 -16.615 47.453 1.00 95.50 332 GLU A N 1
ATOM 2445 C CA . GLU A 1 332 ? -11.411 -17.174 47.409 1.00 95.50 332 GLU A CA 1
ATOM 2446 C C . GLU A 1 332 ? -12.451 -16.058 47.294 1.00 95.50 332 GLU A C 1
ATOM 2448 O O . GLU A 1 332 ? -13.361 -16.148 46.470 1.00 95.50 332 GLU A O 1
ATOM 2453 N N . ILE A 1 333 ? -12.269 -14.958 48.035 1.00 95.00 333 ILE A N 1
ATOM 2454 C CA . ILE A 1 333 ? -13.142 -13.779 47.930 1.00 95.00 333 ILE A CA 1
ATOM 2455 C C . ILE A 1 333 ? -13.007 -13.141 46.545 1.00 95.00 333 ILE A C 1
ATOM 2457 O O . ILE A 1 333 ? -14.009 -12.811 45.912 1.00 95.00 333 ILE A O 1
ATOM 2461 N N . GLN A 1 334 ? -11.783 -13.003 46.028 1.00 95.25 334 GLN A N 1
ATOM 2462 C CA . GLN A 1 334 ? -11.593 -12.467 44.678 1.00 95.25 334 GLN A CA 1
ATOM 2463 C C . GLN A 1 334 ? -12.241 -13.356 43.604 1.00 95.25 334 GLN A C 1
ATOM 2465 O O . GLN A 1 334 ? -12.824 -12.835 42.654 1.00 95.25 334 GLN A O 1
ATOM 2470 N N . ALA A 1 335 ? -12.139 -14.684 43.736 1.00 94.00 335 ALA A N 1
ATOM 2471 C CA . ALA A 1 335 ? -12.770 -15.635 42.823 1.00 94.00 335 ALA A CA 1
ATOM 2472 C C . ALA A 1 335 ? -14.302 -15.591 42.911 1.00 94.00 335 ALA A C 1
ATOM 2474 O O . ALA A 1 335 ? -14.972 -15.705 41.885 1.00 94.00 335 ALA A O 1
ATOM 2475 N N . LEU A 1 336 ? -14.854 -15.375 44.108 1.00 95.88 336 LEU A N 1
ATOM 2476 C CA . LEU A 1 336 ? -16.287 -15.182 44.309 1.00 95.88 336 LEU A CA 1
ATOM 2477 C C . LEU A 1 336 ? -16.787 -13.924 43.586 1.00 95.88 336 LEU A C 1
ATOM 2479 O O . LEU A 1 336 ? -17.708 -14.017 42.781 1.00 95.88 336 LEU A O 1
ATOM 2483 N N . VAL A 1 337 ? -16.134 -12.774 43.792 1.00 95.56 337 VAL A N 1
ATOM 2484 C CA . VAL A 1 337 ? -16.495 -11.512 43.116 1.00 95.56 337 VAL A CA 1
ATOM 2485 C C . VAL A 1 337 ? -16.398 -11.647 41.593 1.00 95.56 337 VAL A C 1
ATOM 2487 O O . VAL A 1 337 ? -17.250 -11.142 40.856 1.00 95.56 337 VAL A O 1
ATOM 2490 N N . GLU A 1 338 ? -15.375 -12.350 41.103 1.00 94.56 338 GLU A N 1
ATOM 2491 C CA . GLU A 1 338 ? -15.243 -12.661 39.681 1.00 94.56 338 GLU A CA 1
ATOM 2492 C C . GLU A 1 338 ? -16.421 -13.505 39.176 1.00 94.56 338 GLU A C 1
ATOM 2494 O O . GLU A 1 338 ? -17.023 -13.161 38.158 1.00 94.56 338 GLU A O 1
ATOM 2499 N N . ALA A 1 339 ? -16.762 -14.589 39.877 1.00 93.19 339 ALA A N 1
ATOM 2500 C CA . ALA A 1 339 ? -17.850 -15.487 39.504 1.00 93.19 339 ALA A CA 1
ATOM 2501 C C . ALA A 1 339 ? -19.206 -14.765 39.479 1.00 93.19 339 ALA A C 1
ATOM 2503 O O . ALA A 1 339 ? -19.935 -14.886 38.495 1.00 93.19 339 ALA A O 1
ATOM 2504 N N . GLU A 1 340 ? -19.504 -13.946 40.490 1.00 94.44 340 GLU A N 1
ATOM 2505 C CA . GLU A 1 340 ? -20.729 -13.138 40.538 1.00 94.44 340 GLU A CA 1
ATOM 2506 C C . GLU A 1 340 ? -20.783 -12.115 39.395 1.00 94.44 340 GLU A C 1
ATOM 2508 O O . GLU A 1 340 ? -21.823 -11.915 38.765 1.00 94.44 340 GLU A O 1
ATOM 2513 N N . THR A 1 341 ? -19.650 -11.487 39.063 1.00 93.81 341 THR A N 1
ATOM 2514 C CA . THR A 1 341 ? -19.588 -10.544 37.937 1.00 93.81 341 THR A CA 1
ATOM 2515 C C . THR A 1 341 ? -19.781 -11.261 36.598 1.00 93.81 341 THR A C 1
ATOM 2517 O O . THR A 1 341 ? -20.469 -10.746 35.715 1.00 93.81 341 THR A O 1
ATOM 2520 N N . ARG A 1 342 ? -19.221 -12.468 36.436 1.00 92.56 342 ARG A N 1
ATOM 2521 C CA . ARG A 1 342 ? -19.448 -13.313 35.252 1.00 92.56 342 ARG A CA 1
ATOM 2522 C C . ARG A 1 342 ? -20.916 -13.696 35.117 1.00 92.56 342 ARG A C 1
ATOM 2524 O O . ARG A 1 342 ? -21.443 -13.630 34.011 1.00 92.56 342 ARG A O 1
ATOM 2531 N N . GLU A 1 343 ? -21.571 -14.067 36.214 1.00 90.88 343 GLU A N 1
ATOM 2532 C CA . GLU A 1 343 ? -23.001 -14.381 36.230 1.00 90.88 343 GLU A CA 1
ATOM 2533 C C . GLU A 1 343 ? -23.842 -13.163 35.828 1.00 90.88 343 GLU A C 1
ATOM 2535 O O . GLU A 1 343 ? -24.726 -13.272 34.977 1.00 90.88 343 GLU A O 1
ATOM 2540 N N . LEU A 1 344 ? -23.511 -11.981 36.356 1.00 90.38 344 LEU A N 1
ATOM 2541 C CA . LEU A 1 344 ? -24.194 -10.736 36.010 1.00 90.38 344 LEU A CA 1
ATOM 2542 C C . LEU A 1 344 ? -24.065 -10.398 34.515 1.00 90.38 344 LEU A C 1
ATOM 2544 O O . LEU A 1 344 ? -25.058 -10.063 33.868 1.00 90.38 344 LEU A O 1
ATOM 2548 N N . LEU A 1 345 ? -22.856 -10.507 33.955 1.00 89.38 345 LEU A N 1
ATOM 2549 C CA . LEU A 1 345 ? -22.615 -10.294 32.526 1.00 89.38 345 LEU A CA 1
ATOM 2550 C C . LEU A 1 345 ? -23.345 -11.345 31.674 1.00 89.38 345 LEU A C 1
ATOM 2552 O O . LEU A 1 345 ? -23.987 -10.998 30.678 1.00 89.38 345 LEU A O 1
ATOM 2556 N N . ALA A 1 346 ? -23.322 -12.614 32.092 1.00 87.44 346 ALA A N 1
ATOM 2557 C CA . ALA A 1 346 ? -24.026 -13.694 31.407 1.00 87.44 346 ALA A CA 1
ATOM 2558 C C . ALA A 1 346 ? -25.545 -13.461 31.380 1.00 87.44 346 ALA A C 1
ATOM 2560 O O . ALA A 1 346 ? -26.182 -13.749 30.366 1.00 87.44 346 ALA A O 1
ATOM 2561 N N . GLY A 1 347 ? -26.112 -12.863 32.433 1.00 84.62 347 GLY A N 1
ATOM 2562 C CA . GLY A 1 347 ? -27.522 -12.466 32.494 1.00 84.62 347 GLY A CA 1
ATOM 2563 C C . GLY A 1 347 ? -27.944 -11.488 31.390 1.00 84.62 347 GLY A C 1
ATOM 2564 O O . GLY A 1 347 ? -29.087 -11.525 30.938 1.00 84.62 347 GLY A O 1
ATOM 2565 N N . VAL A 1 348 ? -27.015 -10.672 30.881 1.00 81.75 348 VAL A N 1
ATOM 2566 C CA . VAL A 1 348 ? -27.235 -9.785 29.724 1.00 81.75 348 VAL A CA 1
ATOM 2567 C C . VAL A 1 348 ? -26.603 -10.316 28.432 1.00 81.75 348 VAL A C 1
ATOM 2569 O O . VAL A 1 348 ? -26.428 -9.568 27.476 1.00 81.75 348 VAL A O 1
ATOM 2572 N N . HIS A 1 349 ? -26.304 -11.619 28.379 1.00 83.88 349 HIS A N 1
ATOM 2573 C CA . HIS A 1 349 ? -25.716 -12.326 27.231 1.00 83.88 349 HIS A CA 1
ATOM 2574 C C . HIS A 1 349 ? -24.306 -11.856 26.843 1.00 83.88 349 HIS A C 1
ATOM 2576 O O . HIS A 1 349 ? -23.836 -12.090 25.728 1.00 83.88 349 HIS A O 1
ATOM 2582 N N . ILE A 1 350 ? -23.591 -11.249 27.787 1.00 79.94 350 ILE A N 1
ATOM 2583 C CA . ILE A 1 350 ? -22.166 -10.968 27.671 1.00 79.94 350 ILE A CA 1
ATOM 2584 C C . ILE A 1 350 ? -21.437 -12.080 28.425 1.00 79.94 350 ILE A C 1
ATOM 2586 O O . ILE A 1 350 ? -21.408 -12.091 29.648 1.00 79.94 350 ILE A O 1
ATOM 2590 N N . SER A 1 351 ? -20.849 -13.048 27.727 1.00 76.75 351 SER A N 1
ATOM 2591 C CA . SER A 1 351 ? -20.128 -14.136 28.399 1.00 76.75 351 SER A CA 1
ATOM 2592 C C . SER A 1 351 ? -18.630 -13.996 28.159 1.00 76.75 351 SER A C 1
ATOM 2594 O O . SER A 1 351 ? -18.159 -14.424 27.108 1.00 76.75 351 SER A O 1
ATOM 2596 N N . PRO A 1 352 ? -17.851 -13.410 29.090 1.00 64.19 352 PRO A N 1
ATOM 2597 C CA . PRO A 1 352 ? -16.398 -13.390 28.972 1.00 64.19 352 PRO A CA 1
ATOM 2598 C C . PRO A 1 352 ? -15.863 -14.801 29.247 1.00 64.19 352 PRO A C 1
ATOM 2600 O O . PRO A 1 352 ? -15.341 -15.072 30.319 1.00 64.19 352 PRO A O 1
ATOM 2603 N N . LEU A 1 353 ? -16.044 -15.746 28.324 1.00 61.91 353 LEU A N 1
ATOM 2604 C CA . LEU A 1 353 ? -15.662 -17.152 28.523 1.00 61.91 353 LEU A CA 1
ATOM 2605 C C . LEU A 1 353 ? -14.146 -17.336 28.685 1.00 61.91 353 LEU A C 1
ATOM 2607 O O . LEU A 1 353 ? -13.705 -18.361 29.200 1.00 61.91 353 LEU A O 1
ATOM 2611 N N . ASP A 1 354 ? -13.356 -16.346 28.276 1.00 71.31 354 ASP A N 1
ATOM 2612 C CA . ASP A 1 354 ? -11.905 -16.403 28.333 1.00 71.31 354 ASP A CA 1
ATOM 2613 C C . ASP A 1 354 ? -11.377 -15.973 29.724 1.00 71.31 354 ASP A C 1
ATOM 2615 O O . ASP A 1 354 ? -11.653 -14.854 30.177 1.00 71.31 354 ASP A O 1
ATOM 2619 N N . PRO A 1 355 ? -10.605 -16.814 30.443 1.00 69.62 355 PRO A N 1
ATOM 2620 C CA . PRO A 1 355 ? -9.900 -16.399 31.659 1.00 69.62 355 PRO A CA 1
ATOM 2621 C C . PRO A 1 355 ? -8.959 -15.201 31.436 1.00 69.62 355 PRO A C 1
ATOM 2623 O O . PRO A 1 355 ? -8.689 -14.457 32.376 1.00 69.62 355 PRO A O 1
ATOM 2626 N N . HIS A 1 356 ? -8.515 -14.952 30.201 1.00 71.56 356 HIS A N 1
ATOM 2627 C CA . HIS A 1 356 ? -7.707 -13.792 29.826 1.00 71.56 356 HIS A CA 1
ATOM 2628 C C . HIS A 1 356 ? -8.479 -12.462 29.785 1.00 71.56 356 HIS A C 1
ATOM 2630 O O . HIS A 1 356 ? -7.862 -11.426 29.538 1.00 71.56 356 HIS A O 1
ATOM 2636 N N . SER A 1 357 ? -9.795 -12.467 30.023 1.00 86.25 357 SER A N 1
ATOM 2637 C CA . SER A 1 357 ? -10.637 -11.265 30.096 1.00 86.25 357 SER A CA 1
ATOM 2638 C C . SER A 1 357 ? -10.691 -10.631 31.492 1.00 86.25 357 SER A C 1
ATOM 2640 O O . SER A 1 357 ? -11.399 -9.639 31.672 1.00 86.25 357 SER A O 1
ATOM 2642 N N . VAL A 1 358 ? -9.990 -11.194 32.483 1.00 90.88 358 VAL A N 1
ATOM 2643 C CA . VAL A 1 358 ? -9.992 -10.694 33.866 1.00 90.88 358 VAL A CA 1
ATOM 2644 C C . VAL A 1 358 ? -8.675 -9.999 34.184 1.00 90.88 358 VAL A C 1
ATOM 2646 O O . VAL A 1 358 ? -7.612 -10.613 34.176 1.00 90.88 358 VAL A O 1
ATOM 2649 N N . VAL A 1 359 ? -8.761 -8.713 34.509 1.00 91.06 359 VAL A N 1
ATOM 2650 C CA . VAL A 1 359 ? -7.635 -7.852 34.878 1.00 91.06 359 VAL A CA 1
ATOM 2651 C C . VAL A 1 359 ? -7.719 -7.556 36.374 1.00 91.06 359 VAL A C 1
ATOM 2653 O O . VAL A 1 359 ? -8.784 -7.201 36.865 1.00 91.06 359 VAL A O 1
ATOM 2656 N N . ARG A 1 360 ? -6.619 -7.706 37.116 1.00 92.25 360 ARG A N 1
ATOM 2657 C CA . ARG A 1 360 ? -6.565 -7.500 38.577 1.00 92.25 360 ARG A CA 1
ATOM 2658 C C . ARG A 1 360 ? -5.724 -6.268 38.915 1.00 92.25 360 ARG A C 1
ATOM 2660 O O . ARG A 1 360 ? -4.645 -6.105 38.350 1.00 92.25 360 ARG A O 1
ATOM 2667 N N . GLN A 1 361 ? -6.198 -5.425 39.833 1.00 87.19 361 GLN A N 1
ATOM 2668 C CA . GLN A 1 361 ? -5.529 -4.204 40.283 1.00 87.19 361 GLN A CA 1
ATOM 2669 C C . GLN A 1 361 ? -5.429 -4.142 41.821 1.00 87.19 3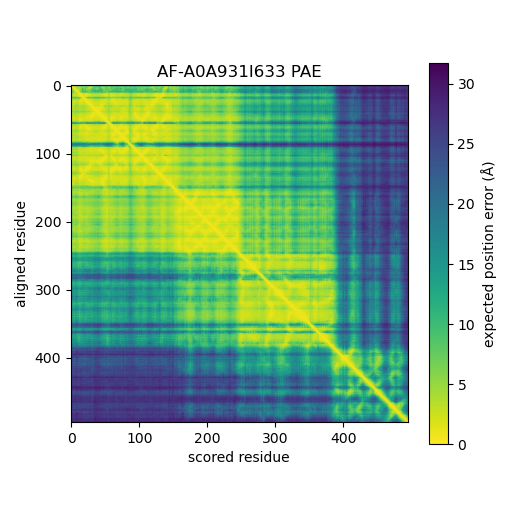61 GLN A C 1
ATOM 2671 O O . GLN A 1 361 ? -6.468 -4.186 42.488 1.00 87.19 361 GLN A O 1
ATOM 2676 N N . PRO A 1 362 ? -4.220 -3.915 42.380 1.00 74.88 362 PRO A N 1
ATOM 2677 C CA . PRO A 1 362 ? -2.970 -3.625 41.676 1.00 74.88 362 PRO A CA 1
ATOM 2678 C C . PRO A 1 362 ? -2.368 -4.870 41.015 1.00 74.88 362 PRO A C 1
ATOM 2680 O O . PRO A 1 362 ? -2.376 -5.966 41.566 1.00 74.88 362 PRO A O 1
ATOM 2683 N N . GLY A 1 363 ? -1.838 -4.677 39.813 1.00 69.81 363 GLY A N 1
ATOM 2684 C CA . GLY A 1 363 ? -1.282 -5.716 38.954 1.00 69.81 363 GLY A CA 1
ATOM 2685 C C . GLY A 1 363 ? -0.430 -5.087 37.846 1.00 69.81 363 GLY A C 1
ATOM 2686 O O . GLY A 1 363 ? -0.128 -3.891 37.932 1.00 69.81 363 GLY A O 1
ATOM 2687 N N . PRO A 1 364 ? -0.012 -5.848 36.816 1.00 65.19 364 PRO A N 1
ATOM 2688 C CA . PRO A 1 364 ? 0.592 -5.258 35.620 1.00 65.19 364 PRO A CA 1
ATOM 2689 C C . PRO A 1 364 ? -0.325 -4.172 35.040 1.00 65.19 364 PRO A C 1
ATOM 2691 O O . PRO A 1 364 ? -1.527 -4.181 35.289 1.00 65.19 364 PRO A O 1
ATOM 2694 N N . ASP A 1 365 ? 0.257 -3.228 34.298 1.00 85.25 365 ASP A N 1
ATOM 2695 C CA . ASP A 1 365 ? -0.428 -2.052 33.747 1.00 85.25 365 ASP A CA 1
ATOM 2696 C C . ASP A 1 365 ? -1.822 -2.400 33.182 1.00 85.25 365 ASP A C 1
ATOM 2698 O O . ASP A 1 365 ? -1.940 -2.985 32.104 1.00 85.25 365 ASP A O 1
ATOM 2702 N N . VAL A 1 366 ? -2.877 -2.048 33.933 1.00 86.06 366 VAL A N 1
ATOM 2703 C CA . VAL A 1 366 ? -4.282 -2.368 33.621 1.00 86.06 366 VAL A CA 1
ATOM 2704 C C . VAL A 1 366 ? -4.641 -1.907 32.214 1.00 86.06 366 VAL A C 1
ATOM 2706 O O . VAL A 1 366 ? -5.360 -2.601 31.497 1.00 86.06 366 VAL A O 1
ATOM 2709 N N . ALA A 1 367 ? -4.107 -0.762 31.784 1.00 82.44 367 ALA A N 1
ATOM 2710 C CA . ALA A 1 367 ? -4.365 -0.249 30.453 1.00 82.44 367 ALA A CA 1
ATOM 2711 C C . ALA A 1 367 ? -3.702 -1.114 29.374 1.00 82.44 367 ALA A C 1
ATOM 2713 O O . ALA A 1 367 ? -4.319 -1.359 28.342 1.00 82.44 367 ALA A O 1
ATOM 2714 N N . ALA A 1 368 ? -2.492 -1.629 29.614 1.00 83.19 368 ALA A N 1
ATOM 2715 C CA . ALA A 1 368 ? -1.845 -2.561 28.691 1.00 83.19 368 ALA A CA 1
ATOM 2716 C C . ALA A 1 368 ? -2.652 -3.857 28.528 1.00 83.19 368 ALA A C 1
ATOM 2718 O O . ALA A 1 368 ? -2.788 -4.359 27.414 1.00 83.19 368 ALA A O 1
ATOM 2719 N N . GLU A 1 369 ? -3.231 -4.367 29.614 1.00 88.12 369 GLU A N 1
ATOM 2720 C CA . GLU A 1 369 ? -4.007 -5.606 29.575 1.00 88.12 369 GLU A CA 1
ATOM 2721 C C . GLU A 1 369 ? -5.378 -5.420 28.912 1.00 88.12 369 GLU A C 1
ATOM 2723 O O . GLU A 1 369 ? -5.797 -6.242 28.099 1.00 88.12 369 GLU A O 1
ATOM 2728 N N . VAL A 1 370 ? -6.051 -4.297 29.165 1.00 84.94 370 VAL A N 1
ATOM 2729 C CA . VAL A 1 370 ? -7.279 -3.935 28.443 1.00 84.94 370 VAL A CA 1
ATOM 2730 C C . VAL A 1 370 ? -7.008 -3.744 26.945 1.00 84.94 370 VAL A C 1
ATOM 2732 O O . VAL A 1 370 ? -7.795 -4.203 26.118 1.00 84.94 370 VAL A O 1
ATOM 2735 N N . VAL A 1 371 ? -5.879 -3.130 26.575 1.00 80.88 371 VAL A N 1
ATOM 2736 C CA . VAL A 1 371 ? -5.437 -3.028 25.173 1.00 80.88 371 VAL A CA 1
ATOM 2737 C C . VAL A 1 371 ? -5.163 -4.414 24.579 1.00 80.88 371 VAL A C 1
ATOM 2739 O O . VAL A 1 371 ? -5.583 -4.689 23.456 1.00 80.88 371 VAL A O 1
ATOM 2742 N N . ARG A 1 372 ? -4.551 -5.333 25.339 1.00 84.50 372 ARG A N 1
ATOM 2743 C CA . ARG A 1 372 ? -4.375 -6.731 24.917 1.00 84.50 372 ARG A CA 1
ATOM 2744 C C . ARG A 1 372 ? -5.720 -7.411 24.651 1.00 84.50 372 ARG A C 1
ATOM 2746 O O . ARG A 1 372 ? -5.854 -8.104 23.647 1.00 84.50 372 ARG A O 1
ATOM 2753 N N . ILE A 1 373 ? -6.724 -7.189 25.504 1.00 83.38 373 ILE A N 1
ATOM 2754 C CA . ILE A 1 373 ? -8.082 -7.719 25.305 1.00 83.38 373 ILE A CA 1
ATOM 2755 C C . ILE A 1 373 ? -8.717 -7.127 24.040 1.00 83.38 373 ILE A C 1
ATOM 2757 O O . ILE A 1 373 ? -9.302 -7.871 23.259 1.00 83.38 373 ILE A O 1
ATOM 2761 N N . LEU A 1 374 ? -8.559 -5.824 23.783 1.00 79.25 374 LEU A N 1
ATOM 2762 C CA . LEU A 1 374 ? -9.030 -5.178 22.548 1.00 79.25 374 LEU A CA 1
ATOM 2763 C C . LEU A 1 374 ? -8.413 -5.769 21.271 1.00 79.25 374 LEU A C 1
ATOM 2765 O O . LEU A 1 374 ? -9.029 -5.681 20.210 1.00 79.25 374 LEU A O 1
ATOM 2769 N N . ALA A 1 375 ? -7.234 -6.386 21.364 1.00 77.38 375 ALA A N 1
ATOM 2770 C CA . ALA A 1 375 ? -6.572 -7.056 20.247 1.00 77.38 375 ALA A CA 1
ATOM 2771 C C . ALA A 1 375 ? -7.058 -8.501 20.003 1.00 77.38 375 ALA A C 1
ATOM 2773 O O . ALA A 1 375 ? -6.741 -9.081 18.965 1.00 77.38 375 ALA A O 1
ATOM 2774 N N . LEU A 1 376 ? -7.831 -9.097 20.922 1.00 79.50 376 LEU A N 1
ATOM 2775 C CA . LEU A 1 376 ? -8.388 -10.444 20.741 1.00 79.50 376 LEU A CA 1
ATOM 2776 C C . LEU A 1 376 ? -9.443 -10.470 19.615 1.00 79.50 376 LEU A C 1
ATOM 2778 O O . LEU A 1 376 ? -10.022 -9.426 19.306 1.00 79.50 376 LEU A O 1
ATOM 2782 N N . PRO A 1 377 ? -9.743 -11.631 19.005 1.00 76.50 377 PRO A N 1
ATOM 2783 C CA . PRO A 1 377 ? -10.858 -11.766 18.067 1.00 76.50 377 PRO A CA 1
ATOM 2784 C C . PRO A 1 377 ? -12.193 -11.290 18.665 1.00 76.50 377 PRO A C 1
ATOM 2786 O O . PRO A 1 377 ? -12.428 -11.412 19.867 1.00 76.50 377 PRO A O 1
ATOM 2789 N N . GLU A 1 378 ? -13.069 -10.735 17.828 1.00 81.81 378 GLU A N 1
ATOM 2790 C CA . GLU A 1 378 ? -14.377 -10.234 18.265 1.00 81.81 378 GLU A CA 1
ATOM 2791 C C . GLU A 1 378 ? -15.344 -11.383 18.541 1.00 81.81 378 GLU A C 1
ATOM 2793 O O . GLU A 1 378 ? -15.485 -12.297 17.731 1.00 81.81 378 GLU A O 1
ATOM 2798 N N . ALA A 1 379 ? -16.028 -11.313 19.681 1.00 78.44 379 ALA A N 1
ATOM 2799 C CA . ALA A 1 379 ? -17.060 -12.267 20.071 1.00 78.44 379 ALA A CA 1
ATOM 2800 C C . ALA A 1 379 ? -18.474 -11.785 19.702 1.00 78.44 379 ALA A C 1
ATOM 2802 O O . ALA A 1 379 ? -19.368 -12.612 19.556 1.00 78.44 379 ALA A O 1
ATOM 2803 N N . ASN A 1 380 ? -18.663 -10.470 19.512 1.00 79.75 380 ASN A N 1
ATOM 2804 C CA . ASN A 1 380 ? -19.920 -9.846 19.075 1.00 79.75 380 ASN A CA 1
ATOM 2805 C C . ASN A 1 380 ? -21.137 -10.263 19.921 1.00 79.75 380 ASN A C 1
ATOM 2807 O O . ASN A 1 380 ? -22.121 -10.802 19.419 1.00 79.75 380 ASN A O 1
ATOM 2811 N N . TYR A 1 381 ? -21.071 -9.993 21.225 1.00 78.56 381 TYR A N 1
ATOM 2812 C CA . TYR A 1 381 ? -22.173 -10.221 22.155 1.00 78.56 381 TYR A CA 1
ATOM 2813 C C . TYR A 1 381 ? -23.356 -9.309 21.818 1.00 78.56 381 TYR A C 1
ATOM 2815 O O . TYR A 1 381 ? -23.209 -8.089 21.773 1.00 78.56 381 TYR A O 1
ATOM 2823 N N . HIS A 1 382 ? -24.542 -9.883 21.637 1.00 79.00 382 HIS A N 1
ATOM 2824 C CA . HIS A 1 382 ? -25.781 -9.115 21.565 1.00 79.00 382 HIS A CA 1
ATOM 2825 C C . HIS A 1 382 ? -26.359 -8.977 22.966 1.00 79.00 382 HIS A C 1
ATOM 2827 O O . HIS A 1 382 ? -26.788 -9.962 23.566 1.00 79.00 382 HIS A O 1
ATOM 2833 N N . VAL A 1 383 ? -26.366 -7.755 23.488 1.00 78.56 383 VAL A N 1
ATOM 2834 C CA . VAL A 1 383 ? -26.859 -7.482 24.832 1.00 78.56 383 VAL A CA 1
ATOM 2835 C C . VAL A 1 383 ? -28.374 -7.548 24.813 1.00 78.56 383 VAL A C 1
ATOM 2837 O O . VAL A 1 383 ? -29.042 -6.727 24.181 1.00 78.56 383 VAL A O 1
ATOM 2840 N N . VAL A 1 384 ? -28.941 -8.523 25.510 1.00 80.62 384 VAL A N 1
ATOM 2841 C CA . VAL A 1 384 ? -30.394 -8.638 25.620 1.00 80.62 384 VAL A CA 1
ATOM 2842 C C . VAL A 1 384 ? -30.866 -7.615 26.643 1.00 80.62 384 VAL A C 1
ATOM 2844 O O . VAL A 1 384 ? -30.464 -7.653 27.806 1.00 80.62 384 VAL A O 1
ATOM 2847 N N . ALA A 1 385 ? -31.702 -6.673 26.199 1.00 72.06 385 ALA A N 1
ATOM 2848 C CA . ALA A 1 385 ? -32.406 -5.803 27.130 1.00 72.06 385 ALA A CA 1
ATOM 2849 C C . ALA A 1 385 ? -33.220 -6.684 28.088 1.00 72.06 385 ALA A C 1
ATOM 2851 O O . ALA A 1 385 ? -33.829 -7.654 27.623 1.00 72.06 385 ALA A O 1
ATOM 2852 N N . PRO A 1 386 ? -33.262 -6.371 29.395 1.00 67.19 386 PRO A N 1
ATOM 2853 C CA . PRO A 1 386 ? -34.183 -7.064 30.282 1.00 67.19 386 PRO A CA 1
ATOM 2854 C C . PRO A 1 386 ? -35.584 -6.961 29.676 1.00 67.19 386 PRO A C 1
ATOM 2856 O O . PRO A 1 386 ? -35.959 -5.914 29.136 1.00 67.19 386 PRO A O 1
ATOM 2859 N N . LEU A 1 387 ? -36.339 -8.062 29.710 1.00 60.06 387 LEU A N 1
ATOM 2860 C CA . LEU A 1 387 ? -37.742 -8.059 29.309 1.00 60.06 387 LEU A CA 1
ATOM 2861 C C . LEU A 1 387 ? -38.428 -6.942 30.095 1.00 60.06 387 LEU A C 1
ATOM 2863 O O . LEU A 1 387 ? -38.595 -7.052 31.308 1.00 60.06 387 LEU A O 1
ATOM 2867 N N . ALA A 1 388 ? -38.772 -5.848 29.411 1.00 59.78 388 ALA A N 1
ATOM 2868 C CA . ALA A 1 388 ? -39.466 -4.745 30.047 1.00 59.78 388 ALA A CA 1
ATOM 2869 C C . ALA A 1 388 ? -40.722 -5.317 30.700 1.00 59.78 388 ALA A C 1
ATOM 2871 O O . ALA A 1 388 ? -41.481 -6.041 30.041 1.00 59.78 388 ALA A O 1
ATOM 2872 N N . ALA A 1 389 ? -40.913 -5.018 31.989 1.00 61.06 389 ALA A N 1
ATOM 2873 C CA . ALA A 1 389 ? -42.087 -5.468 32.713 1.00 61.06 389 ALA A CA 1
ATOM 2874 C C . ALA A 1 389 ? -43.324 -5.064 31.908 1.00 61.06 389 ALA A C 1
ATOM 2876 O O . ALA A 1 389 ? -43.611 -3.880 31.717 1.00 61.06 389 ALA A O 1
ATOM 2877 N N . THR A 1 390 ? -44.004 -6.056 31.342 1.00 56.81 390 THR A N 1
ATOM 2878 C CA . THR A 1 390 ? -45.106 -5.809 30.421 1.00 56.81 390 THR A CA 1
ATOM 2879 C C . THR A 1 390 ? -46.376 -5.807 31.247 1.00 56.81 390 THR A C 1
ATOM 2881 O O . THR A 1 390 ? -46.671 -6.769 31.960 1.00 56.81 390 THR A O 1
ATOM 2884 N N . ILE A 1 391 ? -47.109 -4.697 31.188 1.00 61.25 391 ILE A N 1
ATOM 2885 C CA . ILE A 1 391 ? -48.400 -4.565 31.858 1.00 61.25 391 ILE A CA 1
ATOM 2886 C C . ILE A 1 391 ? -49.469 -4.857 30.815 1.00 61.25 391 ILE A C 1
ATOM 2888 O O . ILE A 1 391 ? -49.711 -4.058 29.910 1.00 61.25 391 ILE A O 1
ATOM 2892 N N . GLY A 1 392 ? -50.083 -6.028 30.932 1.00 65.25 392 GLY A N 1
ATOM 2893 C CA . GLY A 1 392 ? -51.260 -6.405 30.164 1.00 65.25 392 GLY A CA 1
ATOM 2894 C C . GLY A 1 392 ? -52.519 -6.239 31.008 1.00 65.25 392 GLY A C 1
ATOM 2895 O O . GLY A 1 392 ? -52.523 -6.532 32.204 1.00 65.25 392 GLY A O 1
ATOM 2896 N N . PHE A 1 393 ? -53.616 -5.803 30.394 1.00 65.31 393 PHE A N 1
ATOM 2897 C CA . PHE A 1 393 ? -54.932 -5.947 31.013 1.00 65.31 393 PHE A CA 1
ATOM 2898 C C . PHE A 1 393 ? -55.389 -7.399 30.840 1.00 65.31 393 PHE A C 1
ATOM 2900 O O . PHE A 1 393 ? -55.379 -7.918 29.727 1.00 65.31 393 PHE A O 1
ATOM 2907 N N . ALA A 1 394 ? -55.759 -8.053 31.943 1.00 62.16 394 ALA A N 1
ATOM 2908 C CA . ALA A 1 394 ? -56.245 -9.437 31.945 1.00 62.16 394 ALA A CA 1
ATOM 2909 C C . ALA A 1 394 ? -57.631 -9.595 31.305 1.00 62.16 394 ALA A C 1
ATOM 2911 O O . ALA A 1 394 ? -57.993 -10.662 30.815 1.00 62.16 394 ALA A O 1
ATOM 2912 N N . ASP A 1 395 ? -58.400 -8.510 31.334 1.00 64.12 395 ASP A N 1
ATOM 2913 C CA . ASP A 1 395 ? -59.824 -8.477 31.044 1.00 64.12 395 ASP A CA 1
ATOM 2914 C C . ASP A 1 395 ? -60.128 -7.651 29.780 1.00 64.12 395 ASP A C 1
ATOM 2916 O O . ASP A 1 395 ? -59.335 -6.781 29.400 1.00 64.12 395 ASP A O 1
ATOM 2920 N N . PRO A 1 396 ? -61.310 -7.841 29.152 1.00 66.50 396 PRO A N 1
ATOM 2921 C CA . PRO A 1 396 ? -61.814 -6.924 28.128 1.00 66.50 396 PRO A CA 1
ATOM 2922 C C . PRO A 1 396 ? -61.808 -5.469 28.633 1.00 66.50 396 PRO A C 1
ATOM 2924 O O . PRO A 1 396 ? -61.897 -5.252 29.848 1.00 66.50 396 PRO A O 1
ATOM 2927 N N . PRO A 1 397 ? -61.730 -4.473 27.723 1.00 69.56 397 PRO A N 1
ATOM 2928 C CA . PRO A 1 397 ? -61.485 -3.074 28.069 1.00 69.56 397 PRO A CA 1
ATOM 2929 C C . PRO A 1 397 ? -62.374 -2.615 29.224 1.00 69.56 397 PRO A C 1
ATOM 2931 O O . PRO A 1 397 ? -63.583 -2.852 29.230 1.00 69.56 397 PRO A O 1
ATOM 2934 N N . PHE A 1 398 ? -61.762 -1.975 30.220 1.00 63.41 398 PHE A N 1
ATOM 2935 C CA . PHE A 1 398 ? -62.473 -1.463 31.383 1.00 63.41 398 PHE A CA 1
ATOM 2936 C C . PHE A 1 398 ? -63.507 -0.424 30.930 1.00 63.41 398 PHE A C 1
ATOM 2938 O O . PHE A 1 398 ? -63.156 0.634 30.409 1.00 63.41 398 PHE A O 1
ATOM 2945 N N . THR A 1 399 ? -64.794 -0.750 31.065 1.00 74.94 399 THR A N 1
ATOM 2946 C CA . THR A 1 399 ? -65.890 0.104 30.592 1.00 74.94 399 THR A CA 1
ATOM 2947 C C . THR A 1 399 ? -66.392 1.033 31.701 1.00 74.94 399 THR A C 1
ATOM 2949 O O . THR A 1 399 ? -66.314 0.680 32.882 1.00 74.94 399 THR A O 1
ATOM 2952 N N . PRO A 1 400 ? -66.993 2.191 31.357 1.00 66.94 400 PRO A N 1
ATOM 2953 C CA . PRO A 1 400 ? -67.611 3.085 32.342 1.00 66.94 400 PRO A CA 1
ATOM 2954 C C . PRO A 1 400 ? -68.660 2.391 33.229 1.00 66.94 400 PRO A C 1
ATOM 2956 O O . PRO A 1 400 ? -68.811 2.727 34.400 1.00 66.94 400 PRO A O 1
ATOM 2959 N N . GLU A 1 401 ? -69.365 1.395 32.686 1.00 71.44 401 GLU A N 1
ATOM 2960 C CA . GLU A 1 401 ? -70.332 0.547 33.400 1.00 71.44 401 GLU A CA 1
ATOM 2961 C C . GLU A 1 401 ? -69.674 -0.287 34.513 1.00 71.44 401 GLU A C 1
ATOM 2963 O O . GLU A 1 401 ? -70.182 -0.332 35.633 1.00 71.44 401 GLU A O 1
ATOM 2968 N N . ARG A 1 402 ? -68.515 -0.906 34.238 1.00 72.56 402 ARG A N 1
ATOM 2969 C CA . ARG A 1 402 ? -67.738 -1.660 35.240 1.00 72.56 402 ARG A CA 1
ATOM 2970 C C . ARG A 1 402 ? -67.176 -0.740 36.324 1.00 72.56 402 ARG A C 1
ATOM 2972 O O . ARG A 1 402 ? -67.240 -1.074 37.506 1.00 72.56 402 ARG A O 1
ATOM 2979 N N . ALA A 1 403 ? -66.718 0.452 35.936 1.00 67.38 403 ALA A N 1
ATOM 2980 C CA . ALA A 1 403 ? -66.247 1.471 36.873 1.00 67.38 403 ALA A CA 1
ATOM 2981 C C . ALA A 1 403 ? -67.346 1.901 37.861 1.00 67.38 403 ALA A C 1
ATOM 2983 O O . ALA A 1 403 ? -67.103 1.971 39.064 1.00 67.38 403 ALA A O 1
ATOM 2984 N N . LYS A 1 404 ? -68.577 2.124 37.374 1.00 69.12 404 LYS A N 1
ATOM 2985 C CA . LYS A 1 404 ? -69.731 2.486 38.220 1.00 69.12 404 LYS A CA 1
ATOM 2986 C C . LYS A 1 404 ? -70.116 1.389 39.216 1.00 69.12 404 LYS A C 1
ATOM 2988 O O . LYS A 1 404 ? -70.611 1.710 40.292 1.00 69.12 404 LYS A O 1
ATOM 2993 N N . ARG A 1 405 ? -69.890 0.115 38.877 1.00 73.44 405 ARG A N 1
ATOM 2994 C CA . ARG A 1 405 ? -70.154 -1.029 39.767 1.00 73.44 405 ARG A CA 1
ATOM 2995 C C . ARG A 1 405 ? -69.055 -1.279 40.804 1.00 73.44 405 ARG A C 1
ATOM 2997 O O . ARG A 1 405 ? -69.268 -2.079 41.709 1.00 73.44 405 ARG A O 1
ATOM 3004 N N . GLY A 1 406 ? -67.914 -0.591 40.704 1.00 72.75 406 GLY A N 1
ATOM 3005 C CA . GLY A 1 406 ? -66.751 -0.860 41.553 1.00 72.75 406 GLY A CA 1
ATOM 3006 C C . GLY A 1 406 ? -66.088 -2.204 41.236 1.00 72.75 406 GLY A C 1
ATOM 3007 O O . GLY A 1 406 ? -65.479 -2.809 42.121 1.00 72.75 406 GLY A O 1
ATOM 3008 N N . ASP A 1 407 ? -66.230 -2.688 39.996 1.00 74.62 407 ASP A N 1
ATOM 3009 C CA . ASP A 1 407 ? -65.607 -3.937 39.562 1.00 74.62 407 ASP A CA 1
ATOM 3010 C C . ASP A 1 407 ? -64.069 -3.782 39.628 1.00 74.62 407 ASP A C 1
ATOM 3012 O O . ASP A 1 407 ? -63.539 -2.764 39.168 1.00 74.62 407 ASP A O 1
ATOM 3016 N N . PRO A 1 408 ? -63.330 -4.758 40.188 1.00 66.56 408 PRO A N 1
ATOM 3017 C CA . PRO A 1 408 ? -61.876 -4.674 40.294 1.00 66.56 408 PRO A CA 1
ATOM 3018 C C . PRO A 1 408 ? -61.216 -4.673 38.909 1.00 66.56 408 PRO A C 1
ATOM 3020 O O . PRO A 1 408 ? -61.683 -5.341 37.981 1.00 66.56 408 PRO A O 1
ATOM 3023 N N . ILE A 1 409 ? -60.105 -3.943 38.784 1.00 69.19 409 ILE A N 1
ATOM 3024 C CA . ILE A 1 409 ? -59.230 -4.003 37.609 1.00 69.19 409 ILE A CA 1
ATOM 3025 C C . ILE A 1 409 ? -58.152 -5.040 37.896 1.00 69.19 409 ILE A C 1
ATOM 3027 O O . ILE A 1 409 ? -57.394 -4.886 38.855 1.00 69.19 409 ILE A O 1
ATOM 3031 N N . THR A 1 410 ? -58.066 -6.069 37.056 1.00 70.50 410 THR A N 1
ATOM 3032 C CA . THR A 1 410 ? -56.973 -7.045 37.111 1.00 70.50 410 THR A CA 1
ATOM 3033 C C . THR A 1 410 ? -55.879 -6.626 36.132 1.00 70.50 410 THR A C 1
ATOM 3035 O O . THR A 1 410 ? -56.073 -6.650 34.913 1.00 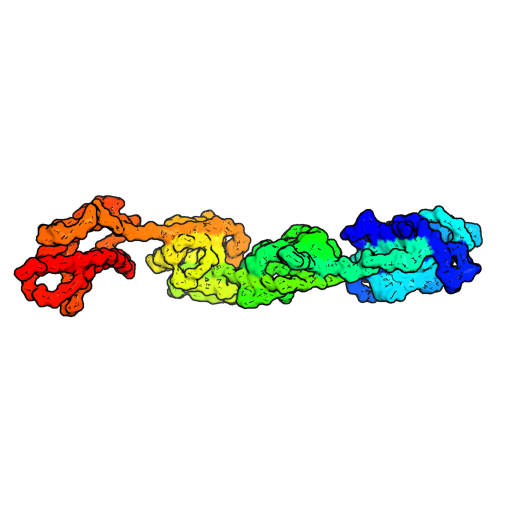70.50 410 THR A O 1
ATOM 3038 N N . LEU A 1 411 ? -54.725 -6.233 36.668 1.00 69.94 411 LEU A N 1
ATOM 3039 C CA . LEU A 1 411 ? -53.514 -5.981 35.891 1.00 69.94 411 LEU A CA 1
ATOM 3040 C C . LEU A 1 411 ? -52.644 -7.235 35.929 1.00 69.94 411 LEU A C 1
ATOM 3042 O O . LEU A 1 411 ? -52.260 -7.679 37.010 1.00 69.94 411 LEU A O 1
ATOM 3046 N N . HIS A 1 412 ? -52.307 -7.785 34.764 1.00 64.44 412 HIS A N 1
ATOM 3047 C CA . HIS A 1 412 ? -51.233 -8.763 34.660 1.00 64.44 412 HIS A CA 1
ATOM 3048 C C . HIS A 1 412 ? -49.922 -8.007 34.519 1.00 64.44 412 HIS A C 1
ATOM 3050 O O . HIS A 1 412 ? -49.618 -7.453 33.461 1.00 64.44 412 HIS A O 1
ATOM 3056 N N . VAL A 1 413 ? -49.152 -7.979 35.602 1.00 65.44 413 VAL A N 1
ATOM 3057 C CA . VAL A 1 413 ? -47.784 -7.481 35.574 1.00 65.44 413 VAL A CA 1
ATOM 3058 C C . VAL A 1 413 ? -46.871 -8.686 35.427 1.00 65.44 413 VAL A C 1
ATOM 3060 O O . VAL A 1 413 ? -46.705 -9.487 36.353 1.00 65.44 413 VAL A O 1
ATOM 3063 N N . VAL A 1 414 ? -46.278 -8.826 34.246 1.00 64.88 414 VAL A N 1
ATOM 3064 C CA . VAL A 1 414 ? -45.177 -9.767 34.056 1.00 64.88 414 VAL A CA 1
ATOM 3065 C C . VAL A 1 414 ? -43.919 -9.051 34.527 1.00 64.88 414 VAL A C 1
ATOM 3067 O O . VAL A 1 414 ? -43.345 -8.260 33.786 1.00 64.88 414 VAL A O 1
ATOM 3070 N N . ASN A 1 415 ? -43.540 -9.272 35.789 1.00 60.97 415 ASN A N 1
ATOM 3071 C CA . ASN A 1 415 ? -42.257 -8.824 36.322 1.00 60.97 415 ASN A CA 1
ATOM 3072 C C . ASN A 1 415 ? -41.271 -10.003 36.308 1.00 60.97 415 ASN A C 1
ATOM 3074 O O . ASN A 1 415 ? -41.380 -10.879 37.172 1.00 60.97 415 ASN A O 1
ATOM 3078 N N . PRO A 1 416 ? -40.338 -10.058 35.344 1.00 56.06 416 PRO A N 1
ATOM 3079 C CA . PRO A 1 416 ? -39.376 -11.149 35.269 1.00 56.06 416 PRO A CA 1
ATOM 3080 C C . PRO A 1 416 ? -38.373 -11.149 36.434 1.00 56.06 416 PRO A C 1
ATOM 3082 O O . PRO A 1 416 ? -37.833 -12.204 36.749 1.00 56.06 416 PRO A O 1
ATOM 3085 N N . GLU A 1 417 ? -38.154 -10.015 37.110 1.00 53.75 417 GLU A N 1
ATOM 3086 C CA . GLU A 1 417 ? -37.078 -9.862 38.104 1.00 53.75 417 GLU A CA 1
ATOM 3087 C C . GLU A 1 417 ? -37.496 -10.197 39.547 1.00 53.75 417 GLU A C 1
ATOM 3089 O O . GLU A 1 417 ? -36.683 -10.105 40.459 1.00 53.75 417 GLU A O 1
ATOM 3094 N N . GLN A 1 418 ? -38.750 -10.612 39.780 1.00 56.22 418 GLN A N 1
ATOM 3095 C CA . GLN A 1 418 ? -39.310 -10.942 41.108 1.00 56.22 418 GLN A CA 1
ATOM 3096 C C . GLN A 1 418 ? -39.138 -9.860 42.198 1.00 56.22 418 GLN A C 1
ATOM 3098 O O . GLN A 1 418 ? -39.415 -10.117 43.371 1.00 56.22 418 GLN A O 1
ATOM 3103 N N . GLU A 1 419 ? -38.744 -8.638 41.840 1.00 56.44 419 GLU A N 1
ATOM 3104 C CA . GLU A 1 419 ? -38.650 -7.538 42.795 1.00 56.44 419 GLU A CA 1
ATOM 3105 C C . GLU A 1 419 ? -40.041 -7.105 43.301 1.00 56.44 419 GLU A C 1
ATOM 3107 O O . GLU A 1 419 ? -41.026 -7.138 42.546 1.00 56.44 419 GLU A O 1
ATOM 3112 N N . PRO A 1 420 ? -40.155 -6.679 44.577 1.00 53.34 420 PRO A N 1
ATOM 3113 C CA . PRO A 1 420 ? -41.415 -6.212 45.139 1.00 53.34 420 PRO A CA 1
ATOM 3114 C C . PRO A 1 420 ? -41.905 -4.949 44.415 1.00 53.34 420 PRO A C 1
ATOM 3116 O O . PRO A 1 420 ? -41.322 -3.871 44.521 1.00 53.34 420 PRO A O 1
ATOM 3119 N N . LEU A 1 421 ? -43.020 -5.082 43.695 1.00 54.47 421 LEU A N 1
ATOM 3120 C CA . LEU A 1 421 ? -43.689 -3.985 42.994 1.00 54.47 421 LEU A CA 1
ATOM 3121 C C . LEU A 1 421 ? -44.410 -3.066 43.989 1.00 54.47 421 LEU A C 1
ATOM 3123 O O . LEU A 1 421 ? -45.239 -3.530 44.774 1.00 54.47 421 LEU A O 1
ATOM 3127 N N . LYS A 1 422 ? -44.169 -1.751 43.910 1.00 55.53 422 LYS A N 1
ATOM 3128 C CA . LYS A 1 422 ? -45.005 -0.749 44.584 1.00 55.53 422 LYS A CA 1
ATOM 3129 C C . LYS A 1 422 ? -46.008 -0.172 43.587 1.00 55.53 422 LYS A C 1
ATOM 3131 O O . LYS A 1 422 ? -45.657 0.461 42.593 1.00 55.53 422 LYS A O 1
ATOM 3136 N N . VAL A 1 423 ? -47.292 -0.385 43.851 1.00 53.25 423 VAL A N 1
ATOM 3137 C CA . VAL A 1 423 ? -48.366 0.144 43.003 1.00 53.25 423 VAL A CA 1
ATOM 3138 C C . VAL A 1 423 ? -48.840 1.474 43.577 1.00 53.25 423 VAL A C 1
ATOM 3140 O O . VAL A 1 423 ? -49.368 1.514 44.684 1.00 53.25 423 VAL A O 1
ATOM 3143 N N . GLY A 1 424 ? -48.630 2.567 42.840 1.00 52.09 424 GLY A N 1
ATOM 3144 C CA . GLY A 1 424 ? -49.128 3.894 43.193 1.00 52.09 424 GLY A CA 1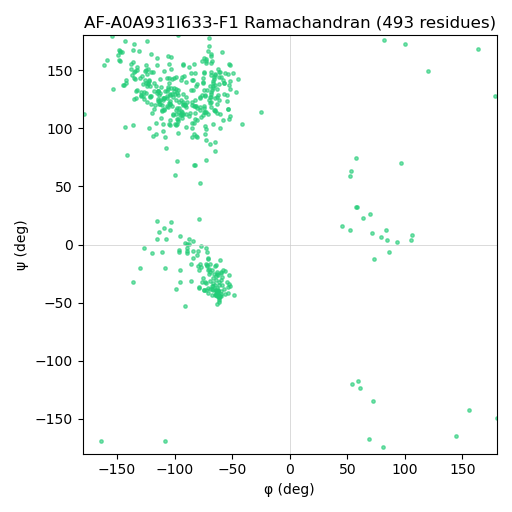
ATOM 3145 C C . GLY A 1 424 ? -50.329 4.282 42.331 1.00 52.09 424 GLY A C 1
ATOM 3146 O O . GLY A 1 424 ? -50.344 4.060 41.123 1.00 52.09 424 GLY A O 1
ATOM 3147 N N . PHE A 1 425 ? -51.347 4.897 42.929 1.00 48.53 425 PHE A N 1
ATOM 3148 C CA . PHE A 1 425 ? -52.417 5.551 42.171 1.00 48.53 425 PHE A CA 1
ATOM 3149 C C . PHE A 1 425 ? -52.225 7.059 42.214 1.00 48.53 425 PHE A C 1
ATOM 3151 O O . PHE A 1 425 ? -52.071 7.637 43.288 1.00 48.53 425 PHE A O 1
ATOM 3158 N N . GLN A 1 426 ? -52.250 7.705 41.045 1.00 49.28 426 GLN A N 1
ATOM 3159 C CA . GLN A 1 426 ? -52.180 9.157 40.958 1.00 49.28 426 GLN A CA 1
ATOM 3160 C C . GLN A 1 426 ? -53.419 9.689 40.223 1.00 49.28 426 GLN A C 1
ATOM 3162 O O . GLN A 1 426 ? -53.487 9.629 38.994 1.00 49.28 426 GLN A O 1
ATOM 3167 N N . PRO A 1 427 ? -54.438 10.192 40.944 1.00 46.97 427 PRO A N 1
ATOM 3168 C CA . PRO A 1 427 ? -55.570 10.833 40.294 1.00 46.97 427 PRO A CA 1
ATOM 3169 C C . PRO A 1 427 ? -55.112 12.150 39.652 1.00 46.97 427 PRO A C 1
ATOM 3171 O O . PRO A 1 427 ? -54.670 13.069 40.336 1.00 46.97 427 PRO A O 1
ATOM 3174 N N . LEU A 1 428 ? -55.237 12.255 38.329 1.00 44.69 428 LEU A N 1
ATOM 3175 C CA . LEU A 1 428 ? -55.019 13.490 37.571 1.00 44.69 428 LEU A CA 1
ATOM 3176 C C . LEU A 1 428 ? -56.298 14.341 37.623 1.00 44.69 428 LEU A C 1
ATOM 3178 O O . LEU A 1 428 ? -57.015 14.508 36.642 1.00 44.69 428 LEU A O 1
ATOM 3182 N N . TRP A 1 429 ? -56.603 14.854 38.814 1.00 49.28 429 TRP A N 1
ATOM 3183 C CA . TRP A 1 429 ? -57.603 15.901 39.015 1.00 49.28 429 TRP A CA 1
ATOM 3184 C C . TRP A 1 429 ? -56.877 17.150 39.503 1.00 49.28 429 TRP A C 1
ATOM 3186 O O . TRP A 1 429 ? -56.146 17.098 40.492 1.00 49.28 429 TRP A O 1
ATOM 3196 N N . PHE A 1 430 ? -57.040 18.269 38.797 1.00 39.97 430 PHE A N 1
ATOM 3197 C CA . PHE A 1 430 ? -56.424 19.539 39.180 1.00 39.97 430 PHE A CA 1
ATOM 3198 C C . PHE A 1 430 ? -56.874 19.936 40.601 1.00 39.97 430 PHE A C 1
ATOM 3200 O O . PHE A 1 430 ? -58.015 20.342 40.794 1.00 39.97 430 PHE A O 1
ATOM 3207 N N . GLY A 1 431 ? -55.974 19.826 41.587 1.00 43.00 431 GLY A N 1
ATOM 3208 C CA . GLY A 1 431 ? -56.116 20.468 42.901 1.00 43.00 431 GLY A CA 1
ATOM 3209 C C . GLY A 1 431 ? -56.475 19.597 44.115 1.00 43.00 431 GLY A C 1
ATOM 3210 O O . GLY A 1 431 ? -56.709 20.172 45.175 1.00 43.00 431 GLY A O 1
ATOM 3211 N N . LEU A 1 432 ? -56.500 18.260 44.026 1.00 43.84 432 LEU A N 1
ATOM 3212 C CA . LEU A 1 432 ? -56.702 17.400 45.209 1.00 43.84 432 LEU A CA 1
ATOM 3213 C C . LEU A 1 432 ? -55.379 16.827 45.763 1.00 43.84 432 LEU A C 1
ATOM 3215 O O . LEU A 1 432 ? -54.478 16.513 44.981 1.00 43.84 432 LEU A O 1
ATOM 3219 N N . PRO A 1 433 ? -55.242 16.673 47.098 1.00 44.84 433 PRO A N 1
ATOM 3220 C CA . PRO A 1 433 ? -54.074 16.037 47.709 1.00 44.84 433 PRO A CA 1
ATOM 3221 C C . PRO A 1 433 ? -53.970 14.555 47.317 1.00 44.84 433 PRO A C 1
ATOM 3223 O O . PRO A 1 433 ? -54.985 13.878 47.149 1.00 44.84 433 PRO A O 1
ATOM 3226 N N . GLN A 1 434 ? -52.736 14.047 47.189 1.00 46.97 434 GLN A N 1
ATOM 3227 C CA . GLN A 1 434 ? -52.461 12.627 46.933 1.00 46.97 434 GLN A CA 1
ATOM 3228 C C . GLN A 1 434 ? -53.163 11.758 47.983 1.00 46.97 434 GLN A C 1
ATOM 3230 O O . GLN A 1 434 ? -52.833 11.824 49.166 1.00 46.97 434 GLN A O 1
ATOM 3235 N N . GLN A 1 435 ? -54.107 10.923 47.552 1.00 46.91 435 GLN A N 1
ATOM 3236 C CA . GLN A 1 435 ? -54.598 9.821 48.369 1.00 46.91 435 GLN A CA 1
ATOM 3237 C C . GLN A 1 435 ? -53.851 8.551 47.977 1.00 46.91 435 GLN A C 1
ATOM 3239 O O . GLN A 1 435 ? -53.939 8.092 46.839 1.00 46.91 435 GLN A O 1
ATOM 3244 N N . VAL A 1 436 ? -53.111 7.995 48.934 1.00 43.41 436 VAL A N 1
ATOM 3245 C CA . VAL A 1 436 ? -52.601 6.628 48.854 1.00 43.41 436 VAL A CA 1
ATOM 3246 C C . VAL A 1 436 ? -53.793 5.715 49.120 1.00 43.41 436 VAL A C 1
ATOM 3248 O O . VAL A 1 436 ? -54.414 5.809 50.175 1.00 43.41 436 VAL A O 1
ATOM 3251 N N . VAL A 1 437 ? -54.159 4.894 48.140 1.00 48.25 437 VAL A N 1
ATOM 3252 C CA . VAL A 1 437 ? -55.207 3.881 48.300 1.00 48.25 437 VAL A CA 1
ATOM 3253 C C . VAL A 1 437 ? -54.516 2.557 48.595 1.00 48.25 437 VAL A C 1
ATOM 3255 O O . VAL A 1 437 ? -53.593 2.185 47.869 1.00 48.25 437 VAL A O 1
ATOM 3258 N N . ASP A 1 438 ? -54.952 1.860 49.643 1.00 41.88 438 ASP A N 1
ATOM 3259 C CA . ASP A 1 438 ? -54.447 0.526 49.964 1.00 41.88 438 ASP A CA 1
ATOM 3260 C C . ASP A 1 438 ? -54.835 -0.449 48.843 1.00 41.88 438 ASP A C 1
ATOM 3262 O O . ASP A 1 438 ? -56.015 -0.689 48.580 1.00 41.88 438 ASP A O 1
ATOM 3266 N N . ALA A 1 439 ? -53.832 -0.985 48.146 1.00 47.00 439 ALA A N 1
ATOM 3267 C CA . ALA A 1 439 ? -54.007 -2.030 47.146 1.00 47.00 439 ALA A CA 1
ATOM 3268 C C . ALA A 1 439 ? -53.715 -3.393 47.784 1.00 47.00 439 ALA A C 1
ATOM 3270 O O . ALA A 1 439 ? -52.661 -3.593 48.388 1.00 47.00 439 ALA A O 1
ATOM 3271 N N . GLU A 1 440 ? -54.639 -4.340 47.635 1.00 44.56 440 GLU A N 1
ATOM 3272 C CA . GLU A 1 440 ? -54.462 -5.711 48.109 1.00 44.56 440 GLU A CA 1
ATOM 3273 C C . GLU A 1 440 ? -53.821 -6.557 46.998 1.00 44.56 440 GLU A C 1
ATOM 3275 O O . GLU A 1 440 ? -54.373 -6.708 45.907 1.00 44.56 440 GLU A O 1
ATOM 3280 N N . ILE A 1 441 ? -52.625 -7.094 47.251 1.00 49.09 441 ILE A N 1
ATOM 3281 C CA . ILE A 1 441 ? -51.943 -7.995 46.314 1.00 49.09 441 ILE A CA 1
ATOM 3282 C C . ILE A 1 441 ? -52.508 -9.403 46.514 1.00 49.09 441 ILE A C 1
ATOM 3284 O O . ILE A 1 441 ? -52.286 -10.017 47.556 1.00 49.09 441 ILE A O 1
ATOM 3288 N N . ILE A 1 442 ? -53.208 -9.931 45.508 1.00 44.88 442 ILE A N 1
ATOM 3289 C CA . ILE A 1 442 ? -53.817 -11.264 45.567 1.00 44.88 442 ILE A CA 1
ATOM 3290 C C . ILE A 1 442 ? -53.040 -12.221 44.647 1.00 44.88 442 ILE A C 1
ATOM 3292 O O . ILE A 1 442 ? -53.338 -12.344 43.462 1.00 44.88 442 ILE A O 1
ATOM 3296 N N . GLY A 1 443 ? -52.050 -12.923 45.216 1.00 43.28 443 GLY A N 1
ATOM 3297 C CA . GLY A 1 443 ? -51.416 -14.113 44.620 1.00 43.28 443 GLY A CA 1
ATOM 3298 C C . GLY A 1 443 ? -49.903 -14.027 44.357 1.00 43.28 443 GLY A C 1
ATOM 3299 O O . GLY A 1 443 ? -49.361 -12.966 44.057 1.00 43.28 443 GLY A O 1
ATOM 3300 N N . THR A 1 444 ? -49.222 -15.178 44.444 1.00 44.06 444 THR A N 1
ATOM 3301 C CA . THR A 1 444 ? -47.778 -15.344 44.197 1.00 44.06 444 THR A CA 1
ATOM 3302 C C . THR A 1 444 ? -47.489 -16.596 43.355 1.00 44.06 444 THR A C 1
ATOM 3304 O O . THR A 1 444 ? -47.522 -17.720 43.846 1.00 44.06 444 THR A O 1
ATOM 3307 N N . SER A 1 445 ? -47.215 -16.414 42.059 1.00 40.06 445 SER A N 1
ATOM 3308 C CA . SER A 1 445 ? -46.275 -17.227 41.254 1.00 40.06 445 SER A CA 1
ATOM 3309 C C . SER A 1 445 ? -46.258 -16.753 39.793 1.00 40.06 445 SER A C 1
ATOM 3311 O O . SER A 1 445 ? -47.304 -16.597 39.176 1.00 40.06 445 SER A O 1
ATOM 3313 N N . THR A 1 446 ? -45.056 -16.476 39.264 1.00 41.31 446 THR A N 1
ATOM 3314 C CA . THR A 1 446 ? -44.687 -16.254 37.836 1.00 41.31 446 THR A CA 1
ATOM 3315 C C . THR A 1 446 ? -45.564 -15.341 36.957 1.00 41.31 446 THR A C 1
ATOM 3317 O O . THR A 1 446 ? -45.414 -15.307 35.740 1.00 41.31 446 THR A O 1
ATOM 3320 N N . GLY A 1 447 ? -46.417 -14.533 37.571 1.00 48.69 447 GLY A N 1
ATOM 3321 C CA . GLY A 1 447 ? -47.198 -13.463 36.969 1.00 48.69 447 GLY A CA 1
ATOM 3322 C C . GLY A 1 447 ? -47.992 -12.814 38.090 1.00 48.69 447 GLY A C 1
ATOM 3323 O O . GLY A 1 447 ? -48.847 -13.456 38.698 1.00 48.69 447 GLY A O 1
ATOM 3324 N N . VAL A 1 448 ? -47.673 -11.568 38.436 1.00 53.78 448 VAL A N 1
ATOM 3325 C CA . VAL A 1 448 ? -48.381 -10.888 39.522 1.00 53.78 448 VAL A CA 1
ATOM 3326 C C . VAL A 1 448 ? -49.667 -10.332 38.928 1.00 53.78 448 VAL A C 1
ATOM 3328 O O . VAL A 1 448 ? -49.645 -9.386 38.140 1.00 53.78 448 VAL A O 1
ATOM 3331 N N . SER A 1 449 ? -50.794 -10.950 39.276 1.00 49.19 449 SER A N 1
ATOM 3332 C CA . SER A 1 449 ? -52.107 -10.370 39.008 1.00 49.19 449 SER A CA 1
ATOM 3333 C C . SER A 1 449 ? -52.430 -9.422 40.150 1.00 49.19 449 SER A C 1
ATOM 3335 O O . SER A 1 449 ? -52.796 -9.853 41.240 1.00 49.19 449 SER A O 1
ATOM 3337 N N . VAL A 1 450 ? -52.246 -8.124 39.928 1.00 56.97 450 VAL A N 1
ATOM 3338 C CA . VAL A 1 450 ? -52.640 -7.122 40.918 1.00 56.97 450 VAL A CA 1
ATOM 3339 C C . VAL A 1 450 ? -54.102 -6.791 40.666 1.00 56.97 450 VAL A C 1
ATOM 3341 O O . VAL A 1 450 ? -54.442 -6.222 39.626 1.00 56.97 450 VAL A O 1
ATOM 3344 N N . GLN A 1 451 ? -54.970 -7.155 41.609 1.00 53.91 451 GLN A N 1
ATOM 3345 C CA . GLN A 1 451 ? -56.339 -6.659 41.624 1.00 53.91 451 GLN A CA 1
ATOM 3346 C C . GLN A 1 451 ? -56.379 -5.347 42.384 1.00 53.91 451 GLN A C 1
ATOM 3348 O O . GLN A 1 451 ? -56.222 -5.301 43.599 1.00 53.91 451 GLN A O 1
ATOM 3353 N N . VAL A 1 452 ? -56.617 -4.261 41.660 1.00 57.47 452 VAL A N 1
ATOM 3354 C CA . VAL A 1 452 ? -56.847 -2.970 42.295 1.00 57.47 452 VAL A CA 1
ATOM 3355 C C . VAL A 1 452 ? -58.348 -2.783 42.434 1.00 57.47 452 VAL A C 1
ATOM 3357 O O . VAL A 1 452 ? -59.066 -2.606 41.445 1.00 57.47 452 VAL A O 1
ATOM 3360 N N . ARG A 1 453 ? -58.834 -2.813 43.677 1.00 50.84 453 ARG A N 1
ATOM 3361 C CA . ARG A 1 453 ? -60.193 -2.380 43.991 1.00 50.84 453 ARG A CA 1
ATOM 3362 C C . ARG A 1 453 ? -60.182 -0.865 44.151 1.00 50.84 453 ARG A C 1
ATOM 3364 O O . ARG A 1 453 ? -59.719 -0.339 45.156 1.00 50.84 453 ARG A O 1
ATOM 3371 N N . VAL A 1 454 ? -60.700 -0.163 43.149 1.00 53.56 454 VAL A N 1
ATOM 3372 C CA . VAL A 1 454 ? -60.921 1.280 43.254 1.00 53.56 454 VAL A CA 1
ATOM 3373 C C . VAL A 1 454 ? -62.147 1.479 44.155 1.00 53.56 454 VAL A C 1
ATOM 3375 O O . VAL A 1 454 ? -63.214 0.956 43.820 1.00 53.56 454 VAL A O 1
ATOM 3378 N N . PRO A 1 455 ? -62.039 2.165 45.309 1.00 48.59 455 PRO A N 1
ATOM 3379 C CA . PRO A 1 455 ? -63.207 2.448 46.135 1.00 48.59 455 PRO A CA 1
ATOM 3380 C C . PRO A 1 455 ? -64.231 3.204 45.289 1.00 48.59 455 PRO A C 1
ATOM 3382 O O . PRO A 1 455 ? -63.852 4.061 44.487 1.00 48.59 455 PRO A O 1
ATOM 3385 N N . SER A 1 456 ? -65.519 2.867 45.430 1.00 45.41 456 SER A N 1
ATOM 3386 C CA . SER A 1 456 ? -66.565 3.532 44.655 1.00 45.41 456 SER A CA 1
ATOM 3387 C C . SER A 1 456 ? -66.421 5.036 44.858 1.00 45.41 456 SER A C 1
ATOM 3389 O O . SER A 1 456 ? -66.562 5.523 45.983 1.00 45.41 456 SER A O 1
ATOM 3391 N N . LEU A 1 457 ? -66.123 5.764 43.784 1.00 46.41 457 LEU A N 1
ATOM 3392 C CA . LEU A 1 457 ? -66.199 7.215 43.772 1.00 46.41 457 LEU A CA 1
ATOM 3393 C C . LEU A 1 457 ? -67.674 7.559 43.972 1.00 46.41 457 LEU A C 1
ATOM 3395 O O . LEU A 1 457 ? -68.435 7.666 43.012 1.00 46.41 457 LEU A O 1
ATOM 3399 N N . ALA A 1 458 ? -68.107 7.676 45.227 1.00 39.62 458 ALA A N 1
ATOM 3400 C CA . ALA A 1 458 ? -69.353 8.340 45.541 1.00 39.62 458 ALA A CA 1
ATOM 3401 C C . ALA A 1 458 ? -69.177 9.767 45.023 1.00 39.62 458 ALA A C 1
ATOM 3403 O O . ALA A 1 458 ? -68.465 10.566 45.631 1.00 39.62 458 ALA A O 1
ATOM 3404 N N . MET A 1 459 ? -69.739 10.055 43.846 1.00 37.97 459 MET A N 1
ATOM 3405 C CA . MET A 1 459 ? -69.775 11.398 43.283 1.00 37.97 459 MET A CA 1
ATOM 3406 C C . MET A 1 459 ? -70.635 12.272 44.196 1.00 37.97 459 MET A C 1
ATOM 3408 O O . MET A 1 459 ? -71.816 12.502 43.944 1.00 37.97 459 MET A O 1
ATOM 3412 N N . ALA A 1 460 ? -70.054 12.746 45.291 1.00 31.53 460 ALA A N 1
ATOM 3413 C CA . ALA A 1 460 ? -70.627 13.801 46.093 1.00 31.53 460 ALA A CA 1
ATOM 3414 C C . ALA A 1 460 ? -70.479 15.111 45.304 1.00 31.53 460 ALA A C 1
ATOM 3416 O O . ALA A 1 460 ? -69.461 15.787 45.382 1.00 31.53 460 ALA A O 1
ATOM 3417 N N . GLY A 1 461 ? -71.491 15.412 44.486 1.00 38.19 461 GLY A N 1
ATOM 3418 C CA . GLY A 1 461 ? -71.851 16.763 44.049 1.00 38.19 461 GLY A CA 1
ATOM 3419 C C . GLY A 1 461 ? -70.747 17.620 43.424 1.00 38.19 461 GLY A C 1
ATOM 3420 O O . GLY A 1 461 ? -70.458 18.694 43.941 1.00 38.19 461 GLY A O 1
ATOM 3421 N N . ILE A 1 462 ? -70.193 17.212 42.279 1.00 34.19 462 ILE A N 1
ATOM 3422 C CA . ILE A 1 462 ? -69.398 18.110 41.425 1.00 34.19 462 ILE A CA 1
ATOM 3423 C C . ILE A 1 462 ? -70.100 18.216 40.070 1.00 34.19 462 ILE A C 1
ATOM 3425 O O . ILE A 1 462 ? -69.924 17.380 39.187 1.00 34.19 462 ILE A O 1
ATOM 3429 N N . HIS A 1 463 ? -70.944 19.237 39.919 1.00 33.00 463 HIS A N 1
ATOM 3430 C CA . HIS A 1 463 ? -71.510 19.608 38.626 1.00 33.00 463 HIS A CA 1
ATOM 3431 C C . HIS A 1 463 ? -70.506 20.483 37.869 1.00 33.00 463 HIS A C 1
ATOM 3433 O O . HIS A 1 463 ? -70.173 21.576 38.318 1.00 33.00 463 HIS A O 1
ATOM 3439 N N . GLY A 1 464 ? -70.065 20.002 36.704 1.00 40.50 464 GLY A N 1
ATOM 3440 C CA . GLY A 1 464 ? -69.389 20.814 35.693 1.00 40.50 464 GLY A CA 1
ATOM 3441 C C . GLY A 1 464 ? -67.862 20.779 35.718 1.00 40.50 464 GLY A C 1
ATOM 3442 O O . GLY A 1 464 ? -67.247 21.800 35.982 1.00 40.50 464 GLY A O 1
ATOM 3443 N N . LEU A 1 465 ? -67.247 19.650 35.348 1.00 33.12 465 LEU A N 1
ATOM 3444 C CA . LEU A 1 465 ? -65.888 19.614 34.789 1.00 33.12 465 LEU A CA 1
ATOM 3445 C C . LEU A 1 465 ? -65.796 18.516 33.716 1.00 33.12 465 LEU A C 1
ATOM 3447 O O . LEU A 1 465 ? -66.360 17.435 33.872 1.00 33.12 465 LEU A O 1
ATOM 3451 N N . GLY A 1 466 ? -65.134 18.845 32.602 1.00 43.38 466 GLY A N 1
ATOM 3452 C CA . GLY A 1 466 ? -64.944 17.984 31.433 1.00 43.38 466 GLY A CA 1
ATOM 3453 C C . GLY A 1 466 ? -63.988 16.809 31.664 1.00 43.38 466 GLY A C 1
ATOM 3454 O O . GLY A 1 466 ? -63.424 16.648 32.741 1.00 43.38 466 GLY A O 1
ATOM 3455 N N . SER A 1 467 ? -63.837 15.992 30.617 1.00 37.25 467 SER A N 1
ATOM 3456 C CA . SER A 1 467 ? -63.022 14.768 30.526 1.00 37.25 467 SER A CA 1
ATOM 3457 C C . SER A 1 467 ? -61.829 14.696 31.495 1.00 37.25 467 SER A C 1
ATOM 3459 O O . SER A 1 467 ? -60.859 15.438 31.341 1.00 37.25 467 SER A O 1
ATOM 3461 N N . GLY A 1 468 ? -61.875 13.762 32.448 1.00 40.00 468 GLY A N 1
ATOM 3462 C CA . GLY A 1 468 ? -60.744 13.420 33.313 1.00 40.00 468 GLY A CA 1
ATOM 3463 C C . GLY A 1 468 ? -59.951 12.233 32.762 1.00 40.00 468 GLY A C 1
ATOM 3464 O O . GLY A 1 468 ? -60.532 11.282 32.246 1.00 40.00 468 GLY A O 1
ATOM 3465 N N . VAL A 1 469 ? -58.623 12.271 32.886 1.00 39.97 469 VAL A N 1
ATOM 3466 C CA . VAL A 1 469 ? -57.736 11.138 32.576 1.00 39.97 469 VAL A CA 1
ATOM 3467 C C . VAL A 1 469 ? -57.280 10.531 33.898 1.00 39.97 469 VAL A C 1
ATOM 3469 O O . VAL A 1 469 ? -56.714 11.230 34.732 1.00 39.97 469 VAL A O 1
ATOM 3472 N N . ALA A 1 470 ? -57.512 9.236 34.103 1.00 43.84 470 ALA A N 1
ATOM 3473 C CA . ALA A 1 470 ? -56.889 8.500 35.197 1.00 43.84 470 ALA A CA 1
ATOM 3474 C C . ALA A 1 470 ? -55.597 7.867 34.671 1.00 43.84 470 ALA A C 1
ATOM 3476 O O . ALA A 1 470 ? -55.644 7.081 33.727 1.00 43.84 470 ALA A O 1
ATOM 3477 N N . VAL A 1 471 ? -54.450 8.216 35.256 1.00 44.69 471 VAL A N 1
ATOM 3478 C CA . VAL A 1 471 ? -53.169 7.573 34.936 1.00 44.69 471 VAL A CA 1
ATOM 3479 C C . VAL A 1 471 ? -52.807 6.659 36.092 1.00 44.69 471 VAL A C 1
ATOM 3481 O O . VAL A 1 471 ? -52.615 7.106 37.223 1.00 44.69 471 VAL A O 1
ATOM 3484 N N . VAL A 1 472 ? -52.708 5.365 35.807 1.00 50.69 472 VAL A N 1
ATOM 3485 C CA . VAL A 1 472 ? -52.134 4.408 36.752 1.00 50.69 472 VAL A CA 1
ATOM 3486 C C . VAL A 1 472 ? -50.625 4.437 36.541 1.00 50.69 472 VAL A C 1
ATOM 3488 O O . VAL A 1 472 ? -50.149 4.205 35.429 1.00 50.69 472 VAL A O 1
ATOM 3491 N N . SER A 1 473 ? -49.880 4.785 37.590 1.00 46.03 473 SER A N 1
ATOM 3492 C CA . SER A 1 473 ? -48.416 4.825 37.560 1.00 46.03 473 SER A CA 1
ATOM 3493 C C . SER A 1 473 ? -47.879 3.719 38.454 1.00 46.03 473 SER A C 1
ATOM 3495 O O . SER A 1 473 ? -47.986 3.782 39.675 1.00 46.03 473 SER A O 1
ATOM 3497 N N . LEU A 1 474 ? -47.305 2.687 37.850 1.00 51.16 474 LEU A N 1
ATOM 3498 C CA . LEU A 1 474 ? -46.618 1.638 38.595 1.00 51.16 474 LEU A CA 1
ATOM 3499 C C . LEU A 1 474 ? -45.188 2.097 38.877 1.00 51.16 474 LEU A C 1
ATOM 3501 O O . LEU A 1 474 ? -44.520 2.610 37.979 1.00 51.16 474 LEU A O 1
ATOM 3505 N N . VAL A 1 475 ? -44.734 1.939 40.121 1.00 45.41 475 VAL A N 1
ATOM 3506 C CA . VAL A 1 475 ? -43.375 2.302 40.530 1.00 45.41 475 VAL A CA 1
ATOM 3507 C C . VAL A 1 475 ? -42.649 1.030 40.961 1.00 45.41 475 VAL A C 1
ATOM 3509 O O . VAL A 1 475 ? -42.903 0.471 42.028 1.00 45.41 475 VAL A O 1
ATOM 3512 N N . ALA A 1 476 ? -41.757 0.542 40.104 1.00 43.97 476 ALA A N 1
ATOM 3513 C CA . ALA A 1 476 ? -40.882 -0.589 40.396 1.00 43.97 476 ALA A CA 1
ATOM 3514 C C . ALA A 1 476 ? -39.478 -0.037 40.680 1.00 43.97 476 ALA A C 1
ATOM 3516 O O . ALA A 1 476 ? -38.787 0.405 39.762 1.00 43.97 476 ALA A O 1
ATOM 3517 N N . GLY A 1 477 ? -39.087 0.031 41.955 1.00 55.22 477 GLY A N 1
ATOM 3518 C CA . GLY A 1 477 ? -37.859 0.733 42.348 1.00 55.22 477 GLY A CA 1
ATOM 3519 C C . GLY A 1 477 ? -37.914 2.225 41.985 1.00 55.22 477 GLY A C 1
ATOM 3520 O O . GLY A 1 477 ? -38.852 2.914 42.382 1.00 55.22 477 GLY A O 1
ATOM 3521 N N . ASP A 1 478 ? -36.935 2.706 41.211 1.00 39.06 478 ASP A N 1
ATOM 3522 C CA . ASP A 1 478 ? -36.873 4.089 40.696 1.00 39.06 478 ASP A CA 1
ATOM 3523 C C . ASP A 1 478 ? -37.588 4.262 39.338 1.00 39.06 478 ASP A C 1
ATOM 3525 O O . ASP A 1 478 ? -37.671 5.368 38.799 1.00 39.06 478 ASP A O 1
ATOM 3529 N N . HIS A 1 479 ? -38.109 3.178 38.754 1.00 40.47 479 HIS A N 1
ATOM 3530 C CA . HIS A 1 479 ? -38.743 3.206 37.441 1.00 40.47 479 HIS A CA 1
ATOM 3531 C C . HIS A 1 479 ? -40.245 3.457 37.563 1.00 40.47 479 HIS A C 1
ATOM 3533 O O . HIS A 1 479 ? -40.990 2.675 38.156 1.00 40.47 479 HIS A O 1
ATOM 3539 N N . ARG A 1 480 ? -40.696 4.557 36.957 1.00 48.16 480 ARG A N 1
ATOM 3540 C CA . ARG A 1 480 ? -42.109 4.910 36.821 1.00 48.16 480 ARG A CA 1
ATOM 3541 C C . ARG A 1 480 ? -42.609 4.449 35.457 1.00 48.16 480 ARG A C 1
ATOM 3543 O O . ARG A 1 480 ? -42.182 4.974 34.432 1.00 48.16 480 ARG A O 1
ATOM 3550 N N . ILE A 1 481 ? -43.525 3.488 35.447 1.00 50.09 481 ILE A N 1
ATOM 3551 C CA . ILE A 1 481 ? -44.215 3.042 34.236 1.00 50.09 481 ILE A CA 1
ATOM 3552 C C . ILE A 1 481 ? -45.602 3.682 34.229 1.00 50.09 481 ILE A C 1
ATOM 3554 O O . ILE A 1 481 ? -46.449 3.371 35.071 1.00 50.09 481 ILE A O 1
ATOM 3558 N N . GLU A 1 482 ? -45.833 4.594 33.286 1.00 47.25 482 GLU A N 1
ATOM 3559 C CA . GLU A 1 482 ? -47.130 5.242 33.099 1.00 47.25 482 GLU A CA 1
ATOM 3560 C C . GLU A 1 482 ? -47.949 4.480 32.061 1.00 47.25 482 GLU A C 1
ATOM 3562 O O . GLU A 1 482 ? -47.610 4.451 30.878 1.00 47.25 482 GLU A O 1
ATOM 3567 N N . CYS A 1 483 ? -49.054 3.873 32.489 1.00 47.59 483 CYS A N 1
ATOM 3568 C CA . CYS A 1 483 ? -50.018 3.296 31.563 1.00 47.59 483 CYS A CA 1
ATOM 3569 C C . CYS A 1 483 ? -51.148 4.312 31.350 1.00 47.59 483 CYS A C 1
ATOM 3571 O O . CYS A 1 483 ? -52.061 4.447 32.168 1.00 47.59 483 CYS A O 1
ATOM 3573 N N . GLY A 1 484 ? -51.052 5.093 30.273 1.00 41.50 484 GLY A N 1
ATOM 3574 C CA . GLY A 1 484 ? -52.058 6.091 29.921 1.00 41.50 484 GLY A CA 1
ATOM 3575 C C . GLY A 1 484 ? -53.206 5.486 29.116 1.00 41.50 484 GLY A C 1
ATOM 3576 O O . GLY A 1 484 ? -53.140 5.467 27.890 1.00 41.50 484 GLY A O 1
ATOM 3577 N N . GLN A 1 485 ? -54.289 5.057 29.770 1.00 43.09 485 GLN A N 1
ATOM 3578 C CA . GLN A 1 485 ? -55.585 4.947 29.089 1.00 43.09 485 GLN A CA 1
ATOM 3579 C C . GLN A 1 485 ? -56.362 6.256 29.254 1.00 43.09 485 GLN A C 1
ATOM 3581 O O . GLN A 1 485 ? -56.671 6.692 30.362 1.00 43.09 485 GLN A O 1
ATOM 3586 N N . ARG A 1 486 ? -56.684 6.904 28.129 1.00 40.53 486 ARG A N 1
ATOM 3587 C CA . ARG A 1 486 ? -57.618 8.035 28.105 1.00 40.53 486 ARG A CA 1
ATOM 3588 C C . ARG A 1 486 ? -59.041 7.492 28.125 1.00 40.53 486 ARG A C 1
ATOM 3590 O O . ARG A 1 486 ? -59.457 6.833 27.177 1.00 40.53 486 ARG A O 1
ATOM 3597 N N . PHE A 1 487 ? -59.792 7.812 29.171 1.00 39.53 487 PHE A N 1
ATOM 3598 C CA . PHE A 1 487 ? -61.227 7.552 29.226 1.00 39.53 487 PHE A CA 1
ATOM 3599 C C . PHE A 1 487 ? -61.969 8.842 28.880 1.00 39.53 487 PHE A C 1
ATOM 3601 O O . PHE A 1 487 ? -61.751 9.879 29.504 1.00 39.53 487 PHE A O 1
ATOM 3608 N N . GLN A 1 488 ? -62.839 8.795 27.873 1.00 35.03 488 GLN A N 1
ATOM 3609 C CA . GLN A 1 488 ? -63.730 9.902 27.548 1.00 35.03 488 GLN A CA 1
ATOM 3610 C C . GLN A 1 488 ? -65.087 9.600 28.188 1.00 35.03 488 GLN A C 1
ATOM 3612 O O . GLN A 1 488 ? -65.781 8.671 27.785 1.00 35.03 488 GLN A O 1
ATOM 3617 N N . VAL A 1 489 ? -65.434 10.334 29.245 1.00 34.72 489 VAL A N 1
ATOM 3618 C CA . VAL A 1 489 ? -66.756 10.229 29.871 1.00 34.72 489 VAL A CA 1
ATOM 3619 C C . VAL A 1 489 ? -67.664 11.232 29.172 1.00 34.72 489 VAL A C 1
ATOM 3621 O O . VAL A 1 489 ? -67.588 12.430 29.438 1.00 34.72 489 VAL A O 1
ATOM 3624 N N . GLU A 1 490 ? -68.502 10.759 28.252 1.00 30.23 490 GLU A N 1
ATOM 3625 C CA . GLU A 1 490 ? -69.586 11.581 27.719 1.00 30.23 490 GLU A CA 1
ATOM 3626 C C . GLU A 1 490 ? -70.682 11.702 28.778 1.00 30.23 490 GLU A C 1
ATOM 3628 O O . GLU A 1 490 ? -71.326 10.731 29.183 1.00 30.23 490 GLU A O 1
ATOM 3633 N N . SER A 1 491 ? -70.868 12.925 29.261 1.00 34.09 491 SER A N 1
ATOM 3634 C CA . SER A 1 491 ? -72.018 13.296 30.070 1.00 34.09 491 SER A CA 1
ATOM 3635 C C . SER A 1 491 ? -73.268 13.225 29.193 1.00 34.09 491 SER A C 1
ATOM 3637 O O . SER A 1 491 ? -73.518 14.136 28.405 1.00 34.09 491 SER A O 1
ATOM 3639 N N . ALA A 1 492 ? -74.080 12.181 29.356 1.00 30.31 492 ALA A N 1
ATOM 3640 C CA . ALA A 1 492 ? -75.453 12.189 28.870 1.00 30.31 492 ALA A CA 1
ATOM 3641 C C . ALA A 1 492 ? -76.268 13.179 29.718 1.00 30.31 492 ALA A C 1
ATOM 3643 O O . ALA A 1 492 ? -76.876 12.810 30.723 1.00 30.31 492 ALA A O 1
ATOM 3644 N N . VAL A 1 493 ? -76.253 14.453 29.320 1.00 32.00 493 VAL A N 1
ATOM 3645 C CA . VAL A 1 493 ? -77.323 15.381 29.683 1.00 32.00 493 VAL A CA 1
ATOM 3646 C C . VAL A 1 493 ? -78.520 14.969 28.833 1.00 32.00 493 VAL A C 1
ATOM 3648 O O . VAL A 1 493 ? -78.566 15.259 27.642 1.00 32.00 493 VAL A O 1
ATOM 3651 N N . ASN A 1 494 ? -79.448 14.220 29.423 1.00 30.59 494 ASN A N 1
ATOM 3652 C CA . ASN A 1 494 ? -80.815 14.190 28.911 1.00 30.59 494 ASN A CA 1
ATOM 3653 C C . ASN A 1 494 ? -81.512 15.459 29.445 1.00 30.59 494 ASN A C 1
ATOM 3655 O O . ASN A 1 494 ? -81.230 15.818 30.589 1.00 30.59 494 ASN A O 1
ATOM 3659 N N . PRO A 1 495 ? -82.315 16.147 28.616 1.00 37.44 495 PRO A N 1
ATOM 3660 C CA . PRO A 1 495 ? -82.541 17.598 28.645 1.00 37.44 495 PRO A CA 1
ATOM 3661 C C . PRO A 1 495 ? -83.053 18.180 29.963 1.00 37.44 495 PRO A C 1
ATOM 3663 O O . PRO A 1 495 ? -83.852 17.502 30.649 1.00 37.44 495 PRO A O 1
#

Organism: NCBI:txid2785916

Nearest PDB structures (foldseek):
  5w75-assembly2_B  TM=4.980E-01  e=2.429E-04  Thermotoga neapolitana DSM 4359
  5mi8-assembly2_B  TM=4.126E-01  e=1.389E-04  Escherichia coli HS
  5opd-assembly2_B  TM=4.288E-01  e=3.038E-04  Escherichia coli HS
  6mij-assembly1_A  TM=4.458E-01  e=1.163E-03  Acinetobacter baumannii ATCC 19606 = CIP 70.34 = JCM 6841
  7vok-assembly3_C  TM=3.295E-01  e=2.054E-04  Mycobacterium tuberculosis